Protein AF-A0A9D2Q693-F1 (afdb_monomer_lite)

Sequence (427 aa):
MFCKYCGKEIEGTSTFCKYCGKAQNVTTGEPVQPMQAEQVQTASATPKTLPQTPPIHSQETFKTQETAQQTPPVQQANFKKTAENRWKDDPRMKRLKATLKMLSFTGWGSLILGTLFGIFGVLMLVVLLLTMNSELLIGTAASLLIAVWGYVFGVYQFWNAAGVEQGLTVALPNQLSEEEWMEKIRNEFSFQGAVLLDNQPDNALVYLLNDAKMHLSAQNGVLSITVEHSKRFNSAKSGGHWELQESFSADDLKCALAYFVAGQPLPENFAQEQKMRHKDKVGKVKAGIYVGTAVIVLVVLIISAFPVSPLASLKDTVWNEYGNTGQTLGEAFENNFESPSWSEYEKDGKRYMRFDGIIDFGQLGESVVEVEFSLKKLEDSYYFLIEGARVNGTPLSDSETAILMQYGFTGDAEELIGSLFLSALFG

Radius of gyration: 40.06 Å; chains: 1; bounding box: 94×64×122 Å

Secondary structure (DSSP, 8-state):
-B-TTT--B--TT-SB-TTT--B-------------------------------------------------S-SSHHHHHHHHHHTTT-HHHHHHHHHHHH--HHHHHHHHHHHHHHHHHHHHHHHHHHH--THHHHHHHHHHHHHHHHHIIIIIHHHHHHHHHTT-EEEPPTTS-HHHHHHHHHHH---TTEEE-S---TT-EEEEETTEEEEEEEETTEEEEEEE-S--S--TT--THHHHHHHHHHHHHHHHHHHHHTTPPPPTTHHHHHHHHHHHHHHHHHHHHHHHHHHHHHHHHHHHHSPPPHHHHHHT---GGG-SS---HHHHHHHHSEEEEEEEEEETTEEEEEEEEEEE-GGG-EEEEEEEEEEEEETTEEEEEEEEEEETTEEPPHHHHHHHHHHHHH--HHHHHHHHHHHHHH-

pLDDT: mean 81.06, std 18.02, range [32.03, 98.25]

Structure (mmCIF, N/CA/C/O backbone):
data_AF-A0A9D2Q693-F1
#
_entry.id   AF-A0A9D2Q693-F1
#
loop_
_atom_site.group_PDB
_atom_site.id
_atom_site.type_symbol
_atom_site.label_atom_id
_atom_site.label_alt_id
_atom_site.label_comp_id
_atom_site.label_asym_id
_atom_site.label_entity_id
_atom_site.label_seq_id
_atom_site.pdbx_PDB_ins_code
_atom_site.Cartn_x
_atom_site.Cartn_y
_atom_site.Cartn_z
_atom_site.occupancy
_atom_site.B_iso_or_equiv
_atom_site.auth_seq_id
_atom_site.auth_comp_id
_atom_site.auth_asym_id
_atom_site.auth_atom_id
_atom_site.pdbx_PDB_model_num
ATOM 1 N N . MET A 1 1 ? 2.138 -22.356 43.619 1.00 91.81 1 MET A N 1
ATOM 2 C CA . MET A 1 1 ? 0.926 -23.213 43.725 1.00 91.81 1 MET A CA 1
ATOM 3 C C . MET A 1 1 ? 0.330 -23.406 42.335 1.00 91.81 1 MET A C 1
ATOM 5 O O . MET A 1 1 ? 0.666 -22.630 41.455 1.00 91.81 1 MET A O 1
ATOM 9 N N . PHE A 1 2 ? -0.516 -24.407 42.085 1.00 95.00 2 PHE A N 1
ATOM 10 C CA . PHE A 1 2 ? -1.137 -24.595 40.762 1.00 95.00 2 PHE A CA 1
ATOM 11 C C . PHE A 1 2 ? -2.579 -24.088 40.756 1.00 95.00 2 PHE A C 1
ATOM 13 O O . PHE A 1 2 ? -3.312 -24.275 41.724 1.00 95.00 2 PHE A O 1
ATOM 20 N N . CYS A 1 3 ? -2.996 -23.441 39.666 1.00 95.25 3 CYS A N 1
ATOM 21 C CA . CYS A 1 3 ? -4.377 -22.999 39.509 1.00 95.25 3 CYS A CA 1
ATOM 22 C C . CYS A 1 3 ? -5.324 -24.202 39.459 1.00 95.25 3 CYS A C 1
ATOM 24 O O . CYS A 1 3 ? -5.226 -25.023 38.543 1.00 95.25 3 CYS A O 1
ATOM 26 N N . LYS A 1 4 ? -6.314 -24.238 40.360 1.00 95.38 4 LYS A N 1
ATOM 27 C CA . LYS A 1 4 ? -7.307 -25.327 40.444 1.00 95.38 4 LYS A CA 1
ATOM 28 C C . LYS A 1 4 ? -8.180 -25.509 39.194 1.00 95.38 4 LYS A C 1
ATOM 30 O O . LYS A 1 4 ? -8.842 -26.527 39.058 1.00 95.38 4 LYS A O 1
ATOM 35 N N . TYR A 1 5 ? -8.190 -24.529 38.289 1.00 93.94 5 TYR A N 1
ATOM 36 C CA . TYR A 1 5 ? -9.013 -24.555 37.077 1.00 93.94 5 TYR A CA 1
ATOM 37 C C . TYR A 1 5 ? -8.241 -24.858 35.792 1.00 93.94 5 TYR A C 1
ATOM 39 O O . TYR A 1 5 ? -8.826 -25.406 34.866 1.00 93.94 5 TYR A O 1
ATOM 47 N N . CYS A 1 6 ? -6.965 -24.470 35.689 1.00 95.19 6 CYS A N 1
ATOM 48 C CA . CYS A 1 6 ? -6.200 -24.619 34.442 1.00 95.19 6 CYS A CA 1
ATOM 49 C C . CYS A 1 6 ? -4.856 -25.340 34.600 1.00 95.19 6 CYS A C 1
ATOM 51 O O . CYS A 1 6 ? -4.145 -25.495 33.612 1.00 95.19 6 CYS A O 1
ATOM 53 N N . GLY A 1 7 ? -4.479 -25.741 35.820 1.00 94.62 7 GLY A N 1
ATOM 54 C CA . GLY A 1 7 ? -3.275 -26.532 36.088 1.00 94.62 7 GLY A CA 1
ATOM 55 C C . GLY A 1 7 ? -1.944 -25.799 35.901 1.00 94.62 7 GLY A C 1
ATOM 56 O O . GLY A 1 7 ? -0.896 -26.406 36.077 1.00 94.62 7 GLY A O 1
ATOM 57 N N . LYS A 1 8 ? -1.947 -24.505 35.557 1.00 96.06 8 LYS A N 1
ATOM 58 C CA . LYS A 1 8 ? -0.717 -23.710 35.416 1.00 96.06 8 LYS A CA 1
ATOM 59 C C . LYS A 1 8 ? -0.208 -23.209 36.765 1.00 96.06 8 LYS A C 1
ATOM 61 O O . LYS A 1 8 ? -1.002 -22.877 37.647 1.00 96.06 8 LYS A O 1
ATOM 66 N N . GLU A 1 9 ? 1.112 -23.123 36.895 1.00 96.38 9 GLU A N 1
ATOM 67 C CA . GLU A 1 9 ? 1.782 -22.617 38.091 1.00 96.38 9 GLU A CA 1
ATOM 68 C C . GLU A 1 9 ? 1.538 -21.113 38.276 1.00 96.38 9 GLU A C 1
ATOM 70 O O . GLU A 1 9 ? 1.656 -20.318 37.342 1.00 96.38 9 GLU A O 1
ATOM 75 N N . ILE A 1 10 ? 1.162 -20.727 39.490 1.00 96.31 10 ILE A N 1
ATOM 76 C CA . ILE A 1 10 ? 0.888 -19.357 39.923 1.00 96.31 10 ILE A CA 1
ATOM 77 C C . ILE A 1 10 ? 1.622 -19.070 41.241 1.00 96.31 10 ILE A C 1
ATOM 79 O O . ILE A 1 10 ? 1.924 -19.983 42.020 1.00 96.31 10 ILE A O 1
ATOM 83 N N . GLU A 1 11 ? 1.902 -17.791 41.491 1.00 94.00 11 GLU A N 1
ATOM 84 C CA . GLU A 1 11 ? 2.544 -17.322 42.724 1.00 94.00 11 GLU A CA 1
ATOM 85 C C . GLU A 1 11 ? 1.706 -17.697 43.955 1.00 94.00 11 GLU A C 1
ATOM 87 O O . GLU A 1 11 ? 0.476 -17.643 43.924 1.00 94.00 11 GLU A O 1
ATOM 92 N N . GLY A 1 12 ? 2.374 -18.124 45.032 1.00 89.81 12 GLY A N 1
ATOM 93 C CA . GLY A 1 12 ? 1.740 -18.757 46.198 1.00 89.81 12 GLY A CA 1
ATOM 94 C C . GLY A 1 12 ? 0.765 -17.878 46.990 1.00 89.81 12 GLY A C 1
ATOM 95 O O . GLY A 1 12 ? -0.032 -18.413 47.748 1.00 89.81 12 GLY A O 1
ATOM 96 N N . THR A 1 13 ? 0.795 -16.560 46.801 1.00 89.75 13 THR A N 1
ATOM 97 C CA . THR A 1 13 ? -0.093 -15.585 47.460 1.00 89.75 13 THR A CA 1
ATOM 98 C C . THR A 1 13 ? -1.154 -15.008 46.519 1.00 89.75 13 THR A C 1
ATOM 100 O O . THR A 1 13 ? -1.903 -14.111 46.901 1.00 89.75 13 THR A O 1
ATOM 103 N N . SER A 1 14 ? -1.234 -15.489 45.274 1.00 88.25 14 SER A N 1
ATOM 104 C CA . SER A 1 14 ? -2.111 -14.897 44.266 1.00 88.25 14 SER A CA 1
ATOM 105 C C . SER A 1 14 ? -3.565 -15.345 44.439 1.00 88.25 14 SER A C 1
ATOM 107 O O . SER A 1 14 ? -3.897 -16.523 44.283 1.00 88.25 14 SER A O 1
ATOM 109 N N . THR A 1 15 ? -4.456 -14.387 44.706 1.00 94.56 15 THR A N 1
ATOM 110 C CA . THR A 1 15 ? -5.909 -14.602 44.824 1.00 94.56 15 THR A CA 1
ATOM 111 C C . THR A 1 15 ? -6.585 -14.896 43.482 1.00 94.56 15 THR A C 1
ATOM 113 O O . THR A 1 15 ? -7.706 -15.403 43.465 1.00 94.56 15 THR A O 1
ATOM 116 N N . PHE A 1 16 ? -5.911 -14.665 42.347 1.00 94.94 16 PHE A N 1
ATOM 117 C CA . PHE A 1 16 ? -6.445 -14.886 40.998 1.00 94.94 16 PHE A CA 1
ATOM 118 C C . PHE A 1 16 ? -5.413 -15.535 40.072 1.00 94.94 16 PHE A C 1
ATOM 120 O O . PHE A 1 16 ? -4.231 -15.209 40.086 1.00 94.94 16 PHE A O 1
ATOM 127 N N . CYS A 1 17 ? -5.846 -16.443 39.196 1.00 94.94 17 CYS A N 1
ATOM 128 C CA . CYS A 1 17 ? -4.933 -17.027 38.215 1.00 94.94 17 CYS A CA 1
ATOM 129 C C . CYS A 1 17 ? -4.687 -16.072 37.037 1.00 94.94 17 CYS A C 1
ATOM 131 O O . CYS A 1 17 ? -5.582 -15.882 36.215 1.00 94.94 17 CYS A O 1
ATOM 133 N N . LYS A 1 18 ? -3.449 -15.589 36.855 1.00 95.44 18 LYS A N 1
ATOM 134 C CA . LYS A 1 18 ? -3.067 -14.722 35.716 1.00 95.44 18 LYS A CA 1
ATOM 135 C C . LYS A 1 18 ? -3.330 -15.310 34.322 1.00 95.44 18 LYS A C 1
ATOM 137 O O . LYS A 1 18 ? -3.407 -14.572 33.349 1.00 95.44 18 LYS A O 1
ATOM 142 N N . TYR A 1 19 ? -3.464 -16.634 34.208 1.00 93.44 19 TYR A N 1
ATOM 143 C CA . TYR A 1 19 ? -3.690 -17.301 32.922 1.00 93.44 19 TYR A CA 1
ATOM 144 C C . TYR A 1 19 ? -5.166 -17.502 32.570 1.00 93.44 19 TYR A C 1
ATOM 146 O O . TYR A 1 19 ? -5.497 -17.524 31.390 1.00 93.44 19 TYR A O 1
ATOM 154 N N . CYS A 1 20 ? -6.045 -17.705 33.556 1.00 94.19 20 CYS A N 1
ATOM 155 C CA . CYS A 1 20 ? -7.463 -18.006 33.301 1.00 94.19 20 CYS A CA 1
ATOM 156 C C . CYS A 1 20 ? -8.450 -17.069 34.011 1.00 94.19 20 CYS A C 1
ATOM 158 O O . CYS A 1 20 ? -9.653 -17.221 33.830 1.00 94.19 20 CYS A O 1
ATOM 160 N N . GLY A 1 21 ? -7.968 -16.131 34.829 1.00 90.88 21 GLY A N 1
ATOM 161 C CA . GLY A 1 21 ? -8.769 -15.112 35.513 1.00 90.88 21 GLY A CA 1
ATOM 162 C C . GLY A 1 21 ? -9.583 -15.601 36.715 1.00 90.88 21 GLY A C 1
ATOM 163 O O . GLY A 1 21 ? -10.156 -14.782 37.423 1.00 90.88 21 GLY A O 1
ATOM 164 N N . LYS A 1 22 ? -9.643 -16.911 36.989 1.00 95.19 22 LYS A N 1
ATOM 165 C CA . LYS A 1 22 ? -10.489 -17.452 38.064 1.00 95.19 22 LYS A CA 1
ATOM 166 C C . LYS A 1 22 ? -9.870 -17.281 39.458 1.00 95.19 22 LYS A C 1
ATOM 168 O O . LYS A 1 22 ? -8.684 -17.576 39.659 1.00 95.19 22 LYS A O 1
ATOM 173 N N . ALA A 1 23 ? -10.705 -16.864 40.412 1.00 93.62 23 ALA A N 1
ATOM 174 C CA . ALA A 1 23 ? -10.346 -16.663 41.813 1.00 93.62 23 ALA A CA 1
ATOM 175 C C . ALA A 1 23 ? -9.944 -17.977 42.503 1.00 93.62 23 ALA A C 1
ATOM 177 O O . ALA A 1 23 ? -10.607 -19.012 42.384 1.00 93.62 23 ALA A O 1
ATOM 178 N N . GLN A 1 24 ? -8.851 -17.936 43.253 1.00 90.50 24 GLN A N 1
ATOM 179 C CA . GLN A 1 24 ? -8.356 -19.036 44.066 1.00 90.50 24 GLN A CA 1
ATOM 180 C C . GLN A 1 24 ? -8.868 -18.836 45.501 1.00 90.50 24 GLN A C 1
ATOM 182 O O . GLN A 1 24 ? -8.113 -18.434 46.373 1.00 90.50 24 GLN A O 1
ATOM 187 N N . ASN A 1 25 ? -10.167 -19.059 45.751 1.00 76.31 25 ASN A N 1
ATOM 188 C CA . ASN A 1 25 ? -10.704 -19.037 47.123 1.00 76.31 25 ASN A CA 1
ATOM 189 C C . ASN A 1 25 ? -9.989 -20.103 47.964 1.00 76.31 25 ASN A C 1
ATOM 191 O O . ASN A 1 25 ? -10.262 -21.295 47.795 1.00 76.31 25 ASN A O 1
ATOM 195 N N . VAL A 1 26 ? -9.065 -19.662 48.817 1.00 61.09 26 VAL A N 1
ATOM 196 C CA . VAL A 1 26 ? -8.446 -20.457 49.877 1.00 61.09 26 VAL A CA 1
ATOM 197 C C . VAL A 1 26 ? -9.210 -20.130 51.152 1.00 61.09 26 VAL A C 1
ATOM 199 O O . VAL A 1 26 ? -8.922 -19.156 51.839 1.00 61.09 26 VAL A O 1
ATOM 202 N N . THR A 1 27 ? -10.249 -20.910 51.427 1.00 55.62 27 THR A N 1
ATOM 203 C CA . THR A 1 27 ? -10.907 -20.910 52.732 1.00 55.62 27 THR A CA 1
ATOM 204 C C . THR A 1 27 ? -10.093 -21.824 53.639 1.00 55.62 27 THR A C 1
ATOM 206 O O . THR A 1 27 ? -10.222 -23.043 53.557 1.00 55.62 27 THR A O 1
ATOM 209 N N . THR A 1 28 ? -9.246 -21.240 54.484 1.00 48.19 28 THR A N 1
ATOM 210 C CA . THR A 1 28 ? -8.594 -21.948 55.593 1.00 48.19 28 THR A CA 1
ATOM 211 C C . THR A 1 28 ? -8.942 -21.196 56.876 1.00 48.19 28 THR A C 1
ATOM 213 O O . THR A 1 28 ? -8.772 -19.982 56.934 1.00 48.19 28 THR A O 1
ATOM 216 N N . GLY A 1 29 ? -9.535 -21.909 57.837 1.00 40.09 29 GLY A N 1
ATOM 217 C CA . GLY A 1 29 ? -10.251 -21.362 58.992 1.00 40.09 29 GLY A CA 1
ATOM 218 C C . GLY A 1 29 ? -9.420 -20.652 60.071 1.00 40.09 29 GLY A C 1
ATOM 219 O O . GLY A 1 29 ? -8.211 -20.828 60.189 1.00 40.09 29 GLY A O 1
ATOM 220 N N . GLU A 1 30 ? -10.154 -19.857 60.853 1.00 40.78 30 GLU A N 1
ATOM 221 C CA . GLU A 1 30 ? -9.841 -19.195 62.137 1.00 40.78 30 GLU A CA 1
ATOM 222 C C . GLU A 1 30 ? -9.735 -20.197 63.321 1.00 40.78 30 GLU A C 1
ATOM 224 O O . GLU A 1 30 ? -10.097 -21.361 63.118 1.00 40.78 30 GLU A O 1
ATOM 229 N N . PRO A 1 31 ? -9.407 -19.798 64.585 1.00 60.91 31 PRO A N 1
ATOM 230 C CA . PRO A 1 31 ? -8.938 -18.488 65.098 1.00 60.91 31 PRO A CA 1
ATOM 231 C C . PRO A 1 31 ? -7.803 -18.553 66.160 1.00 60.91 31 PRO A C 1
ATOM 233 O O . PRO A 1 31 ? -7.724 -19.521 66.904 1.00 60.91 31 PRO A O 1
ATOM 236 N N . VAL A 1 32 ? -7.031 -17.465 66.351 1.00 34.69 32 VAL A N 1
ATOM 237 C CA . VAL A 1 32 ? -6.562 -16.999 67.686 1.00 34.69 32 VAL A CA 1
ATOM 238 C C . VAL A 1 32 ? -6.328 -15.473 67.664 1.00 34.69 32 VAL A C 1
ATOM 240 O O . VAL A 1 32 ? -5.571 -14.959 66.845 1.00 34.69 32 VAL A O 1
ATOM 243 N N . GLN A 1 33 ? -6.949 -14.771 68.612 1.00 45.16 33 GLN A N 1
ATOM 244 C CA . GLN A 1 33 ? -6.701 -13.387 69.072 1.00 45.16 33 GLN A CA 1
ATOM 245 C C . GLN A 1 33 ? -6.462 -13.449 70.609 1.00 45.16 33 GLN A C 1
ATOM 247 O O . GLN A 1 33 ? -6.766 -14.508 71.169 1.00 45.16 33 GLN A O 1
ATOM 252 N N . PRO A 1 34 ? -6.075 -12.379 71.359 1.00 61.47 34 PRO A N 1
ATOM 253 C CA . PRO A 1 34 ? -5.618 -11.018 70.990 1.00 61.47 34 PRO A CA 1
ATOM 254 C C . PRO A 1 34 ? -4.460 -10.436 71.874 1.00 61.47 34 PRO A C 1
ATOM 256 O O . PRO A 1 34 ? -4.104 -11.002 72.900 1.00 61.47 34 PRO A O 1
ATOM 259 N N . MET A 1 35 ? -3.939 -9.241 71.537 1.00 32.78 35 MET A N 1
ATOM 260 C CA . MET A 1 35 ? -3.409 -8.200 72.469 1.00 32.78 35 MET A CA 1
ATOM 261 C C . MET A 1 35 ? -3.263 -6.871 71.682 1.00 32.78 35 MET A C 1
ATOM 263 O O . MET A 1 35 ? -2.668 -6.889 70.610 1.00 32.78 35 MET A O 1
ATOM 267 N N . GLN A 1 36 ? -4.048 -5.810 71.964 1.00 37.69 36 GLN A N 1
ATOM 268 C CA . GLN A 1 36 ? -3.764 -4.620 72.821 1.00 37.69 36 GLN A CA 1
ATOM 269 C C . GLN A 1 36 ? -2.433 -3.900 72.505 1.00 37.69 36 GLN A C 1
ATOM 271 O O . GLN A 1 36 ? -1.425 -4.574 72.369 1.00 37.69 36 GLN A O 1
ATOM 276 N N . ALA A 1 37 ? -2.278 -2.570 72.474 1.00 36.91 37 ALA A N 1
ATOM 277 C CA . ALA A 1 37 ? -3.113 -1.359 72.539 1.00 36.91 37 ALA A CA 1
ATOM 278 C C . ALA A 1 37 ? -2.162 -0.164 72.237 1.00 36.91 37 ALA A C 1
ATOM 280 O O . ALA A 1 37 ? -0.991 -0.297 72.555 1.00 36.91 37 ALA A O 1
ATOM 281 N N . GLU A 1 38 ? -2.619 0.980 71.700 1.00 38.12 38 GLU A N 1
ATOM 282 C CA . GLU A 1 38 ? -2.123 2.320 72.105 1.00 38.12 38 GLU A CA 1
ATOM 283 C C . GLU A 1 38 ? -3.026 3.440 71.539 1.00 38.12 38 GLU A C 1
ATOM 285 O O . GLU A 1 38 ? -3.482 3.390 70.398 1.00 38.12 38 GLU A O 1
ATOM 290 N N . GLN A 1 39 ? -3.309 4.430 72.385 1.00 37.84 39 GLN A N 1
ATOM 291 C CA . GLN A 1 39 ? -4.197 5.580 72.199 1.00 37.84 39 GLN A CA 1
ATOM 292 C C . GLN A 1 39 ? -3.452 6.793 71.624 1.00 37.84 39 GLN A C 1
ATOM 294 O O . GLN A 1 39 ? -2.321 7.023 72.029 1.00 37.84 39 GLN A O 1
ATOM 299 N N . VAL A 1 40 ? -4.142 7.680 70.888 1.00 36.97 40 VAL A N 1
ATOM 300 C CA . VAL A 1 40 ? -3.963 9.144 71.029 1.00 36.97 40 VAL A CA 1
ATOM 301 C C . VAL A 1 40 ? -5.308 9.859 70.835 1.00 36.97 40 VAL A C 1
ATOM 303 O O . VAL A 1 40 ? -6.032 9.623 69.871 1.00 36.97 40 VAL A O 1
ATOM 306 N N . GLN A 1 41 ? -5.625 10.732 71.792 1.00 40.09 41 GLN A N 1
ATOM 307 C CA . GLN A 1 41 ? -6.762 11.653 71.842 1.00 40.09 41 GLN A CA 1
ATOM 308 C C . GLN A 1 41 ? -6.431 12.981 71.143 1.00 40.09 41 GLN A C 1
ATOM 310 O O . GLN A 1 41 ? -5.314 13.474 71.273 1.00 40.09 41 GLN A O 1
ATOM 315 N N . THR A 1 42 ? -7.428 13.656 70.565 1.00 33.59 42 THR A N 1
ATOM 316 C CA . THR A 1 42 ? -7.700 15.077 70.877 1.00 33.59 42 THR A CA 1
ATOM 317 C C . THR A 1 42 ? -9.098 15.489 70.409 1.00 33.59 42 THR A C 1
ATOM 319 O O . THR A 1 42 ? -9.567 15.089 69.348 1.00 33.59 42 THR A O 1
ATOM 322 N N . ALA A 1 43 ? -9.772 16.266 71.254 1.00 37.28 43 ALA A N 1
ATOM 323 C CA . ALA A 1 43 ? -11.138 16.757 71.109 1.00 37.28 43 ALA A CA 1
ATOM 324 C C . ALA A 1 43 ? -11.159 18.252 70.737 1.00 37.28 43 ALA A C 1
ATOM 326 O O . ALA A 1 43 ? -10.231 18.968 71.112 1.00 37.28 43 ALA A O 1
ATOM 327 N N . SER A 1 44 ? -12.247 18.734 70.112 1.00 36.97 44 SER A N 1
ATOM 328 C CA . SER A 1 44 ? -13.089 19.858 70.604 1.00 36.97 44 SER A CA 1
ATOM 329 C C . SER A 1 44 ? -14.116 20.349 69.559 1.00 36.97 44 SER A C 1
ATOM 331 O O . SER A 1 44 ? -13.745 20.849 68.506 1.00 36.97 44 SER A O 1
ATOM 333 N N . ALA A 1 45 ? -15.407 20.149 69.872 1.00 37.59 45 ALA A N 1
ATOM 334 C CA . ALA A 1 45 ? -16.477 21.152 70.088 1.00 37.59 45 ALA A CA 1
ATOM 335 C C . ALA A 1 45 ? -16.401 22.550 69.406 1.00 37.59 45 ALA A C 1
ATOM 337 O O . ALA A 1 45 ? -15.336 23.149 69.415 1.00 37.59 45 ALA A O 1
ATOM 338 N N . THR A 1 46 ? -17.448 23.275 68.957 1.00 36.47 46 THR A N 1
ATOM 339 C CA . THR A 1 46 ? -18.906 23.132 68.667 1.00 36.47 46 THR A CA 1
ATOM 340 C C . THR A 1 46 ? -19.336 24.455 67.910 1.00 36.47 46 THR A C 1
ATOM 342 O O . THR A 1 46 ? -18.450 25.094 67.352 1.00 36.47 46 THR A O 1
ATOM 345 N N . PRO A 1 47 ? -20.610 24.934 67.815 1.00 53.16 47 PRO A N 1
ATOM 346 C CA . PRO A 1 47 ? -21.322 25.247 66.556 1.00 53.16 47 PRO A CA 1
ATOM 347 C C . PRO A 1 47 ? -21.696 26.745 66.365 1.00 53.16 47 PRO A C 1
ATOM 349 O O . PRO A 1 47 ? -21.389 27.547 67.246 1.00 53.16 47 PRO A O 1
ATOM 352 N N . LYS A 1 48 ? -22.444 27.078 65.279 1.00 35.47 48 LYS A N 1
ATOM 353 C CA . LYS A 1 48 ? -23.396 28.224 65.039 1.00 35.47 48 LYS A CA 1
ATOM 354 C C . LYS A 1 48 ? -23.341 28.650 63.549 1.00 35.47 48 LYS A C 1
ATOM 356 O O . LYS A 1 48 ? -22.263 28.585 62.987 1.00 35.47 48 LYS A O 1
ATOM 361 N N . THR A 1 49 ? -24.355 29.088 62.788 1.00 32.03 49 THR A N 1
ATOM 362 C CA . THR A 1 49 ? -25.726 29.604 62.985 1.00 32.03 49 THR A CA 1
ATOM 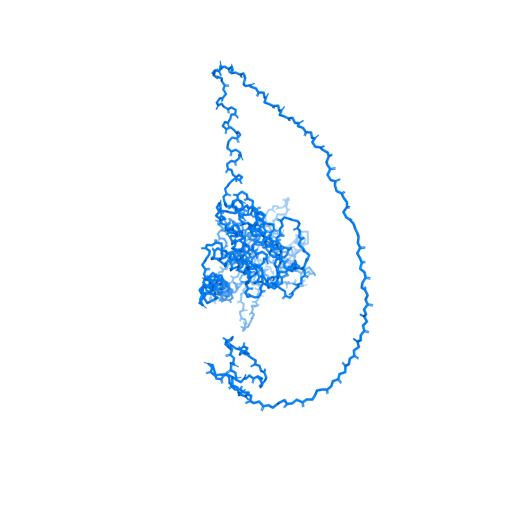363 C C . THR A 1 49 ? -26.399 29.708 61.590 1.00 32.03 49 THR A C 1
ATOM 365 O O . THR A 1 49 ? -25.724 30.021 60.616 1.00 32.03 49 THR A O 1
ATOM 368 N N . LEU A 1 50 ? -27.718 29.487 61.504 1.00 40.75 50 LEU A N 1
ATOM 369 C CA . LEU A 1 50 ? -28.636 29.879 60.404 1.00 40.75 50 LEU A CA 1
ATOM 370 C C . LEU A 1 50 ? -29.082 31.346 60.596 1.00 40.75 50 LEU A C 1
ATOM 372 O O . LEU A 1 50 ? -29.241 31.733 61.755 1.00 40.75 50 LEU A O 1
ATOM 376 N N . PRO A 1 51 ? -29.378 32.151 59.548 1.00 49.78 51 PRO A N 1
ATOM 377 C CA . PRO A 1 51 ? -30.804 32.352 59.206 1.00 49.78 51 PRO A CA 1
ATOM 378 C C . PRO A 1 51 ? -31.163 32.747 57.740 1.00 49.78 51 PRO A C 1
ATOM 380 O O . PRO A 1 51 ? -30.449 33.489 57.080 1.00 49.78 51 PRO A O 1
ATOM 383 N N . GLN A 1 52 ? -32.353 32.280 57.321 1.00 35.03 52 GLN A N 1
ATOM 384 C CA . GLN A 1 52 ? -33.490 32.959 56.637 1.00 35.03 52 GLN A CA 1
ATOM 385 C C . GLN A 1 52 ? -33.351 33.735 55.289 1.00 35.03 52 GLN A C 1
ATOM 387 O O . GLN A 1 52 ? -32.848 34.849 55.260 1.00 35.03 52 GLN A O 1
ATOM 392 N N . THR A 1 53 ? -33.910 33.130 54.216 1.00 35.03 53 THR A N 1
ATOM 393 C CA . THR A 1 53 ? -35.064 33.490 53.312 1.00 35.03 53 THR A CA 1
ATOM 394 C C . THR A 1 53 ? -35.355 34.951 52.804 1.00 35.03 53 THR A C 1
ATOM 396 O O . THR A 1 53 ? -34.845 35.906 53.370 1.00 35.03 53 THR A O 1
ATOM 399 N N . PRO A 1 54 ? -36.261 35.166 51.798 1.00 59.94 54 PRO A N 1
ATOM 400 C CA . PRO A 1 54 ? -36.051 35.475 50.356 1.00 59.94 54 PRO A CA 1
ATOM 401 C C . PRO A 1 54 ? -36.567 36.912 49.965 1.00 59.94 54 PRO A C 1
ATOM 403 O O . PRO A 1 54 ? -36.771 37.683 50.904 1.00 59.94 54 PRO A O 1
ATOM 406 N N . PRO A 1 55 ? -36.804 37.348 48.681 1.00 51.16 55 PRO A N 1
ATOM 407 C CA . PRO A 1 55 ? -37.939 36.898 47.822 1.00 51.16 55 PRO A CA 1
ATOM 408 C C . PRO A 1 55 ? -37.805 37.016 46.261 1.00 51.16 55 PRO A C 1
ATOM 410 O O . PRO A 1 55 ? -37.086 37.843 45.719 1.00 51.16 55 PRO A O 1
ATOM 413 N N . ILE A 1 56 ? -38.584 36.179 45.556 1.00 35.28 56 ILE A N 1
ATOM 414 C CA . ILE A 1 56 ? -39.523 36.454 44.431 1.00 35.28 56 ILE A CA 1
ATOM 415 C C . ILE A 1 56 ? -39.179 37.550 43.387 1.00 35.28 56 ILE A C 1
ATOM 417 O O . ILE A 1 56 ? -39.255 38.735 43.698 1.00 35.28 56 ILE A O 1
ATOM 421 N N . HIS A 1 57 ? -39.102 37.173 42.095 1.00 37.25 57 HIS A N 1
ATOM 422 C CA . HIS A 1 57 ? -39.782 37.934 41.028 1.00 37.25 57 HIS A CA 1
ATOM 423 C C . HIS A 1 57 ? -40.182 37.087 39.805 1.00 37.25 57 HIS A C 1
ATOM 425 O O . HIS A 1 57 ? -39.414 36.273 39.299 1.00 37.25 57 HIS A O 1
ATOM 431 N N . SER A 1 58 ? -41.423 37.308 39.377 1.00 37.12 58 SER A N 1
ATOM 432 C CA . SER A 1 58 ? -42.148 36.721 38.248 1.00 37.12 58 SER A CA 1
ATOM 433 C C . SER A 1 58 ? -41.816 37.430 36.926 1.00 37.12 58 SER A C 1
ATOM 435 O O . SER A 1 58 ? -41.475 38.606 36.963 1.00 37.12 58 SER A O 1
ATOM 437 N N . GLN A 1 59 ? -42.044 36.785 35.773 1.00 38.03 59 GLN A N 1
ATOM 438 C CA . GLN A 1 59 ? -43.034 37.236 34.769 1.00 38.03 59 GLN A CA 1
ATOM 439 C C . GLN A 1 59 ? -43.014 36.390 33.486 1.00 38.03 59 GLN A C 1
ATOM 441 O O . GLN A 1 59 ? -41.984 36.168 32.856 1.00 38.03 59 GLN A O 1
ATOM 446 N N . GLU A 1 60 ? -44.217 35.963 33.108 1.00 37.62 60 GLU A N 1
ATOM 447 C CA . GLU A 1 60 ? -44.603 35.431 31.807 1.00 37.62 60 GLU A CA 1
ATOM 448 C C . GLU A 1 60 ? -44.543 36.521 30.726 1.00 37.62 60 GLU A C 1
ATOM 450 O O . GLU A 1 60 ? -44.830 37.693 30.982 1.00 37.62 60 GLU A O 1
ATOM 455 N N . THR A 1 61 ? -44.308 36.136 29.471 1.00 34.09 61 THR A N 1
ATOM 456 C CA . THR A 1 61 ? -44.938 36.845 28.347 1.00 34.09 61 THR A CA 1
ATOM 457 C C . THR A 1 61 ? -45.218 35.884 27.197 1.00 34.09 61 THR A C 1
ATOM 459 O O . THR A 1 61 ? -44.350 35.543 26.398 1.00 34.09 61 THR A O 1
ATOM 462 N N . PHE A 1 62 ? -46.477 35.459 27.123 1.00 34.59 62 PHE A N 1
ATOM 463 C CA . PHE A 1 62 ? -47.120 34.944 25.920 1.00 34.59 62 PHE A CA 1
ATOM 464 C C . PHE A 1 62 ? -47.248 36.078 24.889 1.00 34.59 62 PHE A C 1
ATOM 466 O O . PHE A 1 62 ? -47.720 37.167 25.224 1.00 34.59 62 PHE A O 1
ATOM 473 N N . LYS A 1 63 ? -46.914 35.816 23.619 1.00 39.75 63 LYS A N 1
ATOM 474 C CA . LYS A 1 63 ? -47.482 36.560 22.487 1.00 39.75 63 LYS A CA 1
ATOM 475 C C . LYS A 1 63 ? -48.001 35.613 21.412 1.00 39.75 63 LYS A C 1
ATOM 477 O O . LYS A 1 63 ? -47.314 34.707 20.951 1.00 39.75 63 LYS A O 1
ATOM 482 N N . THR A 1 64 ? -49.253 35.888 21.085 1.00 33.72 64 THR A N 1
ATOM 483 C CA . THR A 1 64 ? -50.171 35.236 20.161 1.00 33.72 64 THR A CA 1
ATOM 484 C C . THR A 1 64 ? -49.792 35.446 18.694 1.00 33.72 64 THR A C 1
ATOM 486 O O . THR A 1 64 ? -49.206 36.460 18.323 1.00 33.72 64 THR A O 1
ATOM 489 N N . GLN A 1 65 ? -50.185 34.448 17.899 1.00 39.72 65 GLN A N 1
ATOM 490 C CA . GLN A 1 65 ? -50.242 34.355 16.439 1.00 39.72 65 GLN A CA 1
ATOM 491 C C . GLN A 1 65 ? -50.720 35.615 15.710 1.00 39.72 65 GLN A C 1
ATOM 493 O O . GLN A 1 65 ? -51.672 36.263 16.138 1.00 39.72 65 GLN A O 1
ATOM 498 N N . GLU A 1 66 ? -50.208 35.795 14.491 1.00 40.12 66 GLU A N 1
ATOM 499 C CA . GLU A 1 66 ? -51.015 36.333 13.399 1.00 40.12 66 GLU A CA 1
ATOM 500 C C . GLU A 1 66 ? -50.795 35.509 12.124 1.00 40.12 66 GLU A C 1
ATOM 502 O O . GLU A 1 66 ? -49.672 35.253 11.683 1.00 40.12 66 GLU A O 1
ATOM 507 N N . THR A 1 67 ? -51.915 35.027 11.595 1.00 38.75 67 THR A N 1
ATOM 508 C CA . THR A 1 67 ? -52.057 34.156 10.432 1.00 38.75 67 THR A CA 1
ATOM 509 C C . THR A 1 67 ? -52.221 35.033 9.195 1.00 38.75 67 THR A C 1
ATOM 511 O O . THR A 1 67 ? -53.189 35.781 9.111 1.00 38.75 67 THR A O 1
ATOM 514 N N . ALA A 1 68 ? -51.338 34.906 8.203 1.00 39.62 68 ALA A N 1
ATOM 515 C CA . ALA A 1 68 ? -51.582 35.440 6.865 1.00 39.62 68 ALA A CA 1
ATOM 516 C C . ALA A 1 68 ? -51.262 34.377 5.811 1.00 39.62 68 ALA A C 1
ATOM 518 O O . ALA A 1 68 ? -50.156 33.851 5.702 1.00 39.62 68 ALA A O 1
ATOM 519 N N . GLN A 1 69 ? -52.308 34.044 5.072 1.00 43.94 69 GLN A N 1
ATOM 520 C CA . GLN A 1 69 ? -52.437 32.958 4.122 1.00 43.94 69 GLN A CA 1
ATOM 521 C C . GLN A 1 69 ? -52.144 33.505 2.719 1.00 43.94 69 GLN A C 1
ATOM 523 O O . GLN A 1 69 ? -52.944 34.269 2.187 1.00 43.94 69 GLN A O 1
ATOM 528 N N . GLN A 1 70 ? -51.013 33.125 2.114 1.00 38.78 70 GLN A N 1
ATOM 529 C CA . GLN A 1 70 ? -50.740 33.328 0.683 1.00 38.78 70 GLN A CA 1
ATOM 530 C C . GLN A 1 70 ? -50.014 32.108 0.089 1.00 38.78 70 GLN A C 1
ATOM 532 O O . GLN A 1 70 ? -49.005 31.636 0.608 1.00 38.78 70 GLN A O 1
ATOM 537 N N . THR A 1 71 ? -50.580 31.577 -0.994 1.00 39.53 71 THR A N 1
ATOM 538 C CA . THR A 1 71 ? -50.088 30.469 -1.842 1.00 39.53 71 THR A CA 1
ATOM 539 C C . THR A 1 71 ? -49.262 31.040 -3.030 1.00 39.53 71 THR A C 1
ATOM 541 O O . THR A 1 71 ? -49.242 32.256 -3.203 1.00 39.53 71 THR A O 1
ATOM 544 N N . PRO A 1 72 ? -48.500 30.252 -3.823 1.00 49.56 72 PRO A N 1
ATOM 545 C CA . PRO A 1 72 ? -47.046 30.425 -3.916 1.00 49.56 72 PRO A CA 1
ATOM 546 C C . PRO A 1 72 ? -46.508 30.726 -5.334 1.00 49.56 72 PRO A C 1
ATOM 548 O O . PRO A 1 72 ? -47.121 30.366 -6.337 1.00 49.56 72 PRO A O 1
ATOM 551 N N . PRO A 1 73 ? -45.259 31.220 -5.420 1.00 48.56 73 PRO A N 1
ATOM 552 C CA . PRO A 1 73 ? -44.319 30.677 -6.398 1.00 48.56 73 PRO A CA 1
ATOM 553 C C . PRO A 1 73 ? -42.959 30.409 -5.728 1.00 48.56 73 PRO A C 1
ATOM 555 O O . PRO A 1 73 ? -41.981 31.114 -5.947 1.00 48.56 73 PRO A O 1
ATOM 558 N N . VAL A 1 74 ? -42.881 29.392 -4.860 1.00 55.31 74 VAL A N 1
ATOM 559 C CA . VAL A 1 74 ? -41.635 29.014 -4.156 1.00 55.31 74 VAL A CA 1
ATOM 560 C C . VAL A 1 74 ? -41.448 27.496 -4.186 1.00 55.31 74 VAL A C 1
ATOM 562 O O . VAL A 1 74 ? -41.361 26.836 -3.156 1.00 55.31 74 VAL A O 1
ATOM 565 N N . GLN A 1 75 ? -41.413 26.903 -5.380 1.00 52.31 75 GLN A N 1
ATOM 566 C CA . GLN A 1 75 ? -41.078 25.478 -5.530 1.00 52.31 75 GLN A CA 1
ATOM 567 C C . GLN A 1 75 ? -39.774 25.209 -6.285 1.00 52.31 75 GLN A C 1
ATOM 569 O O . GLN A 1 75 ? -39.316 24.079 -6.264 1.00 52.31 75 GLN A O 1
ATOM 574 N N . GLN A 1 76 ? -39.088 26.207 -6.852 1.00 52.22 76 GLN A N 1
ATOM 575 C CA . GLN A 1 76 ? -37.786 25.971 -7.508 1.00 52.22 76 GLN A CA 1
ATOM 576 C C . GLN A 1 76 ? -36.570 26.384 -6.661 1.00 52.22 76 GLN A C 1
ATOM 578 O O . GLN A 1 76 ? -35.532 25.728 -6.728 1.00 52.22 76 GLN A O 1
ATOM 583 N N . ALA A 1 77 ? -36.694 27.379 -5.775 1.00 53.78 77 ALA A N 1
ATOM 584 C CA . ALA A 1 77 ? -35.593 27.778 -4.885 1.00 53.78 77 ALA A CA 1
ATOM 585 C C . ALA A 1 77 ? -35.349 26.786 -3.727 1.00 53.78 77 ALA A C 1
ATOM 587 O O . ALA A 1 77 ? -34.223 26.664 -3.243 1.00 53.78 77 ALA A O 1
ATOM 588 N N . ASN A 1 78 ? -36.376 26.034 -3.310 1.00 52.72 78 ASN A N 1
ATOM 589 C CA . ASN A 1 78 ? -36.243 25.051 -2.232 1.00 52.72 78 ASN A CA 1
ATOM 590 C C . ASN A 1 78 ? -35.625 23.720 -2.691 1.00 52.72 78 ASN A C 1
ATOM 592 O O . ASN A 1 78 ? -34.882 23.123 -1.922 1.00 52.72 78 ASN A O 1
ATOM 596 N N . PHE A 1 79 ? -35.793 23.294 -3.950 1.00 53.78 79 PHE A N 1
ATOM 597 C CA . PHE A 1 79 ? -35.173 22.046 -4.427 1.00 53.78 79 PHE A CA 1
ATOM 598 C C . PHE A 1 79 ? -33.638 22.102 -4.454 1.00 53.78 79 PHE A C 1
ATOM 600 O O . PHE A 1 79 ? -32.982 21.099 -4.170 1.00 53.78 79 PHE A O 1
ATOM 607 N N . LYS A 1 80 ? -33.048 23.277 -4.721 1.00 53.22 80 LYS A N 1
ATOM 608 C CA . LYS A 1 80 ? -31.584 23.431 -4.756 1.00 53.22 80 LYS A CA 1
ATOM 609 C C . LYS A 1 80 ? -30.959 23.368 -3.353 1.00 53.22 80 LYS A C 1
ATOM 611 O O . LYS A 1 80 ? -29.935 22.714 -3.182 1.00 53.22 80 LYS A O 1
ATOM 616 N N . LYS A 1 81 ? -31.616 23.938 -2.331 1.00 55.50 81 LYS A N 1
ATOM 617 C CA . LYS A 1 81 ? -31.176 23.837 -0.923 1.00 55.50 81 LYS A CA 1
ATOM 618 C C . LYS A 1 81 ? -31.390 22.444 -0.321 1.00 55.50 81 LYS A C 1
ATOM 620 O O . LYS A 1 81 ? -30.598 22.015 0.515 1.00 55.50 81 LYS A O 1
ATOM 625 N N . THR A 1 82 ? -32.419 21.709 -0.746 1.00 56.31 82 THR A N 1
ATOM 626 C CA . THR A 1 82 ? -32.663 20.347 -0.242 1.00 56.31 82 THR A CA 1
ATOM 627 C C . THR A 1 82 ? -31.675 19.323 -0.815 1.00 56.31 82 THR A C 1
ATOM 629 O O . THR A 1 82 ? -31.288 18.395 -0.107 1.00 56.31 82 THR A O 1
ATOM 632 N N . ALA A 1 83 ? -31.201 19.497 -2.055 1.00 59.75 83 ALA A N 1
ATOM 633 C CA . ALA A 1 83 ? -30.202 18.604 -2.652 1.00 59.75 83 ALA A CA 1
ATOM 634 C C . ALA A 1 83 ? -28.813 18.728 -1.991 1.00 59.75 83 ALA A C 1
ATOM 636 O O . ALA A 1 83 ? -28.156 17.715 -1.752 1.00 59.75 83 ALA A O 1
ATOM 637 N N . GLU A 1 84 ? -28.395 19.945 -1.630 1.00 61.59 84 GLU A N 1
ATOM 638 C CA . GLU A 1 84 ? -27.073 20.218 -1.043 1.00 61.59 84 GLU A CA 1
ATOM 639 C C . GLU A 1 84 ? -26.943 19.726 0.413 1.00 61.59 84 GLU A C 1
ATOM 641 O O . GLU A 1 84 ? -25.864 19.333 0.859 1.00 61.59 84 GLU A O 1
ATOM 646 N N . ASN A 1 85 ? -28.053 19.658 1.154 1.00 67.88 85 ASN A N 1
ATOM 647 C CA . ASN A 1 85 ? -28.049 19.132 2.523 1.00 67.88 85 ASN A CA 1
ATOM 648 C C . ASN A 1 85 ? -28.162 17.602 2.592 1.00 67.88 85 ASN A C 1
ATOM 650 O O . ASN A 1 85 ? -27.747 17.010 3.585 1.00 67.88 85 ASN A O 1
ATOM 654 N N . ARG A 1 86 ? -28.635 16.936 1.529 1.00 69.31 86 ARG A N 1
ATOM 655 C CA . ARG A 1 86 ? -28.869 15.480 1.535 1.00 69.31 86 ARG A CA 1
ATOM 656 C C . ARG A 1 86 ? -27.594 14.656 1.745 1.00 69.31 86 ARG A C 1
ATOM 658 O O . ARG A 1 86 ? -27.650 13.578 2.322 1.00 69.31 86 ARG A O 1
ATOM 665 N N . TRP A 1 87 ? -26.447 15.174 1.308 1.00 74.44 87 TRP A N 1
ATOM 666 C CA . TRP A 1 87 ? -25.156 14.483 1.401 1.00 74.44 87 TRP A CA 1
ATOM 667 C C . TRP A 1 87 ? -24.515 14.642 2.788 1.00 74.44 87 TRP A C 1
ATOM 669 O O . TRP A 1 87 ? -23.713 13.804 3.196 1.00 74.44 87 TRP A O 1
ATOM 679 N N . LYS A 1 88 ? -24.884 15.691 3.541 1.00 76.62 88 LYS A N 1
ATOM 680 C CA . LYS A 1 88 ? -24.366 15.939 4.898 1.00 76.62 88 LYS A CA 1
ATOM 681 C C . LYS A 1 88 ? -24.916 14.945 5.921 1.00 76.62 88 LYS A C 1
ATOM 683 O O . LYS A 1 88 ? -24.244 14.669 6.916 1.00 76.62 88 LYS A O 1
ATOM 688 N N . ASP A 1 89 ? -26.094 14.384 5.657 1.00 82.06 89 ASP A N 1
ATOM 689 C CA . ASP A 1 89 ? -26.746 13.423 6.544 1.00 82.06 89 ASP A CA 1
ATOM 690 C C . ASP A 1 89 ? -26.518 11.953 6.192 1.00 82.06 89 ASP A C 1
ATOM 692 O O . ASP A 1 89 ? -26.924 11.091 6.971 1.00 82.06 89 ASP A O 1
ATOM 696 N N . ASP A 1 90 ? -25.809 11.652 5.098 1.00 84.81 90 ASP A N 1
ATOM 697 C CA . ASP A 1 90 ? -25.474 10.272 4.743 1.00 84.81 90 ASP A CA 1
ATOM 698 C C . ASP A 1 90 ? -24.596 9.635 5.848 1.00 84.81 90 ASP A C 1
ATOM 700 O O . ASP A 1 90 ? -23.506 10.149 6.152 1.00 84.81 90 ASP A O 1
ATOM 704 N N . PRO A 1 91 ? -25.020 8.504 6.450 1.00 81.81 91 PRO A N 1
ATOM 705 C CA . PRO A 1 91 ? -24.230 7.768 7.435 1.00 81.81 91 PRO A CA 1
ATOM 706 C C . PRO A 1 91 ? -22.811 7.450 6.950 1.00 81.81 91 PRO A C 1
ATOM 708 O O . PRO A 1 91 ? -21.869 7.453 7.740 1.00 81.81 91 PRO A O 1
ATOM 711 N N . ARG A 1 92 ? -22.624 7.220 5.645 1.00 82.56 92 ARG A N 1
ATOM 712 C CA . ARG A 1 92 ? -21.311 6.956 5.043 1.00 82.56 92 ARG A CA 1
ATOM 713 C C . ARG A 1 92 ? -20.409 8.180 5.087 1.00 82.56 92 ARG A C 1
ATOM 715 O O . ARG A 1 92 ? -19.235 8.043 5.415 1.00 82.56 92 ARG A O 1
ATOM 722 N N . MET A 1 93 ? -20.944 9.370 4.825 1.00 81.88 93 MET A N 1
ATOM 723 C CA . MET A 1 93 ? -20.176 10.616 4.903 1.00 81.88 93 MET A CA 1
ATOM 724 C C . MET A 1 93 ? -19.838 10.977 6.346 1.00 81.88 93 MET A C 1
ATOM 726 O O . MET A 1 93 ? -18.722 11.420 6.624 1.00 81.88 93 MET A O 1
ATOM 730 N N . LYS A 1 94 ? -20.754 10.714 7.288 1.00 83.94 94 LYS A N 1
ATOM 731 C CA . LYS A 1 94 ? -20.465 10.827 8.724 1.00 83.94 94 LYS A CA 1
ATOM 732 C C . LYS A 1 94 ? -19.328 9.875 9.118 1.00 83.94 94 LYS A C 1
ATOM 734 O O . LYS A 1 94 ? -18.398 10.307 9.798 1.00 83.94 94 LYS A O 1
ATOM 739 N N . ARG A 1 95 ? -19.347 8.614 8.651 1.00 80.88 95 ARG A N 1
ATOM 740 C CA . ARG A 1 95 ? -18.257 7.625 8.857 1.00 80.88 95 ARG A CA 1
ATOM 741 C C . ARG A 1 95 ? -16.943 8.067 8.255 1.00 80.88 95 ARG A C 1
ATOM 743 O O . ARG A 1 95 ? -15.936 8.037 8.953 1.00 80.88 95 ARG A O 1
ATOM 750 N N . LEU A 1 96 ? -16.953 8.541 7.016 1.00 81.12 96 LEU A N 1
ATOM 751 C CA . LEU A 1 96 ? -15.758 9.052 6.359 1.00 81.12 96 LEU A CA 1
ATOM 752 C C . LEU A 1 96 ? -15.168 10.228 7.138 1.00 81.12 96 LEU A C 1
ATOM 754 O O . LEU A 1 96 ? -13.984 10.218 7.450 1.00 81.12 96 LEU A O 1
ATOM 758 N N . LYS A 1 97 ? -15.992 11.201 7.536 1.00 84.62 97 LYS A N 1
ATOM 759 C CA . LYS A 1 97 ? -15.537 12.358 8.316 1.00 84.62 97 LYS A CA 1
ATOM 760 C C . LYS A 1 97 ? -14.982 11.958 9.686 1.00 84.62 97 LYS A C 1
ATOM 762 O O . LYS A 1 97 ? -13.997 12.544 10.121 1.00 84.62 97 LYS A O 1
ATOM 767 N N . ALA A 1 98 ? -15.594 10.983 10.358 1.00 80.06 98 ALA A N 1
ATOM 768 C CA . ALA A 1 98 ? -15.079 10.440 11.615 1.00 80.06 98 ALA A CA 1
ATOM 769 C C . ALA A 1 98 ? -13.742 9.711 11.404 1.00 80.06 98 ALA A C 1
ATOM 771 O O . ALA A 1 98 ? -12.782 9.990 12.112 1.00 80.06 98 ALA A O 1
ATOM 772 N N . THR A 1 99 ? -13.646 8.884 10.361 1.00 79.12 99 THR A N 1
ATOM 773 C CA . THR A 1 99 ? -12.413 8.175 9.980 1.00 79.12 99 THR A CA 1
ATOM 774 C C . THR A 1 99 ? -11.279 9.163 9.698 1.00 79.12 99 THR A C 1
ATOM 776 O O . THR A 1 99 ? -10.198 9.029 10.253 1.00 79.12 99 THR A O 1
ATOM 779 N N . LEU A 1 100 ? -11.537 10.213 8.907 1.00 81.12 100 LEU A N 1
ATOM 780 C CA . LEU A 1 100 ? -10.566 11.273 8.592 1.00 81.12 100 LEU A CA 1
ATOM 781 C C . LEU A 1 100 ? -10.112 12.060 9.828 1.00 81.12 100 LEU A C 1
ATOM 783 O O . LEU A 1 100 ? -8.983 12.539 9.861 1.00 81.12 100 LEU A O 1
ATOM 787 N N . LYS A 1 101 ? -10.971 12.191 10.846 1.00 80.19 101 LYS A N 1
ATOM 788 C CA . LYS A 1 101 ? -10.606 12.815 12.126 1.00 80.19 101 LYS A CA 1
ATOM 789 C C . LYS A 1 101 ? -9.768 11.900 13.022 1.00 80.19 101 LYS A C 1
ATOM 791 O O . LYS A 1 101 ? -8.967 12.419 13.791 1.00 80.19 101 LYS A O 1
ATOM 796 N N . MET A 1 102 ? -9.975 10.586 12.943 1.00 71.31 102 MET A N 1
ATOM 797 C CA . MET A 1 102 ? -9.211 9.592 13.707 1.00 71.31 102 MET A CA 1
ATOM 798 C C . MET A 1 102 ? -7.876 9.240 13.058 1.00 71.31 102 MET A C 1
ATOM 800 O O . MET A 1 102 ? -6.962 8.801 13.746 1.00 71.31 102 MET A O 1
ATOM 804 N N . LEU A 1 103 ? -7.753 9.436 11.743 1.00 75.12 103 LEU A N 1
ATOM 805 C CA . LEU A 1 103 ? -6.529 9.165 11.001 1.00 75.12 103 LEU A CA 1
ATOM 806 C C . LEU A 1 103 ? -5.349 9.922 11.623 1.00 75.12 103 LEU A C 1
ATOM 808 O O . LEU A 1 103 ? -5.300 11.153 11.663 1.00 75.12 103 LEU A O 1
ATOM 812 N N . SER A 1 104 ? -4.380 9.152 12.103 1.00 73.88 104 SER A N 1
ATOM 813 C CA . SER A 1 104 ? -3.115 9.662 12.612 1.00 73.88 104 SER A CA 1
ATOM 814 C C . SER A 1 104 ? -2.233 10.218 11.499 1.00 73.88 104 SER A C 1
ATOM 816 O O . SER A 1 104 ? -2.501 9.999 10.323 1.00 73.88 104 SER A O 1
ATOM 818 N N . PHE A 1 105 ? -1.134 10.899 11.840 1.00 75.25 105 PHE A N 1
ATOM 819 C CA . PHE A 1 105 ? -0.187 11.382 10.826 1.00 75.25 105 PHE A CA 1
ATOM 820 C C . PHE A 1 105 ? 0.367 10.238 9.956 1.00 75.25 105 PHE A C 1
ATOM 822 O O . PHE A 1 105 ? 0.471 10.375 8.740 1.00 75.25 105 PHE A O 1
ATOM 829 N N . THR A 1 106 ? 0.651 9.077 10.555 1.00 68.12 106 THR A N 1
ATOM 830 C CA . THR A 1 106 ? 1.062 7.867 9.825 1.00 68.12 106 THR A CA 1
ATOM 831 C C . THR A 1 106 ? -0.079 7.267 9.008 1.00 68.12 106 THR A C 1
ATOM 833 O O . THR A 1 106 ? 0.154 6.820 7.888 1.00 68.12 106 THR A O 1
ATOM 836 N N . GLY A 1 107 ? -1.312 7.297 9.520 1.00 75.00 107 GLY A N 1
ATOM 837 C CA . GLY A 1 107 ? -2.503 6.892 8.777 1.00 75.00 107 GLY A CA 1
ATOM 838 C C . GLY A 1 107 ? -2.756 7.780 7.553 1.00 75.00 107 GLY A C 1
ATOM 839 O O . GLY A 1 107 ? -2.964 7.268 6.457 1.00 75.00 107 GLY A O 1
ATOM 840 N N . TRP A 1 108 ? -2.643 9.103 7.703 1.00 80.75 108 TRP A N 1
ATOM 841 C CA . TRP A 1 108 ? -2.679 10.063 6.597 1.00 80.75 108 TRP A CA 1
ATOM 842 C C . TRP A 1 108 ? -1.548 9.818 5.605 1.00 80.75 108 TRP A C 1
ATOM 844 O O . TRP A 1 108 ? -1.802 9.784 4.405 1.00 80.75 108 TRP A O 1
ATOM 854 N N . GLY A 1 109 ? -0.327 9.575 6.087 1.00 80.81 109 GLY A N 1
ATOM 855 C CA . GLY A 1 109 ? 0.802 9.191 5.242 1.00 80.81 109 GLY A CA 1
ATOM 856 C C . GLY A 1 109 ? 0.509 7.930 4.428 1.00 80.81 109 GLY A C 1
ATOM 857 O O . GLY A 1 109 ? 0.716 7.923 3.220 1.00 80.81 109 GLY A O 1
ATOM 858 N N . SER A 1 110 ? -0.049 6.890 5.053 1.00 79.50 110 SER A N 1
ATOM 859 C CA . SER A 1 110 ? -0.425 5.642 4.380 1.00 79.50 110 SER A CA 1
ATOM 860 C C . SER A 1 110 ? -1.575 5.827 3.386 1.00 79.50 110 SER A C 1
ATOM 862 O O . SER A 1 110 ? -1.518 5.260 2.297 1.00 79.50 110 SER A O 1
ATOM 864 N N . LEU A 1 111 ? -2.582 6.642 3.714 1.00 83.06 111 LEU A N 1
ATOM 865 C CA . LEU A 1 111 ? -3.697 6.965 2.821 1.00 83.06 111 LEU A CA 1
ATOM 866 C C . LEU A 1 111 ? -3.223 7.774 1.609 1.00 83.06 111 LEU A C 1
ATOM 868 O O . LEU A 1 111 ? -3.590 7.441 0.484 1.00 83.06 111 LEU A O 1
ATOM 872 N N . ILE A 1 112 ? -2.384 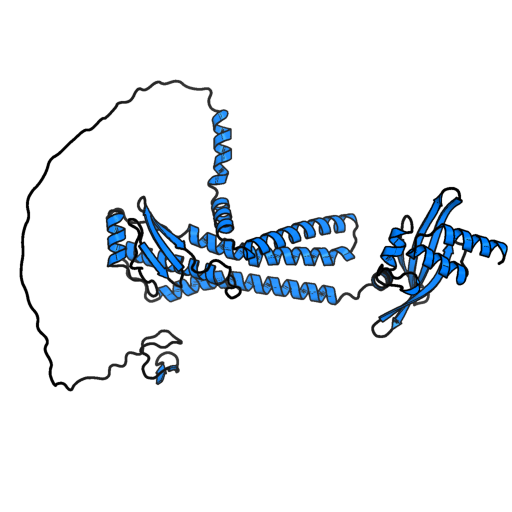8.794 1.813 1.00 86.00 112 ILE A N 1
ATOM 873 C CA . ILE A 1 112 ? -1.802 9.593 0.727 1.00 86.00 112 ILE A CA 1
ATOM 874 C C . ILE A 1 112 ? -0.933 8.699 -0.155 1.00 86.00 112 ILE A C 1
ATOM 876 O O . ILE A 1 112 ? -1.147 8.654 -1.363 1.00 86.00 112 ILE A O 1
ATOM 880 N N . LEU A 1 113 ? -0.014 7.937 0.441 1.00 85.00 113 LEU A N 1
ATOM 881 C CA . LEU A 1 113 ? 0.880 7.042 -0.288 1.00 85.00 113 LEU A CA 1
ATOM 882 C C . LEU A 1 113 ? 0.092 5.993 -1.080 1.00 85.00 113 LEU A C 1
ATOM 884 O O . LEU A 1 113 ? 0.305 5.843 -2.278 1.00 85.00 113 LEU A O 1
ATOM 888 N N . GLY A 1 114 ? -0.874 5.323 -0.446 1.00 85.56 114 GLY A N 1
ATOM 889 C CA . GLY A 1 114 ? -1.736 4.342 -1.105 1.00 85.56 114 GLY A CA 1
ATOM 890 C C . GLY A 1 114 ? -2.560 4.948 -2.243 1.00 85.56 114 GLY A C 1
ATOM 891 O O . GLY A 1 114 ? -2.690 4.334 -3.297 1.00 85.56 114 GLY A O 1
ATOM 892 N N . THR A 1 115 ? -3.060 6.176 -2.075 1.00 83.62 115 THR A N 1
ATOM 893 C CA . THR A 1 115 ? -3.797 6.890 -3.131 1.00 83.62 115 THR A CA 1
ATOM 894 C C . THR A 1 115 ? -2.883 7.254 -4.300 1.00 83.62 115 THR A C 1
ATOM 896 O O . THR A 1 115 ? -3.264 7.040 -5.448 1.00 83.62 115 THR A O 1
ATOM 899 N N . LEU A 1 116 ? -1.669 7.746 -4.031 1.00 87.31 116 LEU A N 1
ATOM 900 C CA . LEU A 1 116 ? -0.679 8.064 -5.064 1.00 87.31 116 LEU A CA 1
ATOM 901 C C . LEU A 1 116 ? -0.277 6.816 -5.858 1.00 87.31 116 LEU A C 1
ATOM 903 O O . LEU A 1 116 ? -0.311 6.853 -7.085 1.00 87.31 116 LEU A O 1
ATOM 907 N N . PHE A 1 117 ? 0.007 5.697 -5.184 1.00 85.69 117 PHE A N 1
ATOM 908 C CA . PHE A 1 117 ? 0.276 4.417 -5.852 1.00 85.69 117 PHE A CA 1
ATOM 909 C C . PHE A 1 117 ? -0.934 3.895 -6.632 1.00 85.69 117 PHE A C 1
ATOM 911 O O . PHE A 1 117 ? -0.763 3.307 -7.696 1.00 85.69 117 PHE A O 1
ATOM 918 N N . GLY A 1 118 ? -2.155 4.134 -6.146 1.00 83.94 118 GLY A N 1
ATOM 919 C CA . GLY A 1 118 ? -3.380 3.781 -6.860 1.00 83.94 118 GLY A CA 1
ATOM 920 C C . GLY A 1 118 ? -3.536 4.572 -8.158 1.00 83.94 118 GLY A C 1
ATOM 921 O O . GLY A 1 118 ? -3.769 3.982 -9.208 1.00 83.94 118 GLY A O 1
ATOM 922 N N . ILE A 1 119 ? -3.348 5.895 -8.104 1.00 85.12 119 ILE A N 1
ATOM 923 C CA . ILE A 1 119 ? -3.383 6.774 -9.284 1.00 85.12 119 ILE A CA 1
ATOM 924 C C . ILE A 1 119 ? -2.279 6.380 -10.270 1.00 85.12 119 ILE A C 1
ATOM 926 O O . ILE A 1 119 ? -2.554 6.197 -11.453 1.00 85.12 119 ILE A O 1
ATOM 930 N N . PHE A 1 120 ? -1.051 6.200 -9.782 1.00 84.56 120 PHE A N 1
ATOM 931 C CA . PHE A 1 120 ? 0.086 5.784 -10.599 1.00 84.56 120 PHE A CA 1
ATOM 932 C C . PHE A 1 120 ? -0.148 4.418 -11.255 1.00 84.56 120 PHE A C 1
ATOM 934 O O . PHE A 1 120 ? 0.074 4.269 -12.452 1.00 84.56 120 PHE A O 1
ATOM 941 N N . GLY A 1 121 ? -0.679 3.446 -10.509 1.00 83.38 121 GLY A N 1
ATOM 942 C CA . GLY A 1 121 ? -1.045 2.133 -11.037 1.00 83.38 121 GLY A CA 1
ATOM 943 C C . GLY A 1 121 ? -2.116 2.211 -12.127 1.00 83.38 121 GLY A C 1
ATOM 944 O O . GLY A 1 121 ? -1.998 1.537 -13.142 1.00 83.38 121 GLY A O 1
ATOM 945 N N . VAL A 1 122 ? -3.132 3.067 -11.976 1.00 81.62 122 VAL A N 1
ATOM 946 C CA . VAL A 1 122 ? -4.146 3.285 -13.025 1.00 81.62 122 VAL A CA 1
ATOM 947 C C . VAL A 1 122 ? -3.539 3.945 -14.265 1.00 81.62 122 VAL A C 1
ATOM 949 O O . VAL A 1 122 ? -3.848 3.527 -15.377 1.00 81.62 122 VAL A O 1
ATOM 952 N N . LEU A 1 123 ? -2.658 4.937 -14.106 1.00 83.75 123 LEU A N 1
ATOM 953 C CA . LEU A 1 123 ? -1.959 5.561 -15.236 1.00 83.75 123 LEU A CA 1
ATOM 954 C C . LEU A 1 123 ? -1.083 4.548 -15.980 1.00 83.75 123 LEU A C 1
ATOM 956 O O . LEU A 1 123 ? -1.171 4.453 -17.201 1.00 83.75 123 LEU A O 1
ATOM 960 N N . MET A 1 124 ? -0.310 3.741 -15.251 1.00 80.50 124 MET A N 1
ATOM 961 C CA . MET A 1 124 ? 0.503 2.670 -15.830 1.00 80.50 124 MET A CA 1
ATOM 962 C C . MET A 1 124 ? -0.353 1.620 -16.542 1.00 80.50 124 MET A C 1
ATOM 964 O O . MET A 1 124 ? 0.006 1.184 -17.631 1.00 80.50 124 MET A O 1
ATOM 968 N N . LEU A 1 125 ? -1.527 1.283 -15.999 1.00 81.06 125 LEU A N 1
ATOM 969 C CA . LEU A 1 125 ? -2.490 0.404 -16.662 1.00 81.06 125 LEU A CA 1
ATOM 970 C C . LEU A 1 125 ? -2.990 1.001 -17.986 1.00 81.06 125 LEU A C 1
ATOM 972 O O . LEU A 1 125 ? -3.123 0.279 -18.968 1.00 81.06 125 LEU A O 1
ATOM 976 N N . VAL A 1 126 ? -3.254 2.309 -18.037 1.00 83.62 126 VAL A N 1
ATOM 977 C CA . VAL A 1 126 ? -3.651 2.987 -19.282 1.00 83.62 126 VAL A CA 1
ATOM 978 C C . VAL A 1 126 ? -2.515 2.946 -20.306 1.00 83.62 126 VAL A C 1
ATOM 980 O O . VAL A 1 126 ? -2.762 2.588 -21.455 1.00 83.62 126 VAL A O 1
ATOM 983 N N . VAL A 1 127 ? -1.272 3.238 -19.905 1.00 80.00 127 VAL A N 1
ATOM 984 C CA . VAL A 1 127 ? -0.104 3.151 -20.804 1.00 80.00 127 VAL A CA 1
ATOM 985 C C . VAL A 1 127 ? 0.105 1.718 -21.293 1.00 80.00 127 VAL A C 1
ATOM 987 O O . VAL A 1 127 ? 0.323 1.507 -22.483 1.00 80.00 127 VAL A O 1
ATOM 990 N N . LEU A 1 128 ? -0.026 0.728 -20.410 1.00 83.81 128 LEU A N 1
ATOM 991 C CA . LEU A 1 128 ? 0.024 -0.692 -20.751 1.00 83.81 128 LEU A CA 1
ATOM 992 C C . LEU A 1 128 ? -1.037 -1.057 -21.799 1.00 83.81 128 LEU A C 1
ATOM 994 O O . LEU A 1 128 ? -0.723 -1.748 -22.762 1.00 83.81 128 LEU A O 1
ATOM 998 N N . LEU A 1 129 ? -2.280 -0.590 -21.640 1.00 80.69 129 LEU A N 1
ATOM 999 C CA . LEU A 1 129 ? -3.360 -0.868 -22.594 1.00 80.69 129 LEU A CA 1
ATOM 1000 C C . LEU A 1 129 ? -3.135 -0.194 -23.953 1.00 80.69 129 LEU A C 1
ATOM 1002 O O . LEU A 1 129 ? -3.518 -0.763 -24.972 1.00 80.69 129 LEU A O 1
ATOM 1006 N N . LEU A 1 130 ? -2.523 0.993 -23.976 1.00 84.38 130 LEU A N 1
ATOM 1007 C CA . LEU A 1 130 ? -2.246 1.731 -25.212 1.00 84.38 130 LEU A CA 1
ATOM 1008 C C . LEU A 1 130 ? -1.025 1.192 -25.964 1.00 84.38 130 LEU A C 1
ATOM 1010 O O . LEU A 1 130 ? -1.039 1.149 -27.188 1.00 84.38 130 LEU A O 1
ATOM 1014 N N . THR A 1 131 ? 0.021 0.787 -25.244 1.00 81.06 131 THR A N 1
ATOM 1015 C CA . THR A 1 131 ? 1.287 0.325 -25.841 1.00 81.06 131 THR A CA 1
ATOM 1016 C C . THR A 1 131 ? 1.349 -1.190 -26.018 1.00 81.06 131 THR A C 1
ATOM 1018 O O . THR A 1 131 ? 2.218 -1.683 -26.726 1.00 81.06 131 THR A O 1
ATOM 1021 N N . MET A 1 132 ? 0.455 -1.938 -25.358 1.00 85.44 132 MET A N 1
ATOM 1022 C CA . MET A 1 132 ? 0.524 -3.398 -25.213 1.00 85.44 132 MET A CA 1
ATOM 1023 C C . MET A 1 132 ? 1.892 -3.894 -24.706 1.00 85.44 132 MET A C 1
ATOM 1025 O O . MET A 1 132 ? 2.261 -5.045 -24.934 1.00 85.44 132 MET A O 1
ATOM 1029 N N . ASN A 1 133 ? 2.647 -3.044 -24.000 1.00 79.12 133 ASN A N 1
ATOM 1030 C CA . ASN A 1 133 ? 3.979 -3.382 -23.517 1.00 79.12 133 ASN A CA 1
ATOM 1031 C C . ASN A 1 133 ? 3.895 -4.239 -22.245 1.00 79.12 133 ASN A C 1
ATOM 1033 O O . ASN A 1 133 ? 3.678 -3.728 -21.147 1.00 79.12 133 ASN A O 1
ATOM 1037 N N . SER A 1 134 ? 4.128 -5.544 -22.379 1.00 77.00 134 SER A N 1
ATOM 1038 C CA . SER A 1 134 ? 4.100 -6.498 -21.266 1.00 77.00 134 SER A CA 1
ATOM 1039 C C . SER A 1 134 ? 5.077 -6.183 -20.127 1.00 77.00 134 SER A C 1
ATOM 1041 O O . SER A 1 134 ? 4.836 -6.622 -19.004 1.00 77.00 134 SER A O 1
ATOM 1043 N N . GLU A 1 135 ? 6.135 -5.404 -20.361 1.00 76.56 135 GLU A N 1
ATOM 1044 C CA . GLU A 1 135 ? 7.093 -5.009 -19.317 1.00 76.56 135 GLU A CA 1
ATOM 1045 C C . GLU A 1 135 ? 6.441 -4.100 -18.258 1.00 76.56 135 GLU A C 1
ATOM 1047 O O . GLU A 1 135 ? 6.737 -4.200 -17.065 1.00 76.56 135 GLU A O 1
ATOM 1052 N N . LEU A 1 136 ? 5.450 -3.291 -18.654 1.00 79.88 136 LEU A N 1
ATOM 1053 C CA . LEU A 1 136 ? 4.699 -2.418 -17.742 1.00 79.88 136 LEU A CA 1
ATOM 1054 C C . LEU A 1 136 ? 3.708 -3.180 -16.852 1.00 79.88 136 LEU A C 1
ATOM 1056 O O . LEU A 1 136 ? 3.257 -2.645 -15.833 1.00 79.88 136 LEU A O 1
ATOM 1060 N N . LEU A 1 137 ? 3.365 -4.427 -17.194 1.00 79.69 137 LEU A N 1
ATOM 1061 C CA . LEU A 1 137 ? 2.392 -5.233 -16.448 1.00 79.69 137 LEU A CA 1
ATOM 1062 C C . LEU A 1 137 ? 2.841 -5.446 -14.998 1.00 79.69 137 LEU A C 1
ATOM 1064 O O . LEU A 1 137 ? 2.038 -5.340 -14.069 1.00 79.69 137 LEU A O 1
ATOM 1068 N N . ILE A 1 138 ? 4.135 -5.698 -14.808 1.00 77.75 138 ILE A N 1
ATOM 1069 C CA . ILE A 1 138 ? 4.740 -5.988 -13.508 1.00 77.75 138 ILE A CA 1
ATOM 1070 C C . ILE A 1 138 ? 4.693 -4.757 -12.599 1.00 77.75 138 ILE A C 1
ATOM 1072 O O . ILE A 1 138 ? 4.176 -4.828 -11.480 1.00 77.75 138 ILE A O 1
ATOM 1076 N N . GLY A 1 139 ? 5.168 -3.611 -13.098 1.00 80.50 139 GLY A N 1
ATOM 1077 C CA . GLY A 1 139 ? 5.144 -2.347 -12.357 1.00 80.50 139 GLY A CA 1
ATOM 1078 C C . GLY A 1 139 ? 3.720 -1.899 -12.018 1.00 80.50 139 GLY A C 1
ATOM 1079 O O . GLY A 1 139 ? 3.452 -1.447 -10.899 1.00 80.50 139 GLY A O 1
ATOM 1080 N N . THR A 1 140 ? 2.782 -2.106 -12.946 1.00 82.25 140 THR A N 1
ATOM 1081 C CA . THR A 1 140 ? 1.353 -1.832 -12.743 1.00 82.25 140 THR A CA 1
ATOM 1082 C C . THR A 1 140 ? 0.776 -2.696 -11.622 1.00 82.25 140 THR A C 1
ATOM 1084 O O . THR A 1 140 ? 0.164 -2.174 -10.686 1.00 82.25 140 THR A O 1
ATOM 1087 N N . ALA A 1 141 ? 1.001 -4.012 -11.675 1.00 80.56 141 ALA A N 1
ATOM 1088 C CA . ALA A 1 141 ? 0.503 -4.950 -10.673 1.00 80.56 141 ALA A CA 1
ATOM 1089 C C . ALA A 1 141 ? 1.072 -4.650 -9.278 1.00 80.56 141 ALA A C 1
ATOM 1091 O O . ALA A 1 141 ? 0.315 -4.579 -8.308 1.00 80.56 141 ALA A O 1
ATOM 1092 N N . ALA A 1 142 ? 2.382 -4.405 -9.176 1.00 81.50 142 ALA A N 1
ATOM 1093 C CA . ALA A 1 142 ? 3.031 -4.038 -7.920 1.00 81.50 142 ALA A CA 1
ATOM 1094 C C . ALA A 1 142 ? 2.452 -2.739 -7.331 1.00 81.50 142 ALA A C 1
ATOM 1096 O O . ALA A 1 142 ? 2.111 -2.695 -6.147 1.00 81.50 142 ALA A O 1
ATOM 1097 N N . SER A 1 143 ? 2.263 -1.709 -8.160 1.00 82.88 143 SER A N 1
ATOM 1098 C CA . SER A 1 143 ? 1.702 -0.421 -7.728 1.00 82.88 143 SER A CA 1
ATOM 1099 C C . SER A 1 143 ? 0.277 -0.564 -7.190 1.00 82.88 143 SER A C 1
ATOM 1101 O O . SER A 1 143 ? -0.039 -0.050 -6.115 1.00 82.88 143 SER A O 1
ATOM 1103 N N . LEU A 1 144 ? -0.579 -1.320 -7.886 1.00 84.44 144 LEU A N 1
ATOM 1104 C CA . LEU A 1 144 ? -1.950 -1.580 -7.441 1.00 84.44 144 LEU A CA 1
ATOM 1105 C C . LEU A 1 144 ? -1.988 -2.389 -6.140 1.00 84.44 144 LEU A C 1
ATOM 1107 O O . LEU A 1 144 ? -2.801 -2.102 -5.261 1.00 84.44 144 LEU A O 1
ATOM 1111 N N . LEU A 1 145 ? -1.092 -3.362 -5.973 1.00 82.25 145 LEU A N 1
ATOM 1112 C CA . LEU A 1 145 ? -0.992 -4.129 -4.734 1.00 82.25 145 LEU A CA 1
ATOM 1113 C C . LEU A 1 145 ? -0.557 -3.266 -3.548 1.00 82.25 145 LEU A C 1
ATOM 1115 O O . LEU A 1 145 ? -1.153 -3.379 -2.477 1.00 82.25 145 LEU A O 1
ATOM 1119 N N . ILE A 1 146 ? 0.425 -2.379 -3.733 1.00 82.94 146 ILE A N 1
ATOM 1120 C CA . ILE A 1 146 ? 0.841 -1.417 -2.701 1.00 82.94 146 ILE A CA 1
ATOM 1121 C C . ILE A 1 146 ? -0.319 -0.480 -2.350 1.00 82.94 146 ILE A C 1
ATOM 1123 O O . ILE A 1 146 ? -0.552 -0.213 -1.171 1.00 82.94 146 ILE A O 1
ATOM 1127 N N . ALA A 1 147 ? -1.089 -0.025 -3.342 1.00 85.81 147 ALA A N 1
ATOM 1128 C CA . ALA A 1 147 ? -2.267 0.808 -3.119 1.00 85.81 147 ALA A CA 1
ATOM 1129 C C . ALA A 1 147 ? -3.338 0.087 -2.284 1.00 85.81 147 ALA A C 1
ATOM 1131 O O . ALA A 1 147 ? -3.826 0.630 -1.290 1.00 85.81 147 ALA A O 1
ATOM 1132 N N . VAL A 1 148 ? -3.667 -1.161 -2.640 1.00 83.94 148 VAL A N 1
ATOM 1133 C CA . VAL A 1 148 ? -4.612 -2.002 -1.886 1.00 83.94 148 VAL A CA 1
ATOM 1134 C C . VAL A 1 148 ? -4.099 -2.255 -0.470 1.00 83.94 148 VAL A C 1
ATOM 1136 O O . VAL A 1 148 ? -4.856 -2.131 0.492 1.00 83.94 148 VAL A O 1
ATOM 1139 N N . TRP A 1 149 ? -2.813 -2.563 -0.322 1.00 82.06 149 TRP A N 1
ATOM 1140 C CA . TRP A 1 149 ? -2.186 -2.784 0.976 1.00 82.06 149 TRP A CA 1
ATOM 1141 C C . TRP A 1 149 ? -2.248 -1.531 1.852 1.00 82.06 149 TRP A C 1
ATOM 1143 O O . TRP A 1 149 ? -2.713 -1.601 2.990 1.00 82.06 149 TRP A O 1
ATOM 1153 N N . GLY A 1 150 ? -1.880 -0.372 1.301 1.00 82.69 150 GLY A N 1
ATOM 1154 C CA . GLY A 1 150 ? -1.978 0.923 1.969 1.00 82.69 150 GLY A CA 1
ATOM 1155 C C . GLY A 1 150 ? -3.413 1.262 2.374 1.00 82.69 150 GLY A C 1
ATOM 1156 O O . GLY A 1 150 ? -3.641 1.732 3.484 1.00 82.69 150 GLY A O 1
ATOM 1157 N N . TYR A 1 151 ? -4.405 0.943 1.541 1.00 83.69 151 TYR A N 1
ATOM 1158 C CA . TYR A 1 151 ? -5.815 1.111 1.894 1.00 83.69 151 TYR A CA 1
ATOM 1159 C C . TYR A 1 151 ? -6.242 0.199 3.057 1.00 83.69 151 TYR A C 1
ATOM 1161 O O . TYR A 1 151 ? -6.855 0.656 4.026 1.00 83.69 151 TYR A O 1
ATOM 1169 N N . VAL A 1 152 ? -5.907 -1.093 2.995 1.00 79.44 152 VAL A N 1
ATOM 1170 C CA . VAL A 1 152 ? -6.292 -2.071 4.026 1.00 79.44 152 VAL A CA 1
ATOM 1171 C C . VAL A 1 152 ? -5.636 -1.747 5.371 1.00 79.44 152 VAL A C 1
ATOM 1173 O O . VAL A 1 152 ? -6.299 -1.804 6.408 1.00 79.44 152 VAL A O 1
ATOM 1176 N N . PHE A 1 153 ? -4.356 -1.375 5.376 1.00 75.19 153 PHE A N 1
ATOM 1177 C CA . PHE A 1 153 ? -3.634 -1.050 6.606 1.00 75.19 153 PHE A CA 1
ATOM 1178 C C . PHE A 1 153 ? -3.926 0.358 7.120 1.00 75.19 153 PHE A C 1
ATOM 1180 O O . PHE A 1 153 ? -4.145 0.536 8.316 1.00 75.19 153 PHE A O 1
ATOM 1187 N N . GLY A 1 154 ? -3.937 1.347 6.230 1.00 74.00 154 GLY A N 1
ATOM 1188 C CA . GLY A 1 154 ? -4.028 2.755 6.593 1.00 74.00 154 GLY A CA 1
ATOM 1189 C C . GLY A 1 154 ? -5.449 3.275 6.768 1.00 74.00 154 GLY A C 1
ATOM 1190 O O . GLY A 1 154 ? -5.631 4.274 7.450 1.00 74.00 154 GLY A O 1
ATOM 1191 N N . VAL A 1 155 ? -6.461 2.633 6.173 1.00 79.31 155 VAL A N 1
ATOM 1192 C CA . VAL A 1 155 ? -7.818 3.210 6.082 1.00 79.31 155 VAL A CA 1
ATOM 1193 C C . VAL A 1 155 ? -8.878 2.268 6.626 1.00 79.31 155 VAL A C 1
ATOM 1195 O O . VAL A 1 155 ? -9.723 2.677 7.420 1.00 79.31 155 VAL A O 1
ATOM 1198 N N . TYR A 1 156 ? -8.841 0.993 6.236 1.00 81.31 156 TYR A N 1
ATOM 1199 C CA . TYR A 1 156 ? -9.903 0.044 6.578 1.00 81.31 156 TYR A CA 1
ATOM 1200 C C . TYR A 1 156 ? -10.022 -0.213 8.090 1.00 81.31 156 TYR A C 1
ATOM 1202 O O . TYR A 1 156 ? -11.129 -0.368 8.610 1.00 81.31 156 TYR A O 1
ATOM 1210 N N . GLN A 1 157 ? -8.903 -0.220 8.819 1.00 73.69 157 GLN A N 1
ATOM 1211 C CA . GLN A 1 157 ? -8.917 -0.397 10.276 1.00 73.69 157 GLN A CA 1
ATOM 1212 C C . GLN A 1 157 ? -9.598 0.782 10.983 1.00 73.69 157 GLN A C 1
ATOM 1214 O O . GLN A 1 157 ? -10.515 0.570 11.778 1.00 73.69 157 GLN A O 1
ATOM 1219 N N . PHE A 1 158 ? -9.229 2.012 10.615 1.00 76.38 158 PHE A N 1
ATOM 1220 C CA . PHE A 1 158 ? -9.838 3.235 11.141 1.00 76.38 158 PHE A CA 1
ATOM 1221 C C . PHE A 1 158 ? -11.311 3.349 10.756 1.00 76.38 158 PHE A C 1
ATOM 1223 O O . PHE A 1 158 ? -12.130 3.775 11.563 1.00 76.38 158 PHE A O 1
ATOM 1230 N N . TRP A 1 159 ? -11.674 2.917 9.546 1.00 80.50 159 TRP A N 1
ATOM 1231 C CA . TRP A 1 159 ? -13.067 2.895 9.108 1.00 80.50 159 TRP A CA 1
ATOM 1232 C C . TRP A 1 159 ? -13.933 2.010 10.009 1.00 80.50 159 TRP A C 1
ATOM 1234 O O . TRP A 1 159 ? -15.056 2.374 10.367 1.00 80.50 159 TRP A O 1
ATOM 1244 N N . ASN A 1 160 ? -13.409 0.848 10.407 1.00 78.50 160 ASN A N 1
ATOM 1245 C CA . ASN A 1 160 ? -14.103 -0.045 11.327 1.00 78.50 160 ASN A CA 1
ATOM 1246 C C . ASN A 1 160 ? -14.164 0.523 12.750 1.00 78.50 160 ASN A C 1
ATOM 1248 O O . ASN A 1 160 ? -15.227 0.434 13.362 1.00 78.50 160 ASN A O 1
ATOM 1252 N N . ALA A 1 161 ? -13.086 1.136 13.250 1.00 77.50 161 ALA A N 1
ATOM 1253 C CA . ALA A 1 161 ? -13.077 1.804 14.556 1.00 77.50 161 ALA A CA 1
ATOM 1254 C C . ALA A 1 161 ? -14.101 2.954 14.606 1.00 77.50 161 ALA A C 1
ATOM 1256 O O . ALA A 1 161 ? -15.007 2.951 15.439 1.00 77.50 161 ALA A O 1
ATOM 1257 N N . ALA A 1 162 ? -14.078 3.846 13.611 1.00 80.88 162 ALA A N 1
ATOM 1258 C CA . ALA A 1 162 ? -15.049 4.929 13.470 1.00 80.88 162 ALA A CA 1
ATOM 1259 C C . ALA A 1 162 ? -16.495 4.417 13.350 1.00 80.88 162 ALA A C 1
ATOM 1261 O O . ALA A 1 162 ? -17.434 5.050 13.833 1.00 80.88 162 ALA A O 1
ATOM 1262 N N . GLY A 1 163 ? -16.690 3.260 12.709 1.00 83.31 163 GLY A N 1
ATOM 1263 C CA . GLY A 1 163 ? -17.989 2.600 12.627 1.00 83.31 163 GLY A CA 1
ATOM 1264 C C . GLY A 1 163 ? -18.521 2.120 13.980 1.00 83.31 163 GLY A C 1
ATOM 1265 O O . GLY A 1 163 ? -19.734 2.165 14.185 1.00 83.31 163 GLY A O 1
ATOM 1266 N N . VAL A 1 164 ? -17.643 1.680 14.888 1.00 84.50 164 VAL A N 1
ATOM 1267 C CA . VAL A 1 164 ? -18.010 1.305 16.263 1.00 84.50 164 VAL A CA 1
ATOM 1268 C C . VAL A 1 164 ? -18.401 2.550 17.056 1.00 84.50 164 VAL A C 1
ATOM 1270 O O . VAL A 1 164 ? -19.469 2.564 17.665 1.00 84.50 164 VAL A O 1
ATOM 1273 N N . GLU A 1 165 ? -17.608 3.618 16.972 1.00 85.69 165 GLU A N 1
ATOM 1274 C CA . GLU A 1 165 ? -17.802 4.816 17.799 1.00 85.69 165 GLU A CA 1
ATOM 1275 C C . GLU A 1 165 ? -19.086 5.587 17.506 1.00 85.69 165 GLU A C 1
ATOM 1277 O O . GLU A 1 165 ? -19.726 6.117 18.409 1.00 85.69 165 GLU A O 1
ATOM 1282 N N . GLN A 1 166 ? -19.545 5.582 16.256 1.00 82.75 166 GLN A N 1
ATOM 1283 C CA . GLN A 1 166 ? -20.829 6.196 15.908 1.00 82.75 166 GLN A CA 1
ATOM 1284 C C . GLN A 1 166 ? -22.046 5.497 16.518 1.00 82.75 166 GLN A C 1
ATOM 1286 O O . GLN A 1 166 ? -23.130 6.075 16.541 1.00 82.75 166 GLN A O 1
ATOM 1291 N N . GLY A 1 167 ? -21.889 4.248 16.956 1.00 85.31 167 GLY A N 1
ATOM 1292 C CA . GLY A 1 167 ? -22.943 3.455 17.577 1.00 85.31 167 GLY A CA 1
ATOM 1293 C C . GLY A 1 167 ? -22.876 3.438 19.101 1.00 85.31 167 GLY A C 1
ATOM 1294 O O . GLY A 1 167 ? -23.503 2.563 19.704 1.00 85.31 167 GLY A O 1
ATOM 1295 N N . LEU A 1 168 ? -22.094 4.329 19.719 1.00 92.50 168 LEU A N 1
ATOM 1296 C CA . LEU A 1 168 ? -21.893 4.385 21.164 1.00 92.50 168 LEU A CA 1
ATOM 1297 C C . LEU A 1 168 ? -22.952 5.234 21.875 1.00 92.50 168 LEU A C 1
ATOM 1299 O O . LEU A 1 168 ? -22.651 6.220 22.546 1.00 92.50 168 LEU A O 1
ATOM 1303 N N . THR A 1 169 ? -24.212 4.841 21.717 1.00 95.75 169 THR A N 1
ATOM 1304 C CA . THR A 1 169 ? -25.343 5.455 22.412 1.00 95.75 169 THR A CA 1
ATOM 1305 C C . THR A 1 169 ? -26.206 4.409 23.114 1.00 95.75 169 THR A C 1
ATOM 1307 O O . THR A 1 169 ? -26.337 3.273 22.651 1.00 95.75 169 THR A O 1
ATOM 1310 N N . VAL A 1 170 ? -26.794 4.794 24.244 1.00 96.81 170 VAL A N 1
ATOM 1311 C CA . VAL A 1 170 ? -27.749 4.000 25.026 1.00 96.81 170 VAL A CA 1
ATOM 1312 C C . VAL A 1 170 ? -28.995 4.854 25.247 1.00 96.81 170 VAL A C 1
ATOM 1314 O O . VAL A 1 170 ? -28.892 6.006 25.658 1.00 96.81 170 VAL A O 1
ATOM 1317 N N . ALA A 1 171 ? -30.176 4.316 24.951 1.00 97.06 171 ALA A N 1
ATOM 1318 C CA . ALA A 1 171 ? -31.430 5.012 25.228 1.00 97.06 171 ALA A CA 1
ATOM 1319 C C . ALA A 1 171 ? -31.722 4.981 26.736 1.00 97.06 171 ALA A C 1
ATOM 1321 O O . ALA A 1 171 ? -31.667 3.914 27.348 1.00 97.06 171 ALA A O 1
ATOM 1322 N N . LEU A 1 172 ? -32.037 6.136 27.318 1.00 97.25 172 LEU A N 1
ATOM 1323 C CA . LEU A 1 172 ? -32.406 6.268 28.723 1.00 97.25 172 LEU A CA 1
ATOM 1324 C C . LEU A 1 172 ? -33.938 6.180 28.871 1.00 97.25 172 LEU A C 1
ATOM 1326 O O . LEU A 1 172 ? -34.666 6.836 28.126 1.00 97.25 172 LEU A O 1
ATOM 1330 N N . PRO A 1 173 ? -34.463 5.382 29.816 1.00 96.50 173 PRO A N 1
ATOM 1331 C CA . PRO A 1 173 ? -35.875 5.376 30.167 1.00 96.50 173 PRO A CA 1
ATOM 1332 C C . PRO A 1 173 ? -36.324 6.733 30.716 1.00 96.50 173 PRO A C 1
ATOM 1334 O O . PRO A 1 173 ? -35.628 7.339 31.530 1.00 96.50 173 PRO A O 1
ATOM 1337 N N . ASN A 1 174 ? -37.551 7.138 30.379 1.00 95.38 174 ASN A N 1
ATOM 1338 C CA . ASN A 1 174 ? -38.166 8.414 30.786 1.00 95.38 174 ASN A CA 1
ATOM 1339 C C . ASN A 1 174 ? -38.552 8.494 32.283 1.00 95.38 174 ASN A C 1
ATOM 1341 O O . ASN A 1 174 ? -39.424 9.275 32.650 1.00 95.38 174 ASN A O 1
ATOM 1345 N N . GLN A 1 175 ? -37.996 7.629 33.132 1.00 94.25 175 GLN A N 1
ATOM 1346 C CA . GLN A 1 175 ? -38.365 7.533 34.549 1.00 94.25 175 GLN A CA 1
ATOM 1347 C C . GLN A 1 175 ? -37.579 8.499 35.438 1.00 94.25 175 GLN A C 1
ATOM 1349 O O . GLN A 1 175 ? -38.069 8.851 36.504 1.00 94.25 175 GLN A O 1
ATOM 1354 N N . LEU A 1 176 ? -36.378 8.888 35.006 1.00 96.25 176 LEU A N 1
ATOM 1355 C CA . LEU A 1 176 ? -35.472 9.783 35.720 1.00 96.25 176 LEU A CA 1
ATOM 1356 C C . LEU A 1 176 ? -35.057 10.922 34.788 1.00 96.25 176 LEU A C 1
ATOM 1358 O O . LEU A 1 176 ? -35.024 10.738 33.564 1.00 96.25 176 LEU A O 1
ATOM 1362 N N . SER A 1 177 ? -34.733 12.080 35.362 1.00 96.88 177 SER A N 1
ATOM 1363 C CA . SER A 1 177 ? -34.090 13.168 34.623 1.00 96.88 177 SER A CA 1
ATOM 1364 C C . SER A 1 177 ? -32.694 12.752 34.140 1.00 96.88 177 SER A C 1
ATOM 1366 O O . SER A 1 177 ? -32.138 11.729 34.548 1.00 96.88 177 SER A O 1
ATOM 1368 N N . GLU A 1 178 ? -32.113 13.535 33.235 1.00 96.06 178 GLU A N 1
ATOM 1369 C CA . GLU A 1 178 ? -30.765 13.271 32.724 1.00 96.06 178 GLU A CA 1
ATOM 1370 C C . GLU A 1 178 ? -29.720 13.391 33.839 1.00 96.06 178 GLU A C 1
ATOM 1372 O O . GLU A 1 178 ? -28.829 12.550 33.940 1.00 96.06 178 GLU A O 1
ATOM 1377 N N . GLU A 1 179 ? -29.877 14.370 34.729 1.00 96.44 179 GLU A N 1
ATOM 1378 C CA . GLU A 1 179 ? -29.029 14.570 35.905 1.00 96.44 179 GLU A CA 1
ATOM 1379 C C . GLU A 1 179 ? -29.165 13.412 36.898 1.00 96.44 179 GLU A C 1
ATOM 1381 O O . GLU A 1 179 ? -28.157 12.877 37.358 1.00 96.44 179 GLU A O 1
ATOM 1386 N N . GLU A 1 180 ? -30.397 12.968 37.165 1.00 96.94 180 GLU A N 1
ATOM 1387 C CA . GLU A 1 180 ? -30.673 11.822 38.037 1.00 96.94 180 GLU A CA 1
ATOM 1388 C C . GLU A 1 180 ? -30.069 10.528 37.474 1.00 96.94 180 GLU A C 1
ATOM 1390 O O . GLU A 1 180 ? -29.490 9.734 38.218 1.00 96.94 180 GLU A O 1
ATOM 1395 N N . TRP A 1 181 ? -30.138 10.312 36.154 1.00 97.06 181 TRP A N 1
ATOM 1396 C CA . TRP A 1 181 ? -29.470 9.180 35.507 1.00 97.06 181 TRP A CA 1
ATOM 1397 C C . TRP A 1 181 ? -27.951 9.250 35.651 1.00 97.06 181 TRP A C 1
ATOM 1399 O O . TRP A 1 181 ? -27.320 8.230 35.933 1.00 97.06 181 TRP A O 1
ATOM 1409 N N . MET A 1 182 ? -27.356 10.428 35.473 1.00 97.12 182 MET A N 1
ATOM 1410 C CA . MET A 1 182 ? -25.911 10.611 35.608 1.00 97.12 182 MET A CA 1
ATOM 1411 C C . MET A 1 182 ? -25.447 10.412 37.055 1.00 97.12 182 MET A C 1
ATOM 1413 O O . MET A 1 182 ? -24.423 9.769 37.283 1.00 97.12 182 MET A O 1
ATOM 1417 N N . GLU A 1 183 ? -26.208 10.884 38.042 1.00 96.44 183 GLU A N 1
ATOM 1418 C CA . GLU A 1 183 ? -25.940 10.624 39.459 1.00 96.44 183 GLU A CA 1
ATOM 1419 C C . GLU A 1 183 ? -26.080 9.133 39.794 1.00 96.44 183 GLU A C 1
ATOM 1421 O O . GLU A 1 183 ? -25.211 8.548 40.446 1.00 96.44 183 GLU A O 1
ATOM 1426 N N . LYS A 1 184 ? -27.119 8.478 39.269 1.00 97.12 184 LYS A N 1
ATOM 1427 C CA . LYS A 1 184 ? -27.327 7.042 39.455 1.00 97.12 184 LYS A CA 1
ATOM 1428 C C . LYS A 1 184 ? -26.199 6.208 38.847 1.00 97.12 184 LYS A C 1
ATOM 1430 O O . LYS A 1 184 ? -25.677 5.316 39.509 1.00 97.12 184 LYS A O 1
ATOM 1435 N N . ILE A 1 185 ? -25.778 6.508 37.614 1.00 97.12 185 ILE A N 1
ATOM 1436 C CA . ILE A 1 185 ? -24.632 5.842 36.974 1.00 97.12 185 ILE A CA 1
ATOM 1437 C C . ILE A 1 185 ? -23.367 6.076 37.809 1.00 97.12 185 ILE A C 1
ATOM 1439 O O . ILE A 1 185 ? -22.649 5.126 38.102 1.00 97.12 185 ILE A O 1
ATOM 1443 N N . ARG A 1 186 ? -23.114 7.308 38.260 1.00 96.88 186 ARG A N 1
ATOM 1444 C CA . ARG A 1 186 ? -21.944 7.634 39.088 1.00 96.88 186 ARG A CA 1
ATOM 1445 C C . ARG A 1 186 ? -21.866 6.784 40.359 1.00 96.88 186 ARG A C 1
ATOM 1447 O O . ARG A 1 186 ? -20.783 6.320 40.705 1.00 96.88 186 ARG A O 1
ATOM 1454 N N . ASN A 1 187 ? -22.991 6.615 41.048 1.00 97.00 187 ASN A N 1
ATOM 1455 C CA . ASN A 1 187 ? -23.021 6.022 42.383 1.00 97.00 187 ASN A CA 1
ATOM 1456 C C . ASN A 1 187 ? -23.188 4.496 42.367 1.00 97.00 187 ASN A C 1
ATOM 1458 O O . ASN A 1 187 ? -22.671 3.817 43.252 1.00 97.00 187 ASN A O 1
ATOM 1462 N N . GLU A 1 188 ? -23.909 3.953 41.384 1.00 97.62 188 GLU A N 1
ATOM 1463 C CA . GLU A 1 188 ? -24.314 2.542 41.380 1.00 97.62 188 GLU A CA 1
ATOM 1464 C C . GLU A 1 188 ? -23.652 1.713 40.270 1.00 97.62 188 GLU A C 1
ATOM 1466 O O . GLU A 1 188 ? -23.531 0.492 40.407 1.00 97.62 188 GLU A O 1
ATOM 1471 N N . PHE A 1 189 ? -23.216 2.327 39.164 1.00 97.06 189 PHE A N 1
ATOM 1472 C CA . PHE A 1 189 ? -22.632 1.576 38.055 1.00 97.06 189 PHE A CA 1
ATOM 1473 C C . PHE A 1 189 ? -21.149 1.283 38.299 1.00 97.06 189 PHE A C 1
ATOM 1475 O O . PHE A 1 189 ? -20.310 2.182 38.367 1.00 97.06 189 PHE A O 1
ATOM 1482 N N . SER A 1 190 ? -20.808 -0.006 38.340 1.00 94.94 190 SER A N 1
ATOM 1483 C CA . SER A 1 190 ? -19.422 -0.473 38.291 1.00 94.94 190 SER A CA 1
ATOM 1484 C C . SER A 1 190 ? -19.230 -1.428 37.119 1.00 94.94 190 SER A C 1
ATOM 1486 O O . SER A 1 190 ? -20.069 -2.291 36.849 1.00 94.94 190 SER A O 1
ATOM 1488 N N . PHE A 1 191 ? -18.109 -1.281 36.419 1.00 94.94 191 PHE A N 1
ATOM 1489 C CA . PHE A 1 191 ? -17.729 -2.156 35.320 1.00 94.94 191 PHE A CA 1
ATOM 1490 C C . PHE A 1 191 ? -16.263 -2.549 35.466 1.00 94.94 191 PHE A C 1
ATOM 1492 O O . PHE A 1 191 ? -15.405 -1.710 35.739 1.00 94.94 191 PHE A O 1
ATOM 1499 N N . GLN A 1 192 ? -15.967 -3.840 35.321 1.00 93.31 192 GLN A N 1
ATOM 1500 C CA . GLN A 1 192 ? -14.631 -4.364 35.585 1.00 93.31 192 GLN A CA 1
ATOM 1501 C C . GLN A 1 192 ? -13.585 -3.696 34.680 1.00 93.31 192 GLN A C 1
ATOM 1503 O O . GLN A 1 192 ? -13.669 -3.768 33.457 1.00 93.31 192 GLN A O 1
ATOM 1508 N N . GLY A 1 193 ? -12.573 -3.084 35.298 1.00 91.31 193 GLY A N 1
ATOM 1509 C CA . GLY A 1 193 ? -11.486 -2.396 34.596 1.00 91.31 193 GLY A CA 1
ATOM 1510 C C . GLY A 1 193 ? -11.791 -0.950 34.197 1.00 91.31 193 GLY A C 1
ATOM 1511 O O . GLY A 1 193 ? -10.868 -0.261 33.773 1.00 91.31 193 GLY A O 1
ATOM 1512 N N . ALA A 1 194 ? -13.031 -0.476 34.360 1.00 95.31 194 ALA A N 1
ATOM 1513 C CA . ALA A 1 194 ? -13.360 0.937 34.225 1.00 95.31 194 ALA A CA 1
ATOM 1514 C C . ALA A 1 194 ? -13.184 1.635 35.578 1.00 95.31 194 ALA A C 1
ATOM 1516 O O . ALA A 1 194 ? -13.768 1.224 36.580 1.00 95.31 194 ALA A O 1
ATOM 1517 N N . VAL A 1 195 ? -12.384 2.697 35.602 1.00 96.75 195 VAL A N 1
ATOM 1518 C CA . VAL A 1 195 ? -12.134 3.508 36.797 1.00 96.75 195 VAL A CA 1
ATOM 1519 C C . VAL A 1 195 ? -12.765 4.874 36.588 1.00 96.75 195 VAL A C 1
ATOM 1521 O O . VAL A 1 195 ? -12.397 5.583 35.656 1.00 96.75 195 VAL A O 1
ATOM 1524 N N . LEU A 1 196 ? -13.720 5.251 37.434 1.00 97.19 196 LEU A N 1
ATOM 1525 C CA . LEU A 1 196 ? -14.268 6.605 37.418 1.00 97.19 196 LEU A CA 1
ATOM 1526 C C . LEU A 1 196 ? -13.182 7.585 37.892 1.00 97.19 196 LEU A C 1
ATOM 1528 O O . LEU A 1 196 ? -12.568 7.359 38.932 1.00 97.19 196 LEU A O 1
ATOM 1532 N N . LEU A 1 197 ? -12.914 8.644 37.126 1.00 96.31 197 LEU A N 1
ATOM 1533 C CA . LEU A 1 197 ? -11.920 9.654 37.508 1.00 96.31 197 LEU A CA 1
ATOM 1534 C C . LEU A 1 197 ? -12.458 10.589 38.606 1.00 96.31 197 LEU A C 1
ATOM 1536 O O . LEU A 1 197 ? -13.654 10.841 38.680 1.00 96.31 197 LEU A O 1
ATOM 1540 N N . ASP A 1 198 ? -11.589 11.159 39.439 1.00 94.62 198 ASP A N 1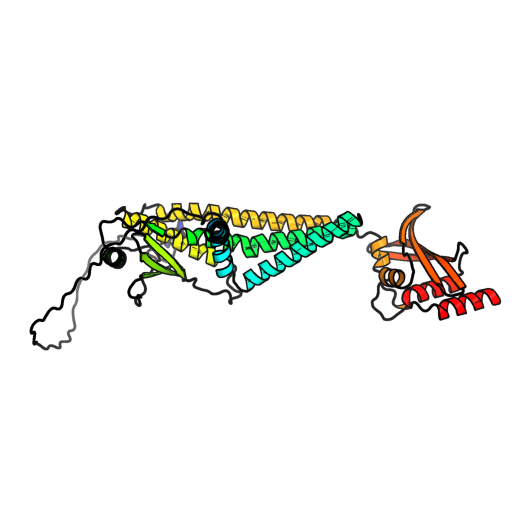
ATOM 1541 C CA . ASP A 1 198 ? -12.046 12.074 40.501 1.00 94.62 198 ASP A CA 1
ATOM 1542 C C . ASP A 1 198 ? -12.513 13.429 39.944 1.00 94.62 198 ASP A C 1
ATOM 1544 O O . ASP A 1 198 ? -13.461 14.037 40.439 1.00 94.62 198 ASP A O 1
ATOM 1548 N N . ASN A 1 199 ? -11.852 13.907 38.885 1.00 93.19 199 ASN A N 1
ATOM 1549 C CA . ASN A 1 199 ? -12.176 15.177 38.246 1.00 93.19 199 ASN A CA 1
ATOM 1550 C C . ASN A 1 199 ? -13.239 14.971 37.160 1.00 93.19 199 ASN A C 1
ATOM 1552 O O . ASN A 1 199 ? -12.922 14.537 36.049 1.00 93.19 199 ASN A O 1
ATOM 1556 N N . GLN A 1 200 ? -14.487 15.277 37.507 1.00 94.62 200 GLN A N 1
ATOM 1557 C CA . GLN A 1 200 ? -15.644 15.130 36.632 1.00 94.62 200 GLN A CA 1
ATOM 1558 C C . GLN A 1 200 ? -16.123 16.503 36.136 1.00 94.62 200 GLN A C 1
ATOM 1560 O O . GLN A 1 200 ? -16.299 17.402 36.956 1.00 94.62 200 GLN A O 1
ATOM 1565 N N . PRO A 1 201 ? -16.347 16.691 34.824 1.00 93.00 201 PRO A N 1
ATOM 1566 C CA . PRO A 1 201 ? -17.013 17.885 34.307 1.00 93.00 201 PRO A CA 1
ATOM 1567 C C . PRO A 1 201 ? -18.485 17.939 34.759 1.00 93.00 201 PRO A C 1
ATOM 1569 O O . PRO A 1 201 ? -19.108 16.901 34.971 1.00 93.00 201 PRO A O 1
ATOM 1572 N N . ASP A 1 202 ? -19.065 19.141 34.840 1.00 87.69 202 ASP A N 1
ATOM 1573 C CA . ASP A 1 202 ? -20.396 19.368 35.439 1.00 87.69 202 ASP A CA 1
ATOM 1574 C C . ASP A 1 202 ? -21.529 18.526 34.818 1.00 87.69 202 ASP A C 1
ATOM 1576 O O . ASP A 1 202 ? -22.454 18.131 35.519 1.00 87.69 202 ASP A O 1
ATOM 1580 N N . ASN A 1 203 ? -21.434 18.192 33.524 1.00 89.94 203 ASN A N 1
ATOM 1581 C CA . ASN A 1 203 ? -22.484 17.489 32.769 1.00 89.94 203 ASN A CA 1
ATOM 1582 C C . ASN A 1 203 ? -22.011 16.176 32.124 1.00 89.94 203 ASN A C 1
ATOM 1584 O O . ASN A 1 203 ? -22.613 15.702 31.157 1.00 89.94 203 ASN A O 1
ATOM 1588 N N . ALA A 1 204 ? -20.901 15.606 32.593 1.00 94.81 204 ALA A N 1
ATOM 1589 C CA . ALA A 1 204 ? -20.399 14.352 32.045 1.00 94.81 204 ALA A CA 1
ATOM 1590 C C . ALA A 1 204 ? -19.702 13.483 33.096 1.00 94.81 204 ALA A C 1
ATOM 1592 O O . ALA A 1 204 ? -19.233 13.962 34.125 1.00 94.81 204 ALA A O 1
ATOM 1593 N N . LEU A 1 205 ? -19.650 12.180 32.816 1.00 95.75 205 LEU A N 1
ATOM 1594 C CA . LEU A 1 205 ? -18.843 11.225 33.569 1.00 95.75 205 LEU A CA 1
ATOM 1595 C C . LEU A 1 205 ? -17.668 10.767 32.718 1.00 95.75 205 LEU A C 1
ATOM 1597 O O . LEU A 1 205 ? -17.833 10.457 31.543 1.00 95.75 205 LEU A O 1
ATOM 1601 N N . VAL A 1 206 ? -16.493 10.675 33.320 1.00 95.88 206 VAL A N 1
ATOM 1602 C CA . VAL A 1 206 ? -15.267 10.239 32.664 1.00 95.88 206 VAL A CA 1
ATOM 1603 C C . VAL A 1 206 ? -14.772 8.972 33.336 1.00 95.88 206 VAL A C 1
ATOM 1605 O O . VAL A 1 206 ? -14.372 8.991 34.505 1.00 95.88 206 VAL A O 1
ATOM 1608 N N . TYR A 1 207 ? -14.782 7.879 32.577 1.00 96.12 207 TYR A N 1
ATOM 1609 C CA . TYR A 1 207 ? -14.191 6.604 32.971 1.00 96.12 207 TYR A CA 1
ATOM 1610 C C . TYR A 1 207 ? -12.858 6.403 32.260 1.00 96.12 207 TYR A C 1
ATOM 1612 O O . TYR A 1 207 ? -12.756 6.611 31.057 1.00 96.12 207 TYR A O 1
ATOM 1620 N N . LEU A 1 208 ? -11.843 5.943 32.979 1.00 95.00 208 LEU A N 1
ATOM 1621 C CA . LEU A 1 208 ? -10.612 5.422 32.405 1.00 95.00 208 LEU A CA 1
ATOM 1622 C C . LEU A 1 208 ? -10.773 3.916 32.177 1.00 95.00 208 LEU A C 1
ATOM 1624 O O . LEU A 1 208 ? -10.986 3.169 33.131 1.00 95.00 208 LEU A O 1
ATOM 1628 N N . LEU A 1 209 ? -10.674 3.469 30.928 1.00 93.88 209 LEU A N 1
ATOM 1629 C CA . LEU A 1 209 ? -10.792 2.063 30.547 1.00 93.88 209 LEU A CA 1
ATOM 1630 C C . LEU A 1 209 ? -9.752 1.734 29.474 1.00 93.88 209 LEU A C 1
ATOM 1632 O O . LEU A 1 209 ? -9.804 2.276 28.373 1.00 93.88 209 LEU A O 1
ATOM 1636 N N . ASN A 1 210 ? -8.824 0.825 29.791 1.00 90.00 210 ASN A N 1
ATOM 1637 C CA . ASN A 1 210 ? -7.687 0.477 28.924 1.00 90.00 210 ASN A CA 1
ATOM 1638 C C . ASN A 1 210 ? -6.911 1.719 28.448 1.00 90.00 210 ASN A C 1
ATOM 1640 O O . ASN A 1 210 ? -6.684 1.894 27.257 1.00 90.00 210 ASN A O 1
ATOM 1644 N N . ASP A 1 211 ? -6.552 2.590 29.393 1.00 90.56 211 ASP A N 1
ATOM 1645 C CA . ASP A 1 211 ? -5.880 3.883 29.192 1.00 90.56 211 ASP A CA 1
ATOM 1646 C C . ASP A 1 211 ? -6.702 4.958 28.447 1.00 90.56 211 ASP A C 1
ATOM 1648 O O . ASP A 1 211 ? -6.361 6.139 28.532 1.00 90.56 211 ASP A O 1
ATOM 1652 N N . ALA A 1 212 ? -7.792 4.603 27.759 1.00 92.06 212 ALA A N 1
ATOM 1653 C CA . ALA A 1 212 ? -8.683 5.556 27.099 1.00 92.06 212 ALA A CA 1
ATOM 1654 C C . ALA A 1 212 ? -9.674 6.187 28.082 1.00 92.06 212 ALA A C 1
ATOM 1656 O O . ALA A 1 212 ? -10.175 5.530 28.998 1.00 92.06 212 ALA A O 1
ATOM 1657 N N . LYS A 1 213 ? -9.992 7.465 27.867 1.00 95.25 213 LYS A N 1
ATOM 1658 C CA . LYS A 1 213 ? -11.023 8.172 28.630 1.00 95.25 213 LYS A CA 1
ATOM 1659 C C . LYS A 1 213 ? -12.355 8.086 27.891 1.00 95.25 213 LYS A C 1
ATOM 1661 O O . LYS A 1 213 ? -12.474 8.532 26.755 1.00 95.25 213 LYS A O 1
ATOM 1666 N N . MET A 1 214 ? -13.362 7.538 28.548 1.00 96.25 214 MET A N 1
ATOM 1667 C CA . MET A 1 214 ? -14.723 7.403 28.047 1.00 96.25 214 MET A CA 1
ATOM 1668 C C . MET A 1 214 ? -15.569 8.509 28.666 1.00 96.25 214 MET A C 1
ATOM 1670 O O . MET A 1 214 ? -15.848 8.471 29.863 1.00 96.25 214 MET A O 1
ATOM 1674 N N . HIS A 1 215 ? -15.951 9.496 27.861 1.00 96.62 215 HIS A N 1
ATOM 1675 C CA . HIS A 1 215 ? -16.809 10.608 28.266 1.00 96.62 215 HIS A CA 1
ATOM 1676 C C . HIS A 1 215 ? -18.265 10.237 28.021 1.00 96.62 215 HIS A C 1
ATOM 1678 O O . HIS A 1 215 ? -18.671 10.034 26.879 1.00 96.62 215 HIS A O 1
ATOM 1684 N N . LEU A 1 216 ? -19.046 10.145 29.085 1.00 97.56 216 LEU A N 1
ATOM 1685 C CA . LEU A 1 216 ? -20.474 9.876 29.050 1.00 97.56 216 LEU A CA 1
ATOM 1686 C C . LEU A 1 216 ? -21.212 11.197 29.230 1.00 97.56 216 LEU A C 1
ATOM 1688 O O . LEU A 1 216 ? -20.979 11.894 30.214 1.00 97.56 216 LEU A O 1
ATOM 1692 N N . SER A 1 217 ? -22.130 11.509 28.325 1.00 96.62 217 SER A N 1
ATOM 1693 C CA . SER A 1 217 ? -23.042 12.646 28.456 1.00 96.62 217 SER A CA 1
ATOM 1694 C C . SER A 1 217 ? -24.456 12.223 28.092 1.00 96.62 217 SER A C 1
ATOM 1696 O O . SER A 1 217 ? -24.656 11.551 27.075 1.00 96.62 217 SER A O 1
ATOM 1698 N N . ALA A 1 218 ? -25.428 12.607 28.915 1.00 96.88 218 ALA A N 1
ATOM 1699 C CA . ALA A 1 218 ? -26.845 12.393 28.657 1.00 96.88 218 ALA A CA 1
ATOM 1700 C C . ALA A 1 218 ? -27.438 13.638 27.986 1.00 96.88 218 ALA A C 1
ATOM 1702 O O . ALA A 1 218 ? -27.170 14.755 28.420 1.00 96.88 218 ALA A O 1
ATOM 1703 N N . GLN A 1 219 ? -28.189 13.445 26.900 1.00 96.06 219 GLN A N 1
ATOM 1704 C CA . GLN A 1 219 ? -28.946 14.514 26.255 1.00 96.06 219 GLN A CA 1
ATOM 1705 C C . GLN A 1 219 ? -30.144 13.960 25.478 1.00 96.06 219 GLN A C 1
ATOM 1707 O O . GLN A 1 219 ? -30.013 13.014 24.700 1.00 96.06 219 GLN A O 1
ATOM 1712 N N . ASN A 1 220 ? -31.301 14.599 25.631 1.00 95.75 220 ASN A N 1
ATOM 1713 C CA . ASN A 1 220 ? -32.577 14.224 25.021 1.00 95.75 220 ASN A CA 1
ATOM 1714 C C . ASN A 1 220 ? -32.940 12.743 25.238 1.00 95.75 220 ASN A C 1
ATOM 1716 O O . ASN A 1 220 ? -33.343 12.053 24.298 1.00 95.75 220 ASN A O 1
ATOM 1720 N N . GLY A 1 221 ? -32.745 12.234 26.457 1.00 95.56 221 GLY A N 1
ATOM 1721 C CA . GLY A 1 221 ? -33.004 10.826 26.787 1.00 95.56 221 GLY A CA 1
ATOM 1722 C C . GLY A 1 221 ? -32.049 9.830 26.113 1.00 95.56 221 GLY A C 1
ATOM 1723 O O . GLY A 1 221 ? -32.351 8.640 26.018 1.00 95.56 221 GLY A O 1
ATOM 1724 N N . VAL A 1 222 ? -30.893 10.286 25.626 1.00 96.94 222 VAL A N 1
ATOM 1725 C CA . VAL A 1 222 ? -29.848 9.432 25.052 1.00 96.94 222 VAL A CA 1
ATOM 1726 C C . VAL A 1 222 ? -28.544 9.651 25.804 1.00 96.94 222 VAL A C 1
ATOM 1728 O O . VAL A 1 222 ? -28.034 10.763 25.882 1.00 96.94 222 VAL A O 1
ATOM 1731 N N . LEU A 1 223 ? -27.970 8.568 26.318 1.00 97.25 223 LEU A N 1
ATOM 1732 C CA . LEU A 1 223 ? -26.619 8.543 26.857 1.00 97.25 223 LEU A CA 1
ATOM 1733 C C . LEU A 1 223 ? -25.637 8.298 25.711 1.00 97.25 223 LEU A C 1
ATOM 1735 O O . LEU A 1 223 ? -25.649 7.237 25.090 1.00 97.25 223 LEU A O 1
ATOM 1739 N N . SER A 1 224 ? -24.794 9.279 25.422 1.00 96.19 224 SER A N 1
ATOM 1740 C CA . SER A 1 224 ? -23.729 9.193 24.420 1.00 96.19 224 SER A CA 1
ATOM 1741 C C . SER A 1 224 ? -22.379 8.941 25.080 1.00 96.19 224 SER A C 1
ATOM 1743 O O . SER A 1 224 ? -22.094 9.514 26.129 1.00 96.19 224 SER A O 1
ATOM 1745 N N . ILE A 1 225 ? -21.554 8.094 24.464 1.00 96.56 225 ILE A N 1
ATOM 1746 C CA . ILE A 1 225 ? -20.199 7.787 24.927 1.00 96.56 225 ILE A CA 1
ATOM 1747 C C . ILE A 1 225 ? -19.218 8.271 23.860 1.00 96.56 225 ILE A C 1
ATOM 1749 O O . ILE A 1 225 ? -19.263 7.827 22.713 1.00 96.56 225 ILE A O 1
ATOM 1753 N N . THR A 1 226 ? -18.325 9.178 24.242 1.00 93.69 226 THR A N 1
ATOM 1754 C CA . THR A 1 226 ? -17.242 9.684 23.394 1.00 93.69 226 THR A CA 1
ATOM 1755 C C . THR A 1 226 ? -15.911 9.139 23.894 1.00 93.69 226 THR A C 1
ATOM 1757 O O . THR A 1 226 ? -15.605 9.240 25.081 1.00 93.69 226 THR A O 1
ATOM 1760 N N . VAL A 1 227 ? -15.111 8.570 22.994 1.00 93.00 227 VAL A N 1
ATOM 1761 C CA . VAL A 1 227 ? -13.806 7.987 23.326 1.00 93.00 227 VAL A CA 1
ATOM 1762 C C . VAL A 1 227 ? -12.712 9.030 23.104 1.00 93.00 227 VAL A C 1
ATOM 1764 O O . VAL A 1 227 ? -12.532 9.546 22.003 1.00 93.00 227 VAL A O 1
ATOM 1767 N N . GLU A 1 228 ? -11.967 9.358 24.154 1.00 91.81 228 GLU A N 1
ATOM 1768 C CA . GLU A 1 228 ? -10.710 10.099 24.073 1.00 91.81 228 GLU A CA 1
ATOM 1769 C C . GLU A 1 228 ? -9.555 9.101 24.225 1.00 91.81 228 GLU A C 1
ATOM 1771 O O . GLU A 1 228 ? -9.215 8.640 25.317 1.00 91.81 228 GLU A O 1
ATOM 1776 N N . HIS A 1 229 ? -8.976 8.759 23.079 1.00 88.19 229 HIS A N 1
ATOM 1777 C CA . HIS A 1 229 ? -7.895 7.794 22.935 1.00 88.19 229 HIS A CA 1
ATOM 1778 C C . HIS A 1 229 ? -6.611 8.198 23.672 1.00 88.19 229 HIS A C 1
ATOM 1780 O O . HIS A 1 229 ? -6.161 9.345 23.591 1.00 88.19 229 HIS A O 1
ATOM 1786 N N . SER A 1 230 ? -5.987 7.229 24.348 1.00 82.06 230 SER A N 1
ATOM 1787 C CA . SER A 1 230 ? -4.892 7.452 25.306 1.00 82.06 230 SER A CA 1
ATOM 1788 C C . SER A 1 230 ? -3.582 7.923 24.672 1.00 82.06 230 SER A C 1
ATOM 1790 O O . SER A 1 230 ? -2.809 8.678 25.268 1.00 82.06 230 SER A O 1
ATOM 1792 N N . LYS A 1 231 ? -3.310 7.481 23.442 1.00 71.38 231 LYS A N 1
ATOM 1793 C CA . LYS A 1 231 ? -2.050 7.728 22.740 1.00 71.38 231 LYS A CA 1
ATOM 1794 C C . LYS A 1 231 ? -2.321 8.350 21.387 1.00 71.38 231 LYS A C 1
ATOM 1796 O O . LYS A 1 231 ? -2.580 7.650 20.428 1.00 71.38 231 LYS A O 1
ATOM 1801 N N . ARG A 1 232 ? -2.128 9.657 21.220 1.00 57.12 232 ARG A N 1
ATOM 1802 C CA . ARG A 1 232 ? -1.958 10.171 19.851 1.00 57.12 232 ARG A CA 1
ATOM 1803 C C . ARG A 1 232 ? -0.627 9.650 19.297 1.00 57.12 232 ARG A C 1
ATOM 1805 O O . ARG A 1 232 ? 0.418 9.890 19.891 1.00 57.12 232 ARG A O 1
ATOM 1812 N N . PHE A 1 233 ? -0.722 8.923 18.185 1.00 50.41 233 PHE A N 1
ATOM 1813 C CA . PHE A 1 233 ? 0.235 8.184 17.334 1.00 50.41 233 PHE A CA 1
ATOM 1814 C C . PHE A 1 233 ? 1.712 8.635 17.166 1.00 50.41 233 PHE A C 1
ATOM 1816 O O . PHE A 1 233 ? 2.392 8.118 16.284 1.00 50.41 233 PHE A O 1
ATOM 1823 N N . ASN A 1 234 ? 2.274 9.529 17.981 1.00 46.78 234 ASN A N 1
ATOM 1824 C CA . ASN A 1 234 ? 3.691 9.912 17.895 1.00 46.78 234 ASN A CA 1
ATOM 1825 C C . ASN A 1 234 ? 4.658 8.884 18.509 1.00 46.78 234 ASN A C 1
ATOM 1827 O O . ASN A 1 234 ? 5.865 9.114 18.519 1.00 46.78 234 ASN A O 1
ATOM 1831 N N . SER A 1 235 ? 4.175 7.740 19.007 1.00 47.88 235 SER A N 1
ATOM 1832 C CA . SER A 1 235 ? 5.051 6.673 19.498 1.00 47.88 235 SER A CA 1
ATOM 1833 C C . SER A 1 235 ? 5.155 5.552 18.461 1.00 47.88 235 SER A C 1
ATOM 1835 O O . SER A 1 235 ? 4.193 4.830 18.206 1.00 47.88 235 SER A O 1
ATOM 1837 N N . ALA A 1 236 ? 6.355 5.340 17.913 1.00 46.97 236 ALA A N 1
ATOM 1838 C CA . ALA A 1 236 ? 6.682 4.212 17.030 1.00 46.97 236 ALA A CA 1
ATOM 1839 C C . ALA A 1 236 ? 6.434 2.822 17.670 1.00 46.97 236 ALA A C 1
ATOM 1841 O O . ALA A 1 236 ? 6.551 1.797 17.007 1.00 46.97 236 ALA A O 1
ATOM 1842 N N . LYS A 1 237 ? 6.082 2.774 18.964 1.00 45.78 237 LYS A N 1
ATOM 1843 C CA . LYS A 1 237 ? 5.768 1.552 19.717 1.00 45.78 237 LYS A CA 1
ATOM 1844 C C . LYS A 1 237 ? 4.309 1.096 19.598 1.00 45.78 237 LYS A C 1
ATOM 1846 O O . LYS A 1 237 ? 3.994 0.012 20.078 1.00 45.78 237 LYS A O 1
ATOM 1851 N N . SER A 1 238 ? 3.413 1.883 19.001 1.00 51.06 238 SER A N 1
ATOM 1852 C CA . SER A 1 238 ? 1.972 1.603 19.008 1.00 51.06 238 SER A CA 1
ATOM 1853 C C . SER A 1 238 ? 1.430 1.379 17.591 1.00 51.06 238 SER A C 1
ATOM 1855 O O . SER A 1 238 ? 0.880 2.289 16.977 1.00 51.06 238 SER A O 1
ATOM 1857 N N . GLY A 1 239 ? 1.592 0.166 17.051 1.00 55.94 239 GLY A N 1
ATOM 1858 C CA . GLY A 1 239 ? 0.932 -0.230 15.797 1.00 55.94 239 GLY A CA 1
ATOM 1859 C C . GLY A 1 239 ? -0.593 -0.188 15.950 1.00 55.94 239 GLY A C 1
ATOM 1860 O O . GLY A 1 239 ? -1.071 -0.523 17.025 1.00 55.94 239 GLY A O 1
ATOM 1861 N N . GLY A 1 240 ? -1.348 0.205 14.915 1.00 58.28 240 GLY A N 1
ATOM 1862 C CA . GLY A 1 240 ? -2.777 0.607 14.953 1.00 58.28 240 GLY A CA 1
ATOM 1863 C C . GLY A 1 240 ? -3.819 -0.346 15.575 1.00 58.28 240 GLY A C 1
ATOM 1864 O O . GLY A 1 240 ? -5.007 -0.055 15.569 1.00 58.28 240 GLY A O 1
ATOM 1865 N N . HIS A 1 241 ? -3.407 -1.465 16.168 1.00 65.69 241 HIS A N 1
ATOM 1866 C CA . HIS A 1 241 ? -4.272 -2.381 16.905 1.00 65.69 241 HIS A CA 1
ATOM 1867 C C . HIS A 1 241 ? -4.887 -1.798 18.191 1.00 65.69 241 HIS A C 1
ATOM 1869 O O . HIS A 1 241 ? -5.895 -2.334 18.651 1.00 65.69 241 HIS A O 1
ATOM 1875 N N . TRP A 1 242 ? -4.300 -0.753 18.779 1.00 71.88 242 TRP A N 1
ATOM 1876 C CA . TRP A 1 242 ? -4.722 -0.227 20.082 1.00 71.88 242 TRP A CA 1
ATOM 1877 C C . TRP A 1 242 ? -5.987 0.643 20.000 1.00 71.88 242 TRP A C 1
ATOM 1879 O O . TRP A 1 242 ? -6.856 0.482 20.848 1.00 71.88 242 TRP A O 1
ATOM 1889 N N . GLU A 1 243 ? -6.169 1.461 18.957 1.00 74.00 243 GLU A N 1
ATOM 1890 C CA . GLU A 1 243 ? -7.388 2.279 18.782 1.00 74.00 243 GLU A CA 1
ATOM 1891 C C . GLU A 1 243 ? -8.624 1.397 18.661 1.00 74.00 243 GLU A C 1
ATOM 1893 O O . GLU A 1 243 ? -9.610 1.587 19.361 1.00 74.00 243 GLU A O 1
ATOM 1898 N N . LEU A 1 244 ? -8.532 0.351 17.837 1.00 81.81 244 LEU A N 1
ATOM 1899 C CA . LEU A 1 244 ? -9.616 -0.608 17.676 1.00 81.81 244 LEU A CA 1
ATOM 1900 C C . LEU A 1 244 ? -9.956 -1.305 19.006 1.00 81.81 244 LEU A C 1
ATOM 1902 O O . LEU A 1 244 ? -11.121 -1.585 19.276 1.00 81.81 244 LEU A O 1
ATOM 1906 N N . GLN A 1 245 ? -8.952 -1.578 19.843 1.00 85.06 245 GLN A N 1
ATOM 1907 C CA . GLN A 1 245 ? -9.156 -2.158 21.169 1.00 85.06 245 GLN A CA 1
ATOM 1908 C C . GLN A 1 245 ? -9.825 -1.166 22.134 1.00 85.06 245 GLN A C 1
ATOM 1910 O O . GLN A 1 245 ? -10.714 -1.567 22.886 1.00 85.06 245 GLN A O 1
ATOM 1915 N N . GLU A 1 246 ? -9.443 0.111 22.106 1.00 90.06 246 GLU A N 1
ATOM 1916 C CA . GLU A 1 246 ? -10.081 1.173 22.892 1.00 90.06 246 GLU A CA 1
ATOM 1917 C C . GLU A 1 246 ? -11.544 1.377 22.452 1.00 90.06 246 GLU A C 1
ATOM 1919 O O . GLU A 1 246 ? -12.438 1.358 23.300 1.00 90.06 246 GLU A O 1
ATOM 1924 N N . SER A 1 247 ? -11.832 1.425 21.143 1.00 90.00 247 SER A N 1
ATOM 1925 C CA . SER A 1 247 ? -13.208 1.512 20.628 1.00 90.00 247 SER A CA 1
ATOM 1926 C C . SER A 1 247 ? -14.044 0.269 20.981 1.00 90.00 247 SER A C 1
ATOM 1928 O O . SER A 1 247 ? -15.231 0.390 21.280 1.00 90.00 247 SER A O 1
ATOM 1930 N N . PHE A 1 248 ? -13.460 -0.937 20.999 1.00 91.19 248 PHE A N 1
ATOM 1931 C CA . PHE A 1 248 ? -14.161 -2.137 21.488 1.00 91.19 248 PHE A CA 1
ATOM 1932 C C . PHE A 1 248 ? -14.434 -2.093 22.986 1.00 91.19 248 PHE A C 1
ATOM 1934 O O . PHE A 1 248 ? -15.505 -2.504 23.417 1.00 91.19 248 PHE A O 1
ATOM 1941 N N . SER A 1 249 ? -13.509 -1.541 23.768 1.00 92.62 249 SER A N 1
ATOM 1942 C CA . SER A 1 249 ? -13.714 -1.341 25.204 1.00 92.62 249 SER A CA 1
ATOM 1943 C C . SER A 1 249 ? -14.863 -0.361 25.464 1.00 92.62 249 SER A C 1
ATOM 1945 O O . SER A 1 249 ? -15.650 -0.554 26.387 1.00 92.62 249 SER A O 1
ATOM 1947 N N . ALA A 1 250 ? -15.006 0.659 24.616 1.00 94.25 250 ALA A N 1
ATOM 1948 C CA . ALA A 1 250 ? -16.139 1.575 24.660 1.00 94.25 250 ALA A CA 1
ATOM 1949 C C . ALA A 1 250 ? -17.468 0.892 24.279 1.00 94.25 250 ALA A C 1
ATOM 1951 O O . ALA A 1 250 ? -18.493 1.158 24.905 1.00 94.25 250 ALA A O 1
ATOM 1952 N N . ASP A 1 251 ? -17.467 -0.017 23.297 1.00 94.94 251 ASP A N 1
ATOM 1953 C CA . ASP A 1 251 ? -18.653 -0.815 22.940 1.00 94.94 251 ASP A CA 1
ATOM 1954 C C . ASP A 1 251 ? -19.037 -1.801 24.060 1.00 94.94 251 ASP A C 1
ATOM 1956 O O . ASP A 1 251 ? -20.224 -2.003 24.326 1.00 94.94 251 ASP A O 1
ATOM 1960 N N . ASP A 1 252 ? -18.051 -2.349 24.778 1.00 95.19 252 ASP A N 1
ATOM 1961 C CA . ASP A 1 252 ? -18.272 -3.169 25.975 1.00 95.19 252 ASP A CA 1
ATOM 1962 C C . ASP A 1 252 ? -18.917 -2.345 27.090 1.00 95.19 252 ASP A C 1
ATOM 1964 O O . ASP A 1 252 ? -19.940 -2.752 27.647 1.00 95.19 252 ASP A O 1
ATOM 1968 N N . LEU A 1 253 ? -18.376 -1.152 27.361 1.00 96.38 253 LEU A N 1
ATOM 1969 C CA . LEU A 1 253 ? -18.942 -0.205 28.320 1.00 96.38 253 LEU A CA 1
ATOM 1970 C C . LEU A 1 253 ? -20.380 0.176 27.940 1.00 96.38 253 LEU A C 1
ATOM 1972 O O . LEU A 1 253 ? -21.262 0.160 28.796 1.00 96.38 253 LEU A O 1
ATOM 1976 N N . LYS A 1 254 ? -20.647 0.438 26.654 1.00 96.44 254 LYS A N 1
ATOM 1977 C CA . LYS A 1 254 ? -21.997 0.706 26.138 1.00 96.44 254 LYS A CA 1
ATOM 1978 C C . LYS A 1 254 ? -22.958 -0.437 26.432 1.00 96.44 254 LYS A C 1
ATOM 1980 O O . LYS A 1 254 ? -24.065 -0.208 26.913 1.00 96.44 254 LYS A O 1
ATOM 1985 N N . CYS A 1 255 ? -22.557 -1.668 26.124 1.00 96.31 255 CYS A N 1
ATOM 1986 C CA . CYS A 1 255 ? -23.403 -2.832 26.354 1.00 96.31 255 CYS A CA 1
ATOM 1987 C C . CYS A 1 255 ? -23.667 -3.032 27.854 1.00 96.31 255 CYS A C 1
ATOM 1989 O O . CYS A 1 255 ? -24.802 -3.306 28.230 1.00 96.31 255 CYS A O 1
ATOM 1991 N N . ALA A 1 256 ? -22.656 -2.844 28.708 1.00 97.00 256 ALA A N 1
ATOM 1992 C CA . ALA A 1 256 ? -22.808 -2.923 30.160 1.00 97.00 256 ALA A CA 1
ATOM 1993 C C . ALA A 1 256 ? -23.761 -1.845 30.704 1.00 97.00 256 ALA A C 1
ATOM 1995 O O . ALA A 1 256 ? -24.649 -2.154 31.499 1.00 97.00 256 ALA A O 1
ATOM 1996 N N . LEU A 1 257 ? -23.636 -0.604 30.222 1.00 97.25 257 LEU A N 1
ATOM 1997 C CA . LEU A 1 257 ? -24.549 0.491 30.556 1.00 97.25 257 LEU A CA 1
ATOM 1998 C C . LEU A 1 257 ? -25.982 0.190 30.113 1.00 97.25 257 LEU A C 1
ATOM 2000 O O . LEU A 1 257 ? -26.913 0.473 30.855 1.00 97.25 257 LEU A O 1
ATOM 2004 N N . ALA A 1 258 ? -26.179 -0.433 28.949 1.00 97.31 258 ALA A N 1
ATOM 2005 C CA . ALA A 1 258 ? -27.511 -0.820 28.490 1.00 97.31 258 ALA A CA 1
ATOM 2006 C C . ALA A 1 258 ? -28.190 -1.835 29.433 1.00 97.31 258 ALA A C 1
ATOM 2008 O O . ALA A 1 258 ? -29.376 -1.683 29.723 1.00 97.31 258 ALA A O 1
ATOM 2009 N N . TYR A 1 259 ? -27.452 -2.823 29.959 1.00 97.38 259 TYR A N 1
ATOM 2010 C CA . TYR A 1 259 ? -27.975 -3.743 30.984 1.00 97.38 259 TYR A CA 1
ATOM 2011 C C . TYR A 1 259 ? -28.318 -3.008 32.283 1.00 97.38 259 TYR A C 1
ATOM 2013 O O . TYR A 1 259 ? -29.414 -3.184 32.817 1.00 97.38 259 TYR A O 1
ATOM 2021 N N . PHE A 1 260 ? -27.416 -2.142 32.752 1.00 97.50 260 PHE A N 1
ATOM 2022 C CA . PHE A 1 260 ? -27.615 -1.354 33.968 1.00 97.50 260 PHE A CA 1
ATOM 2023 C C . PHE A 1 260 ? -28.854 -0.453 33.882 1.00 97.50 260 PHE A C 1
ATOM 2025 O O . PHE A 1 260 ? -29.707 -0.476 34.767 1.00 97.50 260 PHE A O 1
ATOM 2032 N N . VAL A 1 261 ? -28.996 0.287 32.781 1.00 97.00 261 VAL A N 1
ATOM 2033 C CA . VAL A 1 261 ? -30.134 1.178 32.520 1.00 97.00 261 VAL A CA 1
ATOM 2034 C C . VAL A 1 261 ? -31.451 0.397 32.425 1.00 97.00 261 VAL A C 1
ATOM 2036 O O . VAL A 1 261 ? -32.491 0.882 32.867 1.00 97.00 261 VAL A O 1
ATOM 2039 N N . ALA A 1 262 ? -31.413 -0.839 31.918 1.00 96.94 262 ALA A N 1
ATOM 2040 C CA . ALA A 1 262 ? -32.563 -1.742 31.900 1.00 96.94 262 ALA A CA 1
ATOM 2041 C C . ALA A 1 262 ? -32.877 -2.385 33.269 1.00 96.94 262 ALA A C 1
ATOM 2043 O O . ALA A 1 262 ? -33.842 -3.144 33.371 1.00 96.94 262 ALA A O 1
ATOM 2044 N N . GLY A 1 263 ? -32.074 -2.127 34.310 1.00 96.81 263 GLY A N 1
ATOM 2045 C CA . GLY A 1 263 ? -32.203 -2.762 35.625 1.00 96.81 263 GLY A CA 1
ATOM 2046 C C . GLY A 1 263 ? -31.890 -4.262 35.610 1.00 96.81 263 GLY A C 1
ATOM 2047 O O . GLY A 1 263 ? -32.360 -5.001 36.473 1.00 96.81 263 GLY A O 1
ATOM 2048 N N . GLN A 1 264 ? -31.140 -4.730 34.612 1.00 97.44 264 GLN A N 1
ATOM 2049 C CA . GLN A 1 264 ? -30.781 -6.134 34.444 1.00 97.44 264 GLN A CA 1
ATOM 2050 C C . GLN A 1 264 ? -29.357 -6.384 34.962 1.00 97.44 264 GLN A C 1
ATOM 2052 O O . GLN A 1 264 ? -28.461 -5.577 34.699 1.00 97.44 264 GLN A O 1
ATOM 2057 N N . PRO A 1 265 ? -29.104 -7.499 35.673 1.00 95.88 265 PRO A N 1
ATOM 2058 C CA . PRO A 1 265 ? -27.744 -7.864 36.052 1.00 95.88 265 PRO A CA 1
ATOM 2059 C C . PRO A 1 265 ? -26.913 -8.180 34.802 1.00 95.88 265 PRO A C 1
ATOM 2061 O O . PRO A 1 265 ? -27.432 -8.729 33.825 1.00 95.88 265 PRO A O 1
ATOM 2064 N N . LEU A 1 266 ? -25.611 -7.874 34.837 1.00 96.06 266 LEU A N 1
ATOM 2065 C CA . LEU A 1 266 ? -24.709 -8.298 33.768 1.00 96.06 266 LEU A CA 1
ATOM 2066 C C . LEU A 1 266 ? -24.668 -9.837 33.699 1.00 96.06 266 LEU A C 1
ATOM 2068 O O . LEU A 1 266 ? -24.462 -10.480 34.731 1.00 96.06 266 LEU A O 1
ATOM 2072 N N . PRO A 1 267 ? -24.802 -10.440 32.505 1.00 95.50 267 PRO A N 1
ATOM 2073 C CA . PRO A 1 267 ? -24.628 -11.879 32.340 1.00 95.50 267 PRO A CA 1
ATOM 2074 C C . PRO A 1 267 ? -23.240 -12.345 32.808 1.00 95.50 267 PRO A C 1
ATOM 2076 O O . PRO A 1 267 ? -22.234 -11.707 32.496 1.00 95.50 267 PRO A O 1
ATOM 2079 N N . GLU A 1 268 ? -23.148 -13.493 33.489 1.00 93.81 268 GLU A N 1
ATOM 2080 C CA . GLU A 1 268 ? -21.857 -14.046 33.952 1.00 93.81 268 GLU A CA 1
ATOM 2081 C C . GLU A 1 268 ? -20.865 -14.293 32.800 1.00 93.81 268 GLU A C 1
ATOM 2083 O O . GLU A 1 268 ? -19.647 -14.232 32.973 1.00 93.81 268 GLU A O 1
ATOM 2088 N N . ASN A 1 269 ? -21.383 -14.551 31.598 1.00 93.12 269 ASN A N 1
ATOM 2089 C CA . ASN A 1 269 ? -20.614 -14.787 30.380 1.00 93.12 269 ASN A CA 1
ATOM 2090 C C . ASN A 1 269 ? -20.388 -13.516 29.537 1.00 93.12 269 ASN A C 1
ATOM 2092 O O . ASN A 1 269 ? -19.826 -13.623 28.445 1.00 93.12 269 ASN A O 1
ATOM 2096 N N . PHE A 1 270 ? -20.770 -12.325 30.018 1.00 93.81 270 PHE A N 1
ATOM 2097 C CA . PHE A 1 270 ? -20.716 -11.070 29.258 1.00 93.81 270 PHE A CA 1
ATOM 2098 C C . PHE A 1 270 ? -19.339 -10.815 28.634 1.00 93.81 270 PHE A C 1
ATOM 2100 O O . PHE A 1 270 ? -19.222 -10.617 27.425 1.00 93.81 270 PHE A O 1
ATOM 2107 N N . ALA A 1 271 ? -18.271 -10.906 29.433 1.00 89.19 271 ALA A N 1
ATOM 2108 C CA . ALA A 1 271 ? -16.907 -10.687 28.952 1.00 89.19 271 ALA A CA 1
ATOM 2109 C C . ALA A 1 271 ? -16.502 -11.695 27.859 1.00 89.19 271 ALA A C 1
ATOM 2111 O O . ALA A 1 271 ? -15.755 -11.368 26.935 1.00 89.19 271 ALA A O 1
ATOM 2112 N N . GLN A 1 272 ? -17.003 -12.932 27.939 1.00 89.25 272 GLN A N 1
ATOM 2113 C CA . GLN A 1 272 ? -16.730 -13.965 26.946 1.00 89.25 272 GLN A CA 1
ATOM 2114 C C . GLN A 1 272 ? -17.518 -13.721 25.652 1.00 89.25 272 GLN A C 1
ATOM 2116 O O . GLN A 1 272 ? -16.953 -13.878 24.568 1.00 89.25 272 GLN A O 1
ATOM 2121 N N . GLU A 1 273 ? -18.782 -13.303 25.747 1.00 90.75 273 GLU A N 1
ATOM 2122 C CA . GLU A 1 273 ? -19.601 -12.938 24.588 1.00 90.75 273 GLU A CA 1
ATOM 2123 C C . GLU A 1 273 ? -19.032 -11.731 23.845 1.00 90.75 273 GLU A C 1
ATOM 2125 O O . GLU A 1 273 ? -18.892 -11.781 22.621 1.00 90.75 273 GLU A O 1
ATOM 2130 N N . GLN A 1 274 ? -18.633 -10.681 24.566 1.00 90.94 274 GLN A N 1
ATOM 2131 C CA . GLN A 1 274 ? -17.999 -9.512 23.956 1.00 90.94 274 GLN A CA 1
ATOM 2132 C C . GLN A 1 274 ? -16.682 -9.876 23.282 1.00 90.94 274 GLN A C 1
ATOM 2134 O O . GLN A 1 274 ? -16.455 -9.557 22.113 1.00 90.94 274 GLN A O 1
ATOM 2139 N N . LYS A 1 275 ? -15.848 -10.674 23.958 1.00 87.06 275 LYS A N 1
ATOM 2140 C CA . LYS A 1 275 ? -14.616 -11.189 23.361 1.00 87.06 275 LYS A CA 1
ATOM 2141 C C . LYS A 1 275 ? -14.884 -11.973 22.077 1.00 87.06 275 LYS A C 1
ATOM 2143 O O . LYS A 1 275 ? -14.101 -11.842 21.142 1.00 87.06 275 LYS A O 1
ATOM 2148 N N . MET A 1 276 ? -15.952 -12.772 21.999 1.00 86.00 276 MET A N 1
ATOM 2149 C CA . MET A 1 276 ? -16.322 -13.480 20.767 1.00 86.00 276 MET A CA 1
ATOM 2150 C C . MET A 1 276 ? -16.782 -12.518 19.662 1.00 86.00 276 MET A C 1
ATOM 2152 O O . MET A 1 276 ? -16.266 -12.607 18.547 1.00 86.00 276 MET A O 1
ATOM 2156 N N . ARG A 1 277 ? -17.656 -11.546 19.969 1.00 86.50 277 ARG A N 1
ATOM 2157 C CA . ARG A 1 277 ? -18.109 -10.529 18.997 1.00 86.50 277 ARG A CA 1
ATOM 2158 C C . ARG A 1 277 ? -16.946 -9.725 18.418 1.00 86.50 277 ARG A C 1
ATOM 2160 O O . ARG A 1 277 ? -16.889 -9.498 17.207 1.00 86.50 277 ARG A O 1
ATOM 2167 N N . HIS A 1 278 ? -15.999 -9.323 19.263 1.00 84.88 278 HIS A N 1
ATOM 2168 C CA . HIS A 1 278 ? -14.821 -8.567 18.837 1.00 84.88 278 HIS A CA 1
ATOM 2169 C C . HIS A 1 278 ? -13.801 -9.450 18.123 1.00 84.88 278 HIS A C 1
ATOM 2171 O O . HIS A 1 278 ? -13.212 -9.022 17.129 1.00 84.88 278 HIS A O 1
ATOM 2177 N N . LYS A 1 279 ? -13.626 -10.707 18.557 1.00 80.50 279 LYS A N 1
ATOM 2178 C CA . LYS A 1 279 ? -12.733 -11.674 17.899 1.00 80.50 279 LYS A CA 1
ATOM 2179 C C . LYS A 1 279 ? -13.127 -11.904 16.445 1.00 80.50 279 LYS A C 1
ATOM 2181 O O . LYS A 1 279 ? -12.228 -11.969 15.614 1.00 80.50 279 LYS A O 1
ATOM 2186 N N . ASP A 1 280 ? -14.413 -11.968 16.119 1.00 77.88 280 ASP A N 1
ATOM 2187 C CA . ASP A 1 280 ? -14.854 -12.142 14.730 1.00 77.88 280 ASP A CA 1
ATOM 2188 C C . ASP A 1 280 ? -14.520 -10.924 13.860 1.00 77.88 280 ASP A C 1
ATOM 2190 O O . ASP A 1 280 ? -14.089 -11.071 12.714 1.00 77.88 280 ASP A O 1
ATOM 2194 N N . LYS A 1 281 ? -14.647 -9.709 14.408 1.00 75.00 281 LYS A N 1
ATOM 2195 C CA . LYS A 1 281 ? -14.269 -8.472 13.707 1.00 75.00 281 LYS A CA 1
ATOM 2196 C C . LYS A 1 281 ? -12.753 -8.384 13.506 1.00 75.00 281 LYS A C 1
ATOM 2198 O O . LYS A 1 281 ? -12.296 -8.168 12.386 1.00 75.00 281 LYS A O 1
ATOM 2203 N N . VAL A 1 282 ? -11.964 -8.627 14.557 1.00 72.88 282 VAL A N 1
ATOM 2204 C CA . VAL A 1 282 ? -10.489 -8.639 14.486 1.00 72.88 282 V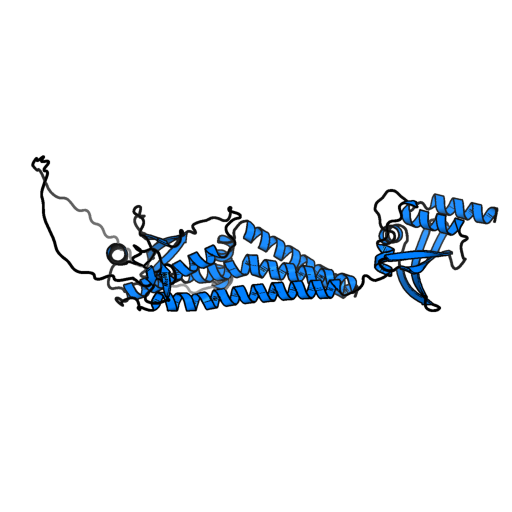AL A CA 1
ATOM 2205 C C . VAL A 1 282 ? -9.987 -9.766 13.589 1.00 72.88 282 VAL A C 1
ATOM 2207 O O . VAL A 1 282 ? -9.043 -9.575 12.828 1.00 72.88 282 VAL A O 1
ATOM 2210 N N . GLY A 1 283 ? -10.615 -10.938 13.662 1.00 73.38 283 GLY A N 1
ATOM 2211 C CA . GLY A 1 283 ? -10.277 -12.113 12.867 1.00 73.38 283 GLY A CA 1
ATOM 2212 C C . GLY A 1 283 ? -10.437 -11.852 11.376 1.00 73.38 283 GLY A C 1
ATOM 2213 O O . GLY A 1 283 ? -9.526 -12.165 10.615 1.00 73.38 283 GLY A O 1
ATOM 2214 N N . LYS A 1 284 ? -11.529 -11.195 10.964 1.00 75.88 284 LYS A N 1
ATOM 2215 C CA . LYS A 1 284 ? -11.736 -10.774 9.568 1.00 75.88 284 LYS A CA 1
ATOM 2216 C C . LYS A 1 284 ? -10.670 -9.787 9.093 1.00 75.88 284 LYS A C 1
ATOM 2218 O O . LYS A 1 284 ? -10.145 -9.955 7.996 1.00 75.88 284 LYS A O 1
ATOM 2223 N N . VAL A 1 285 ? -10.301 -8.807 9.923 1.00 73.12 285 VAL A N 1
ATOM 2224 C CA . VAL A 1 285 ? -9.228 -7.848 9.599 1.00 73.12 285 VAL A CA 1
ATOM 2225 C C . VAL A 1 285 ? -7.881 -8.563 9.452 1.00 73.12 285 VAL A C 1
ATOM 2227 O O . VAL A 1 285 ? -7.193 -8.376 8.452 1.00 73.12 285 VAL A O 1
ATOM 2230 N N . LYS A 1 286 ? -7.520 -9.436 10.402 1.00 74.25 286 LYS A N 1
ATOM 2231 C CA . LYS A 1 286 ? -6.272 -10.214 10.348 1.00 74.25 286 LYS A CA 1
ATOM 2232 C C . LYS A 1 286 ? -6.228 -11.154 9.147 1.00 74.25 286 LYS A C 1
ATOM 2234 O O . LYS A 1 286 ? -5.205 -11.220 8.478 1.00 74.25 286 LYS A O 1
ATOM 2239 N N . ALA A 1 287 ? -7.326 -11.849 8.851 1.00 76.81 287 ALA A N 1
ATOM 2240 C CA . ALA A 1 287 ? -7.428 -12.706 7.674 1.00 76.81 287 ALA A CA 1
ATOM 2241 C C . ALA A 1 287 ? -7.217 -11.901 6.384 1.00 76.81 287 ALA A C 1
ATOM 2243 O O . ALA A 1 287 ? -6.430 -12.316 5.540 1.00 76.81 287 ALA A O 1
ATOM 2244 N N . GLY A 1 288 ? -7.837 -10.720 6.271 1.00 73.31 288 GLY A N 1
ATOM 2245 C CA . GLY A 1 288 ? -7.622 -9.812 5.141 1.00 73.31 288 GLY A CA 1
ATOM 2246 C C . GLY A 1 288 ? -6.158 -9.392 4.984 1.00 73.31 288 GLY A C 1
ATOM 2247 O O . GLY A 1 288 ? -5.635 -9.409 3.874 1.00 73.31 288 GLY A O 1
ATOM 2248 N N . ILE A 1 289 ? -5.472 -9.101 6.092 1.00 73.50 289 ILE A N 1
ATOM 2249 C CA . ILE A 1 289 ? -4.038 -8.780 6.093 1.00 73.50 289 ILE A CA 1
ATOM 2250 C C . ILE A 1 289 ? -3.197 -9.969 5.620 1.00 73.50 289 ILE A C 1
ATOM 2252 O O . ILE A 1 289 ? -2.358 -9.801 4.741 1.00 73.50 289 ILE A O 1
ATOM 2256 N N . TYR A 1 290 ? -3.409 -11.166 6.175 1.00 75.62 290 TYR A N 1
ATOM 2257 C CA . TYR A 1 290 ? -2.630 -12.347 5.790 1.00 75.62 290 TYR A CA 1
ATOM 2258 C C . TYR A 1 290 ? -2.825 -12.706 4.318 1.00 75.62 290 TYR A C 1
ATOM 2260 O O . TYR A 1 290 ? -1.844 -12.976 3.631 1.00 75.62 290 TYR A O 1
ATOM 2268 N N . VAL A 1 291 ? -4.067 -12.661 3.828 1.00 77.25 291 VAL A N 1
ATOM 2269 C CA . VAL A 1 291 ? -4.375 -12.898 2.413 1.00 77.25 291 VAL A CA 1
ATOM 2270 C C . VAL A 1 291 ? -3.719 -11.830 1.539 1.00 77.25 291 VAL A C 1
ATOM 2272 O O . VAL A 1 291 ? -3.054 -12.177 0.569 1.00 77.25 291 VAL A O 1
ATOM 2275 N N . GLY A 1 292 ? -3.827 -10.549 1.907 1.00 73.50 292 GLY A N 1
ATOM 2276 C CA . GLY A 1 292 ? -3.193 -9.452 1.171 1.00 73.50 292 GLY A CA 1
ATOM 2277 C C . GLY A 1 292 ? -1.672 -9.602 1.080 1.00 73.50 292 GLY A C 1
ATOM 2278 O O . GLY A 1 292 ? -1.108 -9.524 -0.008 1.00 73.50 292 GLY A O 1
ATOM 2279 N N . THR A 1 293 ? -1.007 -9.900 2.199 1.00 73.69 293 THR A N 1
ATOM 2280 C CA . THR A 1 293 ? 0.444 -10.137 2.226 1.00 73.69 293 THR A CA 1
ATOM 2281 C C . THR A 1 293 ? 0.833 -11.378 1.421 1.00 73.69 293 THR A C 1
ATOM 2283 O O . THR A 1 293 ? 1.804 -11.331 0.672 1.00 73.69 293 THR A O 1
ATOM 2286 N N . ALA A 1 294 ? 0.078 -12.477 1.523 1.00 74.81 294 ALA A N 1
ATOM 2287 C CA . ALA A 1 294 ? 0.351 -13.697 0.763 1.00 74.81 294 ALA A CA 1
ATOM 2288 C C . ALA A 1 294 ? 0.239 -13.471 -0.752 1.00 74.81 294 ALA A C 1
ATOM 2290 O O . ALA A 1 294 ? 1.084 -13.955 -1.500 1.00 74.81 294 ALA A O 1
ATOM 2291 N N . VAL A 1 295 ? -0.753 -12.695 -1.203 1.00 75.44 295 VAL A N 1
ATOM 2292 C CA . VAL A 1 295 ? -0.901 -12.314 -2.616 1.00 75.44 295 VAL A CA 1
ATOM 2293 C C . VAL A 1 295 ? 0.285 -11.471 -3.083 1.00 75.44 295 VAL A C 1
ATOM 2295 O O . VAL A 1 295 ? 0.817 -11.737 -4.155 1.00 75.44 295 VAL A O 1
ATOM 2298 N N . ILE A 1 296 ? 0.748 -10.507 -2.281 1.00 72.88 296 ILE A N 1
ATOM 2299 C CA . ILE A 1 296 ? 1.932 -9.697 -2.617 1.00 72.88 296 ILE A CA 1
ATOM 2300 C C . ILE A 1 296 ? 3.172 -10.575 -2.762 1.00 72.88 296 ILE A C 1
ATOM 2302 O O . ILE A 1 296 ? 3.865 -10.482 -3.769 1.00 72.88 296 ILE A O 1
ATOM 2306 N N . VAL A 1 297 ? 3.434 -11.449 -1.787 1.00 74.56 297 VAL A N 1
ATOM 2307 C CA . VAL A 1 297 ? 4.585 -12.360 -1.833 1.00 74.56 297 VAL A CA 1
ATOM 2308 C C . VAL A 1 297 ? 4.496 -13.273 -3.052 1.00 74.56 297 VAL A C 1
ATOM 2310 O O . VAL A 1 297 ? 5.486 -13.436 -3.755 1.00 74.56 297 VAL A O 1
ATOM 2313 N N . LEU A 1 298 ? 3.315 -13.820 -3.349 1.00 76.50 298 LEU A N 1
ATOM 2314 C CA . LEU A 1 298 ? 3.107 -14.655 -4.529 1.00 76.50 298 LEU A CA 1
ATOM 2315 C C . LEU A 1 298 ? 3.374 -13.882 -5.824 1.00 76.50 298 LEU A C 1
ATOM 2317 O O . LEU A 1 298 ? 4.030 -14.409 -6.712 1.00 76.50 298 LEU A O 1
ATOM 2321 N N . VAL A 1 299 ? 2.908 -12.638 -5.929 1.00 72.75 299 VAL A N 1
ATOM 2322 C CA . VAL A 1 299 ? 3.141 -11.803 -7.113 1.00 72.75 299 VAL A CA 1
ATOM 2323 C C . VAL A 1 299 ? 4.621 -11.465 -7.260 1.00 72.75 299 VAL A C 1
ATOM 2325 O O . VAL A 1 299 ? 5.152 -11.616 -8.353 1.00 72.75 299 VAL A O 1
ATOM 2328 N N . VAL A 1 300 ? 5.317 -11.113 -6.175 1.00 71.25 300 VAL A N 1
ATOM 2329 C CA . VAL A 1 300 ? 6.775 -10.903 -6.190 1.00 71.25 300 VAL A CA 1
ATOM 2330 C C . VAL A 1 300 ? 7.512 -12.176 -6.612 1.00 71.25 300 VAL A C 1
ATOM 2332 O O . VAL A 1 300 ? 8.417 -12.100 -7.436 1.00 71.25 300 VAL A O 1
ATOM 2335 N N . LEU A 1 301 ? 7.103 -13.346 -6.111 1.00 71.69 301 LEU A N 1
ATOM 2336 C CA . LEU A 1 301 ? 7.689 -14.629 -6.503 1.00 71.69 301 LEU A CA 1
ATOM 2337 C C . LEU A 1 301 ? 7.453 -14.935 -7.985 1.00 71.69 301 LEU A C 1
ATOM 2339 O O . LEU A 1 301 ? 8.393 -15.311 -8.678 1.00 71.69 301 LEU A O 1
ATOM 2343 N N . ILE A 1 302 ? 6.229 -14.729 -8.479 1.00 71.00 302 ILE A N 1
ATOM 2344 C CA . ILE A 1 302 ? 5.880 -14.896 -9.894 1.00 71.00 302 ILE A CA 1
ATOM 2345 C C . ILE A 1 302 ? 6.738 -13.966 -10.759 1.00 71.00 302 ILE A C 1
ATOM 2347 O O . ILE A 1 302 ? 7.335 -14.431 -11.721 1.00 71.00 302 ILE A O 1
ATOM 2351 N N . ILE A 1 303 ? 6.864 -12.690 -10.383 1.00 64.50 303 ILE A N 1
ATOM 2352 C CA . ILE A 1 303 ? 7.717 -11.708 -11.069 1.00 64.50 303 ILE A CA 1
ATOM 2353 C C . ILE A 1 303 ? 9.175 -12.173 -11.087 1.00 64.50 303 ILE A C 1
ATOM 2355 O O . ILE A 1 303 ? 9.794 -12.194 -12.143 1.00 64.50 303 ILE A O 1
ATOM 2359 N N . SER A 1 304 ? 9.709 -12.601 -9.940 1.00 65.38 304 SER A N 1
ATOM 2360 C CA . SER A 1 304 ? 11.096 -13.067 -9.831 1.00 65.38 304 SER A CA 1
ATOM 2361 C C . SER A 1 304 ? 11.375 -14.372 -10.585 1.00 65.38 304 SER A C 1
ATOM 2363 O O . SER A 1 304 ? 12.529 -14.680 -10.866 1.00 65.38 304 SER A O 1
ATOM 2365 N N . ALA A 1 305 ? 10.333 -15.145 -10.904 1.00 72.56 305 ALA A N 1
ATOM 2366 C CA . ALA A 1 305 ? 10.450 -16.389 -11.653 1.00 72.56 305 ALA A CA 1
ATOM 2367 C C . ALA A 1 305 ? 10.527 -16.168 -13.171 1.00 72.56 305 ALA A C 1
ATOM 2369 O O . ALA A 1 305 ? 10.914 -17.090 -13.891 1.00 72.56 305 ALA A O 1
ATOM 2370 N N . PHE A 1 306 ? 10.174 -14.978 -13.670 1.00 68.69 306 PHE A N 1
ATOM 2371 C CA . PHE A 1 306 ? 10.363 -14.646 -15.077 1.00 68.69 306 PHE A CA 1
ATOM 2372 C C . PHE A 1 306 ? 11.804 -14.171 -15.299 1.00 68.69 306 PHE A C 1
ATOM 2374 O O . PHE A 1 306 ? 12.201 -13.151 -14.732 1.00 68.69 306 PHE A O 1
ATOM 2381 N N . PRO A 1 307 ? 12.612 -14.893 -16.097 1.00 66.06 307 PRO A N 1
ATOM 2382 C CA . PRO A 1 307 ? 13.957 -14.447 -16.418 1.00 66.06 307 PRO A CA 1
ATOM 2383 C C . PRO A 1 307 ? 13.875 -13.113 -17.163 1.00 66.06 307 PRO A C 1
ATOM 2385 O O . PRO A 1 307 ? 13.102 -12.986 -18.114 1.00 66.06 307 PRO A O 1
ATOM 2388 N N . VAL A 1 308 ? 14.675 -12.134 -16.731 1.00 70.25 308 VAL A N 1
ATOM 2389 C CA . VAL A 1 308 ? 14.851 -10.861 -17.444 1.00 70.25 308 VAL A CA 1
ATOM 2390 C C . VAL A 1 308 ? 15.187 -11.187 -18.900 1.00 70.25 308 VAL A C 1
ATOM 2392 O O . VAL A 1 308 ? 16.060 -12.026 -19.158 1.00 70.25 308 VAL A O 1
ATOM 2395 N N . SER A 1 309 ? 14.455 -10.593 -19.848 1.00 83.44 309 SER A N 1
ATOM 2396 C CA . SER A 1 309 ? 14.686 -10.861 -21.267 1.00 83.44 309 SER A CA 1
ATOM 2397 C C . SER A 1 309 ? 16.131 -10.472 -21.620 1.00 83.44 309 SER A C 1
ATOM 2399 O O . SER A 1 309 ? 16.639 -9.466 -21.109 1.00 83.44 309 SER A O 1
ATOM 2401 N N . PRO A 1 310 ? 16.839 -11.251 -22.460 1.00 88.31 310 PRO A N 1
ATOM 2402 C CA . PRO A 1 310 ? 18.198 -10.893 -22.860 1.00 88.31 310 PRO A CA 1
ATOM 2403 C C . PRO A 1 310 ? 18.271 -9.515 -23.518 1.00 88.31 310 PRO A C 1
ATOM 2405 O O . PRO A 1 310 ? 19.251 -8.803 -23.324 1.00 88.31 310 PRO A O 1
ATOM 2408 N N . LEU A 1 311 ? 17.217 -9.122 -24.239 1.00 90.31 311 LEU A N 1
ATOM 2409 C CA . LEU A 1 311 ? 17.102 -7.796 -24.829 1.00 90.31 311 LEU A CA 1
ATOM 2410 C C . LEU A 1 311 ? 17.035 -6.686 -23.773 1.00 90.31 311 LEU A C 1
ATOM 2412 O O . LEU A 1 311 ? 17.775 -5.714 -23.888 1.00 90.31 311 LEU A O 1
ATOM 2416 N N . ALA A 1 312 ? 16.217 -6.836 -22.725 1.00 88.88 312 ALA A N 1
ATOM 2417 C CA . ALA A 1 312 ? 16.193 -5.869 -21.625 1.00 88.88 312 ALA A CA 1
ATOM 2418 C C . ALA A 1 312 ? 17.563 -5.792 -20.937 1.00 88.88 312 ALA A C 1
ATOM 2420 O O . ALA A 1 312 ? 18.074 -4.706 -20.692 1.00 88.88 312 ALA A O 1
ATOM 2421 N N . SER A 1 313 ? 18.216 -6.943 -20.732 1.00 89.94 313 SER A N 1
ATOM 2422 C CA . SER A 1 313 ? 19.574 -6.981 -20.175 1.00 89.94 313 SER A CA 1
ATOM 2423 C C . SER A 1 313 ? 20.596 -6.256 -21.057 1.00 89.94 313 SER A C 1
ATOM 2425 O O . SER A 1 313 ? 21.464 -5.585 -20.513 1.00 89.94 313 SER A O 1
ATOM 2427 N N . LEU A 1 314 ? 20.501 -6.365 -22.390 1.00 93.56 314 LEU A N 1
ATOM 2428 C CA . LEU A 1 314 ? 21.352 -5.622 -23.328 1.00 93.56 314 LEU A CA 1
ATOM 2429 C C . LEU A 1 314 ? 21.106 -4.117 -23.207 1.00 93.56 314 LEU A C 1
ATOM 2431 O O . LEU A 1 314 ? 22.056 -3.355 -23.041 1.00 93.56 314 LEU A O 1
ATOM 2435 N N . LYS A 1 315 ? 19.838 -3.695 -23.257 1.00 93.94 315 LYS A N 1
ATOM 2436 C CA . LYS A 1 315 ? 19.454 -2.283 -23.144 1.00 93.94 315 LYS A CA 1
ATOM 2437 C C . LYS A 1 315 ? 19.930 -1.662 -21.832 1.00 93.94 315 LYS A C 1
ATOM 2439 O O . LYS A 1 315 ? 20.366 -0.519 -21.851 1.00 93.94 315 LYS A O 1
ATOM 2444 N N . ASP A 1 316 ? 19.916 -2.419 -20.738 1.00 91.44 316 ASP A N 1
ATOM 2445 C CA . ASP A 1 316 ? 20.350 -1.966 -19.412 1.00 91.44 316 ASP A CA 1
ATOM 2446 C C . ASP A 1 316 ? 21.877 -2.020 -19.198 1.00 91.44 316 ASP A C 1
ATOM 2448 O O . ASP A 1 316 ? 22.366 -1.641 -18.130 1.00 91.44 316 ASP A O 1
ATOM 2452 N N . THR A 1 317 ? 22.668 -2.478 -20.179 1.00 89.94 317 THR A N 1
ATOM 2453 C CA . THR A 1 317 ? 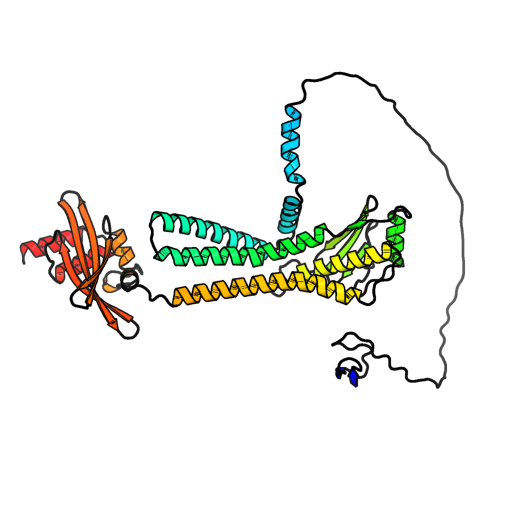24.134 -2.494 -20.039 1.00 89.94 317 THR A CA 1
ATOM 2454 C C . THR A 1 317 ? 24.733 -1.087 -20.076 1.00 89.94 317 THR A C 1
ATOM 2456 O O . THR A 1 317 ? 24.339 -0.253 -20.884 1.00 89.94 317 THR A O 1
ATOM 2459 N N . VAL A 1 318 ? 25.729 -0.832 -19.223 1.00 90.19 318 VAL A N 1
ATOM 2460 C CA . VAL A 1 318 ? 26.510 0.418 -19.203 1.00 90.19 318 VAL A CA 1
ATOM 2461 C C . VAL A 1 318 ? 27.892 0.140 -19.780 1.00 90.19 318 VAL A C 1
ATOM 2463 O O . VAL A 1 318 ? 28.590 -0.764 -19.314 1.00 90.19 318 VAL A O 1
ATOM 2466 N N . TRP A 1 319 ? 28.279 0.893 -20.807 1.00 87.69 319 TRP A N 1
ATOM 2467 C CA . TRP A 1 319 ? 29.527 0.684 -21.536 1.00 87.69 319 TRP A CA 1
ATOM 2468 C C . TRP A 1 319 ? 30.477 1.847 -21.262 1.00 87.69 319 TRP A C 1
ATOM 2470 O O . TRP A 1 319 ? 30.500 2.843 -21.979 1.00 87.69 319 TRP A O 1
ATOM 2480 N N . ASN A 1 320 ? 31.287 1.699 -20.213 1.00 81.25 320 ASN A N 1
ATOM 2481 C CA . ASN A 1 320 ? 32.197 2.750 -19.734 1.00 81.25 320 ASN A CA 1
ATOM 2482 C C . ASN A 1 320 ? 33.240 3.198 -20.779 1.00 81.25 320 ASN A C 1
ATOM 2484 O O . ASN A 1 320 ? 33.885 4.227 -20.603 1.00 81.25 320 ASN A O 1
ATOM 2488 N N . GLU A 1 321 ? 33.432 2.418 -21.844 1.00 82.94 321 GLU A N 1
ATOM 2489 C CA . GLU A 1 321 ? 34.362 2.710 -22.941 1.00 82.94 321 GLU A CA 1
ATOM 2490 C C . GLU A 1 321 ? 33.917 3.918 -23.781 1.00 82.94 321 GLU A C 1
ATOM 2492 O O . GLU A 1 321 ? 34.762 4.612 -24.339 1.00 82.94 321 GLU A O 1
ATOM 2497 N N . TYR A 1 322 ? 32.611 4.205 -23.815 1.00 76.06 322 TYR A N 1
ATOM 2498 C CA . TYR A 1 322 ? 32.013 5.252 -24.650 1.00 76.06 322 TYR A CA 1
ATOM 2499 C C . TYR A 1 322 ? 31.520 6.473 -23.849 1.00 76.06 322 TYR A C 1
ATOM 2501 O O . TYR A 1 322 ? 30.945 7.398 -24.419 1.00 76.06 322 TYR A O 1
ATOM 2509 N N . GLY A 1 323 ? 31.772 6.518 -22.532 1.00 61.34 323 GLY A N 1
ATOM 2510 C CA . GLY A 1 323 ? 31.461 7.672 -21.685 1.00 61.34 323 GLY A CA 1
ATOM 2511 C C . GLY A 1 323 ? 31.449 7.368 -20.181 1.00 61.34 323 GLY A C 1
ATOM 2512 O O . GLY A 1 323 ? 31.197 6.248 -19.753 1.00 61.34 323 GLY A O 1
ATOM 2513 N N . ASN A 1 324 ? 31.702 8.396 -19.358 1.00 58.03 324 ASN A N 1
ATOM 2514 C CA . ASN A 1 324 ? 31.627 8.337 -17.883 1.00 58.03 324 ASN A CA 1
ATOM 2515 C C . ASN A 1 324 ? 30.217 8.626 -17.330 1.00 58.03 324 ASN A C 1
ATOM 2517 O O . ASN A 1 324 ? 30.034 8.822 -16.125 1.00 58.03 324 ASN A O 1
ATOM 2521 N N . THR A 1 325 ? 29.219 8.733 -18.197 1.00 64.75 325 THR A N 1
ATOM 2522 C CA . THR A 1 325 ? 27.827 8.910 -17.805 1.00 64.75 325 THR A CA 1
ATOM 2523 C C . THR A 1 325 ? 27.271 7.517 -17.542 1.00 64.75 325 THR A C 1
ATOM 2525 O O . THR A 1 325 ? 27.373 6.646 -18.393 1.00 64.75 325 THR A O 1
ATOM 2528 N N . GLY A 1 326 ? 26.710 7.258 -16.358 1.00 83.12 326 GLY A N 1
ATOM 2529 C CA . GLY A 1 326 ? 26.075 5.971 -16.019 1.00 83.12 326 GLY A CA 1
ATOM 2530 C C . GLY A 1 326 ? 24.797 5.667 -16.821 1.00 83.12 326 GLY A C 1
ATOM 2531 O O . GLY A 1 326 ? 23.877 5.064 -16.279 1.00 83.12 326 GLY A O 1
ATOM 2532 N N . GLN A 1 327 ? 24.729 6.152 -18.059 1.00 90.38 327 GLN A N 1
ATOM 2533 C CA . GLN A 1 327 ? 23.675 5.971 -19.038 1.00 90.38 327 GLN A CA 1
ATOM 2534 C C . GLN A 1 327 ? 23.756 4.555 -19.609 1.00 90.38 327 GLN A C 1
ATOM 2536 O O . GLN A 1 327 ? 24.845 4.025 -19.851 1.00 90.38 327 GLN A O 1
ATOM 2541 N N . THR A 1 328 ? 22.601 3.931 -19.811 1.00 93.88 328 THR A N 1
ATOM 2542 C CA . THR A 1 328 ? 22.534 2.589 -20.391 1.00 93.88 328 THR A CA 1
ATOM 2543 C C . THR A 1 328 ? 22.601 2.648 -21.919 1.00 93.88 328 THR A C 1
ATOM 2545 O O . THR A 1 328 ? 22.288 3.674 -22.523 1.00 93.88 328 THR A O 1
ATOM 2548 N N . LEU A 1 329 ? 22.989 1.546 -22.564 1.00 94.38 329 LEU A N 1
ATOM 2549 C CA . LEU A 1 329 ? 23.031 1.421 -24.024 1.00 94.38 329 LEU A CA 1
ATOM 2550 C C . LEU A 1 329 ? 21.669 1.747 -24.656 1.00 94.38 329 LEU A C 1
ATOM 2552 O O . LEU A 1 329 ? 21.601 2.454 -25.657 1.00 94.38 329 LEU A O 1
ATOM 2556 N N . GLY A 1 330 ? 20.587 1.246 -24.055 1.00 95.19 330 GLY A N 1
ATOM 2557 C CA . GLY A 1 330 ? 19.223 1.501 -24.503 1.00 95.19 330 GLY A CA 1
ATOM 2558 C C . GLY A 1 330 ? 18.869 2.984 -24.445 1.00 95.19 330 GLY A C 1
ATOM 2559 O O . GLY A 1 330 ? 18.397 3.520 -25.439 1.00 95.19 330 GLY A O 1
ATOM 2560 N N . GLU A 1 331 ? 19.152 3.653 -23.323 1.00 94.44 331 GLU A N 1
ATOM 2561 C CA . GLU A 1 331 ? 18.894 5.090 -23.158 1.00 94.44 331 GLU A CA 1
ATOM 2562 C C . GLU A 1 331 ? 19.735 5.935 -24.124 1.00 94.44 331 GLU A C 1
ATOM 2564 O O . GLU A 1 331 ? 19.238 6.888 -24.715 1.00 94.44 331 GLU A O 1
ATOM 2569 N N . ALA A 1 332 ? 21.009 5.585 -24.301 1.00 95.00 332 ALA A N 1
ATOM 2570 C CA . ALA A 1 332 ? 21.917 6.249 -25.229 1.00 95.00 332 ALA A CA 1
ATOM 2571 C C . ALA A 1 332 ? 21.384 6.206 -26.669 1.00 95.00 332 ALA A C 1
ATOM 2573 O O . ALA A 1 332 ? 21.193 7.241 -27.308 1.00 95.00 332 ALA A O 1
ATOM 2574 N N . PHE A 1 333 ? 21.045 5.008 -27.142 1.00 96.31 333 PHE A N 1
ATOM 2575 C CA . PHE A 1 333 ? 20.562 4.801 -28.501 1.00 96.31 333 PHE A CA 1
ATOM 2576 C C . PHE A 1 333 ? 19.165 5.398 -28.716 1.00 96.31 333 PHE A C 1
ATOM 2578 O O . PHE A 1 333 ? 18.896 5.985 -29.758 1.00 96.31 333 PHE A O 1
ATOM 2585 N N . GLU A 1 334 ? 18.271 5.303 -27.732 1.00 96.00 334 GLU A N 1
ATOM 2586 C CA . GLU A 1 334 ? 16.934 5.900 -27.836 1.00 96.00 334 GLU A CA 1
ATOM 2587 C C . GLU A 1 334 ? 16.963 7.436 -27.865 1.00 96.00 334 GLU A C 1
ATOM 2589 O O . GLU A 1 334 ? 16.067 8.046 -28.445 1.00 96.00 334 GLU A O 1
ATOM 2594 N N . ASN A 1 335 ? 17.987 8.059 -27.274 1.00 95.19 335 ASN A N 1
ATOM 2595 C CA . ASN A 1 335 ? 18.138 9.514 -27.260 1.00 95.19 335 ASN A CA 1
ATOM 2596 C C . ASN A 1 335 ? 18.809 10.069 -28.524 1.00 95.19 335 ASN A C 1
ATOM 2598 O O . ASN A 1 335 ? 18.528 11.206 -28.899 1.00 95.19 335 ASN A O 1
ATOM 2602 N N . ASN A 1 336 ? 19.709 9.300 -29.142 1.00 95.75 336 ASN A N 1
ATOM 2603 C CA . ASN A 1 336 ? 20.567 9.789 -30.225 1.00 95.75 336 ASN A CA 1
ATOM 2604 C C . ASN A 1 336 ? 20.110 9.363 -31.626 1.00 95.75 336 ASN A C 1
ATOM 2606 O O . ASN A 1 336 ? 20.563 9.949 -32.602 1.00 95.75 336 ASN A O 1
ATOM 2610 N N . PHE A 1 337 ? 19.210 8.387 -31.745 1.00 97.19 337 PHE A N 1
ATOM 2611 C CA . PHE A 1 337 ? 18.649 7.967 -33.029 1.00 97.19 337 PHE A CA 1
ATOM 2612 C C . PHE A 1 337 ? 17.163 8.310 -33.120 1.00 97.19 337 PHE A C 1
ATOM 2614 O O . PHE A 1 337 ? 16.408 8.170 -32.158 1.00 97.19 337 PHE A O 1
ATOM 2621 N N . GLU A 1 338 ? 16.715 8.692 -34.310 1.00 96.81 338 GLU A N 1
ATOM 2622 C CA . GLU A 1 338 ? 15.299 8.849 -34.606 1.00 96.81 338 GLU A CA 1
ATOM 2623 C C . GLU A 1 338 ? 14.630 7.489 -34.838 1.00 96.81 338 GLU A C 1
ATOM 2625 O O . GLU A 1 338 ? 15.213 6.571 -35.415 1.00 96.81 338 GLU A O 1
ATOM 2630 N N . SER A 1 339 ? 13.371 7.364 -34.410 1.00 96.12 339 SER A N 1
ATOM 2631 C CA . SER A 1 339 ? 12.569 6.134 -34.535 1.00 96.12 339 SER A CA 1
ATOM 2632 C C . SER A 1 339 ? 13.285 4.848 -34.062 1.00 96.12 339 SER A C 1
ATOM 2634 O O . SER A 1 339 ? 13.290 3.856 -34.796 1.00 96.12 339 SER A O 1
ATOM 2636 N N . PRO A 1 340 ? 13.874 4.832 -32.850 1.00 97.06 340 PRO A N 1
ATOM 2637 C CA . PRO A 1 340 ? 14.630 3.689 -32.355 1.00 97.06 340 PRO A CA 1
ATOM 2638 C C . PRO A 1 340 ? 13.721 2.467 -32.185 1.00 97.06 340 PRO A C 1
ATOM 2640 O O . PRO A 1 340 ? 12.632 2.544 -31.610 1.00 97.06 340 PRO A O 1
ATOM 2643 N N . SER A 1 341 ? 14.188 1.317 -32.654 1.00 96.56 341 SER A N 1
ATOM 2644 C CA . SER A 1 341 ? 13.492 0.041 -32.548 1.00 96.56 341 SER A CA 1
ATOM 2645 C C . SER A 1 341 ? 14.465 -1.054 -32.142 1.00 96.56 341 SER A C 1
ATOM 2647 O O . SER A 1 341 ? 15.588 -1.135 -32.629 1.00 96.56 341 SER A O 1
ATOM 2649 N N . TRP A 1 342 ? 14.010 -1.926 -31.249 1.00 97.19 342 TRP A N 1
ATOM 2650 C CA . TRP A 1 342 ? 14.766 -3.077 -30.780 1.00 97.19 342 TRP A CA 1
ATOM 2651 C C . TRP A 1 342 ? 13.987 -4.352 -31.082 1.00 97.19 342 TRP A C 1
ATOM 2653 O O . TRP A 1 342 ? 12.789 -4.436 -30.806 1.00 97.19 342 TRP A O 1
ATOM 2663 N N . SER A 1 343 ? 14.663 -5.367 -31.608 1.00 95.06 343 SER A N 1
ATOM 2664 C CA . SER A 1 343 ? 14.072 -6.681 -31.850 1.00 95.06 343 SER A CA 1
ATOM 2665 C C . SER A 1 343 ? 15.005 -7.808 -31.412 1.00 95.06 343 SER A C 1
ATOM 2667 O O . SER A 1 343 ? 16.225 -7.669 -31.422 1.00 95.06 343 SER A O 1
ATOM 2669 N N . GLU A 1 344 ? 14.425 -8.932 -30.994 1.00 95.44 344 GLU A N 1
ATOM 2670 C CA . GLU A 1 344 ? 15.146 -10.179 -30.721 1.00 95.44 344 GLU A CA 1
ATOM 2671 C C . GLU A 1 344 ? 14.749 -11.198 -31.787 1.00 95.44 344 GLU A C 1
ATOM 2673 O O . GLU A 1 344 ? 13.568 -11.347 -32.112 1.00 95.44 344 GLU A O 1
ATOM 2678 N N . TYR A 1 345 ? 15.730 -11.907 -32.336 1.00 94.50 345 TYR A N 1
ATOM 2679 C CA . TYR A 1 345 ? 15.480 -12.977 -33.289 1.00 94.50 345 TYR A CA 1
ATOM 2680 C C . TYR A 1 345 ? 16.508 -14.103 -33.141 1.00 94.50 345 TYR A C 1
ATOM 2682 O O . TYR A 1 345 ? 17.588 -13.926 -32.577 1.00 94.50 345 TYR A O 1
ATOM 2690 N N . GLU A 1 346 ? 16.165 -15.296 -33.622 1.00 93.88 346 GLU A N 1
ATOM 2691 C CA . GLU A 1 346 ? 17.048 -16.463 -33.577 1.00 93.88 346 GLU A CA 1
ATOM 2692 C C . GLU A 1 346 ? 17.508 -16.828 -34.988 1.00 93.88 346 GLU A C 1
ATOM 2694 O O . GLU A 1 346 ? 16.702 -16.917 -35.917 1.00 93.88 346 GLU A O 1
ATOM 2699 N N . LYS A 1 347 ? 18.812 -17.051 -35.146 1.00 94.19 347 LYS A N 1
ATOM 2700 C CA . LYS A 1 347 ? 19.431 -17.476 -36.400 1.00 94.19 347 LYS A CA 1
ATOM 2701 C C . LYS A 1 347 ? 20.524 -18.493 -36.096 1.00 94.19 347 LYS A C 1
ATOM 2703 O O . LYS A 1 347 ? 21.353 -18.277 -35.218 1.00 94.19 347 LYS A O 1
ATOM 2708 N N . ASP A 1 348 ? 20.500 -19.628 -36.789 1.00 93.62 348 ASP A N 1
ATOM 2709 C CA . ASP A 1 348 ? 21.484 -20.710 -36.629 1.00 93.62 348 ASP A CA 1
ATOM 2710 C C . ASP A 1 348 ? 21.655 -21.197 -35.171 1.00 93.62 348 ASP A C 1
ATOM 2712 O O . ASP A 1 348 ? 22.755 -21.531 -34.727 1.00 93.62 348 ASP A O 1
ATOM 2716 N N . GLY A 1 349 ? 20.560 -21.217 -34.398 1.00 90.94 349 GLY A N 1
ATOM 2717 C CA . GLY A 1 349 ? 20.556 -21.625 -32.987 1.00 90.94 349 GLY A CA 1
ATOM 2718 C C . GLY A 1 349 ? 21.209 -20.623 -32.027 1.00 90.94 349 GLY A C 1
ATOM 2719 O O . GLY A 1 349 ? 21.422 -20.940 -30.855 1.00 90.94 349 GLY A O 1
ATOM 2720 N N . LYS A 1 350 ? 21.553 -19.422 -32.506 1.00 92.44 350 LYS A N 1
ATOM 2721 C CA . LYS A 1 350 ? 22.038 -18.301 -31.698 1.00 92.44 350 LYS A CA 1
ATOM 2722 C C . LYS A 1 350 ? 20.977 -17.211 -31.655 1.00 92.44 350 LYS A C 1
ATOM 2724 O O . LYS A 1 350 ? 20.288 -16.958 -32.643 1.00 92.44 350 LYS A O 1
ATOM 2729 N N . ARG A 1 351 ? 20.862 -16.552 -30.504 1.00 93.75 351 ARG A N 1
ATOM 2730 C CA . ARG A 1 351 ? 20.001 -15.378 -30.365 1.00 93.75 351 ARG A CA 1
ATOM 2731 C C . ARG A 1 351 ? 20.773 -14.121 -30.698 1.00 93.75 351 ARG A C 1
ATOM 2733 O O . ARG A 1 351 ? 21.915 -13.958 -30.261 1.00 93.75 351 ARG A O 1
ATOM 2740 N N . TYR A 1 352 ? 20.099 -13.257 -31.431 1.00 95.56 352 TYR A N 1
ATOM 2741 C CA . TYR A 1 352 ? 20.577 -11.960 -31.838 1.00 95.56 352 TYR A CA 1
ATOM 2742 C C . TYR A 1 352 ? 19.589 -10.905 -31.373 1.00 95.56 352 TYR A C 1
ATOM 2744 O O . TYR A 1 352 ? 18.374 -11.117 -31.365 1.00 95.56 352 TYR A O 1
ATOM 2752 N N . MET A 1 353 ? 20.130 -9.758 -31.005 1.00 96.94 353 MET A N 1
ATOM 2753 C CA . MET A 1 353 ? 19.367 -8.553 -30.769 1.00 96.94 353 MET A CA 1
ATOM 2754 C C . MET A 1 353 ? 19.747 -7.566 -31.855 1.00 96.94 353 MET A C 1
ATOM 2756 O O . MET A 1 353 ? 20.927 -7.380 -32.143 1.00 96.94 353 MET A O 1
ATOM 2760 N N . ARG A 1 354 ? 18.746 -6.958 -32.473 1.00 97.75 354 ARG A N 1
ATOM 2761 C CA . ARG A 1 354 ? 18.930 -5.936 -33.489 1.00 97.75 354 ARG A CA 1
ATOM 2762 C C . ARG A 1 354 ? 18.395 -4.619 -32.973 1.00 97.75 354 ARG A C 1
ATOM 2764 O O . ARG A 1 354 ? 17.284 -4.566 -32.446 1.00 97.75 354 ARG A O 1
ATOM 2771 N N . PHE A 1 355 ? 19.201 -3.590 -33.150 1.00 98.25 355 PHE A N 1
ATOM 2772 C CA . PHE A 1 355 ? 18.781 -2.209 -33.077 1.00 98.25 355 PHE A CA 1
ATOM 2773 C C . PHE A 1 355 ? 18.606 -1.663 -34.491 1.00 98.25 355 PHE A C 1
ATOM 2775 O O . PHE A 1 355 ? 19.487 -1.858 -35.327 1.00 98.25 355 PHE A O 1
ATOM 2782 N N . ASP A 1 356 ? 17.506 -0.959 -34.720 1.00 98.12 356 ASP A N 1
ATOM 2783 C CA . ASP A 1 356 ? 17.234 -0.190 -35.927 1.00 98.12 356 ASP A CA 1
ATOM 2784 C C . ASP A 1 356 ? 16.965 1.268 -35.521 1.00 98.12 356 ASP A C 1
ATOM 2786 O O . ASP A 1 356 ? 16.226 1.522 -34.569 1.00 98.12 356 ASP A O 1
ATOM 2790 N N . GLY A 1 357 ? 17.544 2.230 -36.233 1.00 97.75 357 GLY A N 1
ATOM 2791 C CA . GLY A 1 357 ? 17.345 3.657 -35.971 1.00 97.75 357 GLY A CA 1
ATOM 2792 C C . GLY A 1 357 ? 17.655 4.516 -37.192 1.00 97.75 357 GLY A C 1
ATOM 2793 O O . GLY A 1 357 ? 18.185 4.026 -38.188 1.00 97.75 357 GLY A O 1
ATOM 2794 N N . ILE A 1 358 ? 17.316 5.799 -37.134 1.00 97.38 358 ILE A N 1
ATOM 2795 C CA . ILE A 1 358 ? 17.582 6.769 -38.200 1.00 97.38 358 ILE A CA 1
ATOM 2796 C C . ILE A 1 358 ? 18.523 7.850 -37.668 1.00 97.38 358 ILE A C 1
ATOM 2798 O O . ILE A 1 358 ? 18.342 8.352 -36.562 1.00 97.38 358 ILE A O 1
ATOM 2802 N N . ILE A 1 359 ? 19.530 8.204 -38.462 1.00 95.75 359 ILE A N 1
ATOM 2803 C CA . ILE A 1 359 ? 20.362 9.387 -38.234 1.00 95.75 359 ILE A CA 1
ATOM 2804 C C . ILE A 1 359 ? 19.960 10.450 -39.253 1.00 95.75 359 ILE A C 1
ATOM 2806 O O . ILE A 1 359 ? 20.082 10.210 -40.456 1.00 95.75 359 ILE A O 1
ATOM 2810 N N . ASP A 1 360 ? 19.519 11.616 -38.782 1.00 92.69 360 ASP A N 1
ATOM 2811 C CA . ASP A 1 360 ? 19.305 12.792 -39.627 1.00 92.69 360 ASP A CA 1
ATOM 2812 C C . ASP A 1 360 ? 20.580 13.649 -39.667 1.00 92.69 360 ASP A C 1
ATOM 2814 O O . ASP A 1 360 ? 20.968 14.287 -38.687 1.00 92.69 360 ASP A O 1
ATOM 2818 N N . PHE A 1 361 ? 21.243 13.677 -40.824 1.00 88.62 361 PHE A N 1
ATOM 2819 C CA . PHE A 1 361 ? 22.416 14.522 -41.062 1.00 88.62 361 PHE A CA 1
ATOM 2820 C C . PHE A 1 361 ? 22.043 15.908 -41.626 1.00 88.62 361 PHE A C 1
ATOM 2822 O O . PHE A 1 361 ? 22.863 16.593 -42.252 1.00 88.62 361 PHE A O 1
ATOM 2829 N N . GLY A 1 362 ? 20.789 16.329 -41.462 1.00 89.62 362 GLY A N 1
ATOM 2830 C CA . GLY A 1 362 ? 20.253 17.592 -41.940 1.00 89.62 362 GLY A CA 1
ATOM 2831 C C . GLY A 1 362 ? 20.300 17.678 -43.463 1.00 89.62 362 GLY A C 1
ATOM 2832 O O . GLY A 1 362 ? 19.532 17.043 -44.179 1.00 89.62 362 GLY A O 1
ATOM 2833 N N . GLN A 1 363 ? 21.218 18.484 -44.003 1.00 88.38 363 GLN A N 1
ATOM 2834 C CA . GLN A 1 363 ? 21.306 18.698 -45.456 1.00 88.38 363 GLN A CA 1
ATOM 2835 C C . GLN A 1 363 ? 21.808 17.475 -46.235 1.00 88.38 363 GLN A C 1
ATOM 2837 O O . GLN A 1 363 ? 21.622 17.421 -47.451 1.00 88.38 363 GLN A O 1
ATOM 2842 N N . LEU A 1 364 ? 22.445 16.514 -45.561 1.00 85.75 364 LEU A N 1
ATOM 2843 C CA . LEU A 1 364 ? 22.940 15.282 -46.184 1.00 85.75 364 LEU A CA 1
ATOM 2844 C C . LEU A 1 364 ? 21.869 14.178 -46.251 1.00 85.75 364 LEU A C 1
ATOM 2846 O O . LEU A 1 364 ? 22.076 13.183 -46.945 1.00 85.75 364 LEU A O 1
ATOM 2850 N N . GLY A 1 365 ? 20.718 14.388 -45.605 1.00 91.88 365 GLY A N 1
ATOM 2851 C CA . GLY A 1 365 ? 19.594 13.457 -45.569 1.00 91.88 365 GLY A CA 1
ATOM 2852 C C . GLY A 1 365 ? 19.649 12.458 -44.414 1.00 91.88 365 GLY A C 1
ATOM 2853 O O . GLY A 1 365 ? 20.554 12.472 -43.579 1.00 91.88 365 GLY A O 1
ATOM 2854 N N . GLU A 1 366 ? 18.649 11.583 -44.395 1.00 94.75 366 GLU A N 1
ATOM 2855 C CA . GLU A 1 366 ? 18.476 10.538 -43.390 1.00 94.75 366 GLU A CA 1
ATOM 2856 C C . GLU A 1 366 ? 19.244 9.268 -43.774 1.00 94.75 366 GLU A C 1
ATOM 2858 O O . GLU A 1 366 ? 19.345 8.902 -44.949 1.00 94.75 366 GLU A O 1
ATOM 2863 N N . SER A 1 367 ? 19.773 8.564 -42.776 1.00 94.44 367 SER A N 1
ATOM 2864 C CA . SER A 1 367 ? 20.397 7.253 -42.951 1.00 94.44 367 SER A CA 1
ATOM 2865 C C . SER A 1 367 ? 19.836 6.239 -41.969 1.00 94.44 367 SER A C 1
ATOM 2867 O O . SER A 1 367 ? 19.792 6.489 -40.768 1.00 94.44 367 SER A O 1
ATOM 2869 N N . VAL A 1 368 ? 19.442 5.076 -42.486 1.00 96.62 368 VAL A N 1
ATOM 2870 C CA . VAL A 1 368 ? 18.949 3.957 -41.678 1.00 96.62 368 VAL A CA 1
ATOM 2871 C C . VAL A 1 368 ? 20.137 3.172 -41.148 1.00 96.62 368 VAL A C 1
ATOM 2873 O O . VAL A 1 368 ? 20.984 2.715 -41.920 1.00 96.62 368 VAL A O 1
ATOM 2876 N N . VAL A 1 369 ? 20.185 3.011 -39.834 1.00 97.12 369 VAL A N 1
ATOM 2877 C CA . VAL A 1 369 ? 21.223 2.295 -39.106 1.00 97.12 369 VAL A CA 1
ATOM 2878 C C . VAL A 1 369 ? 20.664 0.997 -38.560 1.00 97.12 369 VAL A C 1
ATOM 2880 O O . VAL A 1 369 ? 19.601 0.985 -37.949 1.00 97.12 369 VAL A O 1
ATOM 2883 N N . GLU A 1 370 ? 21.424 -0.079 -38.740 1.00 98.25 370 GLU A N 1
ATOM 2884 C CA . GLU A 1 370 ? 21.154 -1.380 -38.136 1.00 98.25 370 GLU A CA 1
ATOM 2885 C C . GLU A 1 370 ? 22.387 -1.811 -37.335 1.00 98.25 370 GLU A C 1
ATOM 2887 O O . GLU A 1 370 ? 23.493 -1.826 -37.879 1.00 98.25 370 GLU A O 1
ATOM 2892 N N . VAL A 1 371 ? 22.225 -2.188 -36.066 1.00 97.88 371 VAL A N 1
ATOM 2893 C CA . VAL A 1 371 ? 23.301 -2.762 -35.238 1.00 97.88 371 VAL A CA 1
ATOM 2894 C C . VAL A 1 371 ? 22.860 -4.117 -34.719 1.00 97.88 371 VAL A C 1
ATOM 2896 O O . VAL A 1 371 ? 21.770 -4.259 -34.166 1.00 97.88 371 VAL A O 1
ATOM 2899 N N . GLU A 1 372 ? 23.704 -5.125 -34.897 1.00 97.94 372 GLU A N 1
ATOM 2900 C CA . GLU A 1 372 ? 23.404 -6.494 -34.506 1.00 97.94 372 GLU A CA 1
ATOM 2901 C C . GLU A 1 372 ? 24.329 -6.963 -33.386 1.00 97.94 372 GLU A C 1
ATOM 2903 O O . GLU A 1 372 ? 25.555 -6.887 -33.483 1.00 97.94 372 GLU A O 1
ATOM 2908 N N . PHE A 1 373 ? 23.722 -7.484 -32.325 1.00 97.19 373 PHE A N 1
ATOM 2909 C CA . PHE A 1 373 ? 24.395 -8.011 -31.150 1.00 97.19 373 PHE A CA 1
ATOM 2910 C C . PHE A 1 373 ? 24.111 -9.506 -31.041 1.00 97.19 373 PHE A C 1
ATOM 2912 O O . PHE A 1 373 ? 22.949 -9.908 -31.078 1.00 97.19 373 PHE A O 1
ATOM 2919 N N . SER A 1 374 ? 25.128 -10.343 -30.846 1.00 95.44 374 SER A N 1
ATOM 2920 C CA . SER A 1 374 ? 24.909 -11.736 -30.455 1.00 95.44 374 SER A CA 1
ATOM 2921 C C . SER A 1 374 ? 24.910 -11.897 -28.943 1.00 95.44 374 SER A C 1
ATOM 2923 O O . SER A 1 374 ? 25.621 -11.216 -28.199 1.00 95.44 374 SER A O 1
ATOM 2925 N N . LEU A 1 375 ? 24.092 -12.842 -28.487 1.00 92.44 375 LEU A N 1
ATOM 2926 C CA . LEU A 1 375 ? 24.013 -13.239 -27.095 1.00 92.44 375 LEU A CA 1
ATOM 2927 C C . LEU A 1 375 ? 24.881 -14.468 -26.836 1.00 92.44 375 LEU A C 1
ATOM 2929 O O . LEU A 1 375 ? 24.614 -15.555 -27.356 1.00 92.44 375 LEU A O 1
ATOM 2933 N N . LYS A 1 376 ? 25.840 -14.346 -25.920 1.00 90.75 376 LYS A N 1
ATOM 2934 C CA . LYS A 1 376 ? 26.511 -15.493 -25.312 1.00 90.75 376 LYS A CA 1
ATOM 2935 C C . LYS A 1 376 ? 26.126 -15.592 -23.843 1.00 90.75 376 LYS A C 1
ATOM 2937 O O . LYS A 1 376 ? 26.536 -14.783 -23.017 1.00 90.75 376 LYS A O 1
ATOM 2942 N N . LYS A 1 377 ? 25.338 -16.612 -23.507 1.00 84.69 377 LYS A N 1
ATOM 2943 C CA . LYS A 1 377 ? 25.003 -16.918 -22.115 1.00 84.69 377 LYS A CA 1
ATOM 2944 C C . LYS A 1 377 ? 26.196 -17.590 -21.427 1.00 84.69 377 LYS A C 1
ATOM 2946 O O . LYS A 1 377 ? 26.655 -18.638 -21.881 1.00 84.69 377 LYS A O 1
ATOM 2951 N N . LEU A 1 378 ? 26.678 -16.991 -20.346 1.00 85.00 378 LEU A N 1
ATOM 2952 C CA . LEU A 1 378 ? 27.522 -17.630 -19.335 1.00 85.00 378 LEU A CA 1
ATOM 2953 C C . LEU A 1 378 ? 26.646 -18.037 -18.141 1.00 85.00 378 LEU A C 1
ATOM 2955 O O . LEU A 1 378 ? 25.483 -17.644 -18.080 1.00 85.00 378 LEU A O 1
ATOM 2959 N N . GLU A 1 379 ? 27.183 -18.858 -17.234 1.00 82.69 379 GLU A N 1
ATOM 2960 C CA . GLU A 1 379 ? 26.424 -19.515 -16.151 1.00 82.69 379 GLU A CA 1
ATOM 2961 C C . GLU A 1 379 ? 25.427 -18.574 -15.453 1.00 82.69 379 GLU A C 1
ATOM 2963 O O . GLU A 1 379 ? 24.238 -18.894 -15.412 1.00 82.69 379 GLU A O 1
ATOM 2968 N N . ASP A 1 380 ? 25.880 -17.377 -15.061 1.00 78.81 380 ASP A N 1
ATOM 2969 C CA . ASP A 1 380 ? 25.069 -16.385 -14.341 1.00 78.81 380 ASP A CA 1
ATOM 2970 C C . ASP A 1 380 ? 24.977 -15.013 -15.039 1.00 78.81 380 ASP A C 1
ATOM 2972 O O . ASP A 1 380 ? 24.465 -14.054 -14.461 1.00 78.81 380 ASP A O 1
ATOM 2976 N N . SER A 1 381 ? 25.480 -14.871 -16.270 1.00 77.81 381 SER A N 1
ATOM 2977 C CA . SER A 1 381 ? 25.521 -13.574 -16.959 1.00 77.81 381 SER A CA 1
ATOM 2978 C C . SER A 1 381 ? 25.351 -13.676 -18.472 1.00 77.81 381 SER A C 1
ATOM 2980 O O . SER A 1 381 ? 25.580 -14.715 -19.094 1.00 77.81 381 SER A O 1
ATOM 2982 N N . TYR A 1 382 ? 24.938 -12.567 -19.079 1.00 84.56 382 TYR A N 1
ATOM 2983 C CA . TYR A 1 382 ? 24.907 -12.409 -20.525 1.00 84.56 382 TYR A CA 1
ATOM 2984 C C . TYR A 1 382 ? 26.124 -11.609 -20.972 1.00 84.56 382 TYR A C 1
ATOM 2986 O O . TYR A 1 382 ? 26.419 -10.553 -20.420 1.00 84.56 382 TYR A O 1
ATOM 2994 N N . TYR A 1 383 ? 26.823 -12.129 -21.974 1.00 88.19 383 TYR A N 1
ATOM 2995 C CA . TYR A 1 383 ? 27.830 -11.393 -22.719 1.00 88.19 383 TYR A CA 1
ATOM 2996 C C . TYR A 1 383 ? 27.251 -11.050 -24.078 1.00 88.19 383 TYR A C 1
ATOM 2998 O O . TYR A 1 383 ? 26.773 -11.933 -24.794 1.00 88.19 383 TYR A O 1
ATOM 3006 N N . PHE A 1 384 ? 27.302 -9.770 -24.412 1.00 92.12 384 PHE A N 1
ATOM 3007 C CA . PHE A 1 384 ? 26.846 -9.254 -25.688 1.00 92.12 384 PHE A CA 1
ATOM 3008 C C . PHE A 1 384 ? 28.064 -8.927 -26.539 1.00 92.12 384 PHE A C 1
ATOM 3010 O O . PHE A 1 384 ? 29.020 -8.326 -26.053 1.00 92.12 384 PHE A O 1
ATOM 3017 N N . LEU A 1 385 ? 28.045 -9.369 -27.789 1.00 92.88 385 LEU A N 1
ATOM 3018 C CA . LEU A 1 385 ? 29.095 -9.092 -28.763 1.00 92.88 385 LEU A CA 1
ATOM 3019 C C . LEU A 1 385 ? 28.459 -8.346 -29.924 1.00 92.88 385 LEU A C 1
ATOM 3021 O O . LEU A 1 385 ? 27.402 -8.759 -30.392 1.00 92.88 385 LEU A O 1
ATOM 3025 N N . ILE A 1 386 ? 29.091 -7.274 -30.391 1.00 95.50 386 ILE A N 1
ATOM 3026 C CA . ILE A 1 386 ? 28.663 -6.624 -31.630 1.00 95.50 386 ILE A CA 1
ATOM 3027 C C . ILE A 1 386 ? 29.120 -7.514 -32.782 1.00 95.50 386 ILE A C 1
ATOM 3029 O O . ILE A 1 386 ? 30.309 -7.783 -32.927 1.00 95.50 386 ILE A O 1
ATOM 3033 N N . GLU A 1 387 ? 28.170 -7.993 -33.575 1.00 96.38 387 GLU A N 1
ATOM 3034 C CA . GLU A 1 387 ? 28.437 -8.832 -34.747 1.00 96.38 387 GLU A CA 1
ATOM 3035 C C . GLU A 1 387 ? 28.647 -7.983 -36.002 1.00 96.38 387 GLU A C 1
ATOM 3037 O O . GLU A 1 387 ? 29.339 -8.397 -36.930 1.00 96.38 387 GLU A O 1
ATOM 3042 N N . GLY A 1 388 ? 28.063 -6.786 -36.026 1.00 96.31 388 GLY A N 1
ATOM 3043 C CA . GLY A 1 388 ? 28.306 -5.792 -37.059 1.00 96.31 388 GLY A CA 1
ATOM 3044 C C . GLY A 1 388 ? 27.257 -4.690 -37.063 1.00 96.31 388 GLY A C 1
ATOM 3045 O O . GLY A 1 388 ? 26.236 -4.766 -36.375 1.00 96.31 388 GLY A O 1
ATOM 3046 N N . ALA A 1 389 ? 27.514 -3.679 -37.884 1.00 97.31 389 ALA A N 1
ATOM 3047 C CA . ALA A 1 389 ? 26.584 -2.595 -38.143 1.00 97.31 389 ALA A CA 1
ATOM 3048 C C . ALA A 1 389 ? 26.419 -2.348 -39.646 1.00 97.31 389 ALA A C 1
ATOM 3050 O O . ALA A 1 389 ? 27.283 -2.699 -40.458 1.00 97.31 389 ALA A O 1
ATOM 3051 N N . ARG A 1 390 ? 25.287 -1.754 -40.025 1.00 97.06 390 ARG A N 1
ATOM 3052 C CA . ARG A 1 390 ? 24.979 -1.347 -41.396 1.00 97.06 390 ARG A CA 1
ATOM 3053 C C . ARG A 1 390 ? 24.454 0.076 -41.424 1.00 97.06 390 ARG A C 1
ATOM 3055 O O . ARG A 1 390 ? 23.703 0.473 -40.540 1.00 97.06 390 ARG A O 1
ATOM 3062 N N . VAL A 1 391 ? 24.790 0.792 -42.492 1.00 95.25 391 VAL A N 1
ATOM 3063 C CA . VAL A 1 391 ? 24.197 2.089 -42.832 1.00 95.25 391 VAL A CA 1
ATOM 3064 C C . VAL A 1 391 ? 23.611 1.983 -44.232 1.00 95.25 391 VAL A C 1
ATOM 3066 O O . VAL A 1 391 ? 24.314 1.641 -45.185 1.00 95.25 391 VAL A O 1
ATOM 3069 N N . ASN A 1 392 ? 22.306 2.217 -44.360 1.00 94.69 392 ASN A N 1
ATOM 3070 C CA . ASN A 1 392 ? 21.557 2.068 -45.611 1.00 94.69 392 ASN A CA 1
ATOM 3071 C C . ASN A 1 392 ? 21.797 0.693 -46.276 1.00 94.69 392 ASN A C 1
ATOM 3073 O O . ASN A 1 392 ? 22.005 0.587 -47.485 1.00 94.69 392 ASN A O 1
ATOM 3077 N N . GLY A 1 393 ? 21.843 -0.369 -45.462 1.00 94.88 393 GLY A N 1
ATOM 3078 C CA . GLY A 1 393 ? 22.105 -1.751 -45.884 1.00 94.88 393 GLY A CA 1
ATOM 3079 C C . GLY A 1 393 ? 23.578 -2.099 -46.154 1.00 94.88 393 GLY A C 1
ATOM 3080 O O . GLY A 1 393 ? 23.912 -3.287 -46.257 1.00 94.88 393 GLY A O 1
ATOM 3081 N N . THR A 1 394 ? 24.469 -1.106 -46.214 1.00 94.62 394 THR A N 1
ATOM 3082 C CA . THR A 1 394 ? 25.906 -1.303 -46.456 1.00 94.62 394 THR A CA 1
ATOM 3083 C C . THR A 1 394 ? 26.608 -1.681 -45.152 1.00 94.62 394 THR A C 1
ATOM 3085 O O . THR A 1 394 ? 26.464 -0.945 -44.177 1.00 94.62 394 THR A O 1
ATOM 3088 N N . PRO A 1 395 ? 27.333 -2.814 -45.090 1.00 95.75 395 PRO A N 1
ATOM 3089 C CA . PRO A 1 395 ? 28.046 -3.220 -43.884 1.00 95.75 395 PRO A CA 1
ATOM 3090 C C . PRO A 1 395 ? 29.212 -2.274 -43.590 1.00 95.75 395 PRO A C 1
ATOM 3092 O O . PRO A 1 395 ? 29.934 -1.879 -44.502 1.00 95.75 395 PRO A O 1
ATOM 3095 N N . LEU A 1 396 ? 29.388 -1.958 -42.312 1.00 94.50 396 LEU A N 1
ATOM 3096 C CA . LEU A 1 396 ? 30.510 -1.182 -41.801 1.00 94.50 396 LEU A CA 1
ATOM 3097 C C . LEU A 1 396 ? 31.689 -2.093 -41.432 1.00 94.50 396 LEU A C 1
ATOM 3099 O O . LEU A 1 396 ? 31.503 -3.250 -41.049 1.00 94.50 396 LEU A O 1
ATOM 3103 N N . SER A 1 397 ? 32.903 -1.558 -41.517 1.00 94.50 397 SER A N 1
ATOM 3104 C CA . SER A 1 397 ? 34.107 -2.151 -40.922 1.00 94.50 397 SER A CA 1
ATOM 3105 C C . SER A 1 397 ? 34.074 -2.096 -39.388 1.00 94.50 397 SER A C 1
ATOM 3107 O O . SER A 1 397 ? 33.267 -1.379 -38.791 1.00 94.50 397 SER A O 1
ATOM 3109 N N . ASP A 1 398 ? 34.987 -2.814 -38.726 1.00 93.19 398 ASP A N 1
ATOM 3110 C CA . ASP A 1 398 ? 35.102 -2.809 -37.259 1.00 93.19 398 ASP A CA 1
ATOM 3111 C C . ASP A 1 398 ? 35.355 -1.396 -36.704 1.00 93.19 398 ASP A C 1
ATOM 3113 O O . ASP A 1 398 ? 34.759 -1.000 -35.701 1.00 93.19 398 ASP A O 1
ATOM 3117 N N . SER A 1 399 ? 36.197 -0.601 -37.378 1.00 91.56 399 SER A N 1
ATOM 3118 C CA . SER A 1 399 ? 36.467 0.788 -36.990 1.00 91.56 399 SER A CA 1
ATOM 3119 C C . SER A 1 399 ? 35.238 1.678 -37.145 1.00 91.56 399 SER A C 1
ATOM 3121 O O . SER A 1 399 ? 34.917 2.440 -36.238 1.00 91.56 399 SER A O 1
ATOM 3123 N N . GLU A 1 400 ? 34.518 1.558 -38.261 1.00 93.56 400 GLU A N 1
ATOM 3124 C CA . GLU A 1 400 ? 33.299 2.339 -38.508 1.00 93.56 400 GLU A CA 1
ATOM 3125 C C . GLU A 1 400 ? 32.170 1.933 -37.553 1.00 93.56 400 GLU A C 1
ATOM 3127 O O . GLU A 1 400 ? 31.424 2.787 -37.082 1.00 93.56 400 GLU A O 1
ATOM 3132 N N . THR A 1 401 ? 32.088 0.648 -37.199 1.00 95.31 401 THR A N 1
ATOM 3133 C CA . THR A 1 401 ? 31.159 0.142 -36.182 1.00 95.31 401 THR A CA 1
ATOM 3134 C C . THR A 1 401 ? 31.464 0.755 -34.816 1.00 95.31 401 THR A C 1
ATOM 3136 O O . THR A 1 401 ? 30.549 1.225 -34.147 1.00 95.31 401 THR A O 1
ATOM 3139 N N . ALA A 1 402 ? 32.735 0.823 -34.408 1.00 92.81 402 ALA A N 1
ATOM 3140 C CA . ALA A 1 402 ? 33.122 1.447 -33.141 1.00 92.81 402 ALA A CA 1
ATOM 3141 C C . ALA A 1 402 ? 32.766 2.943 -33.086 1.00 92.81 402 ALA A C 1
ATOM 3143 O O . ALA A 1 402 ? 32.282 3.416 -32.058 1.00 92.81 402 ALA A O 1
ATOM 3144 N N . ILE A 1 403 ? 32.946 3.668 -34.194 1.00 93.44 403 ILE A N 1
ATOM 3145 C CA . ILE A 1 403 ? 32.562 5.083 -34.307 1.00 93.44 403 ILE A CA 1
ATOM 3146 C C . ILE A 1 403 ? 31.038 5.243 -34.243 1.00 93.44 403 ILE A C 1
ATOM 3148 O O . ILE A 1 403 ? 30.539 6.138 -33.566 1.00 93.44 403 ILE A O 1
ATOM 3152 N N . LEU A 1 404 ? 30.279 4.360 -34.900 1.00 95.12 404 LEU A N 1
ATOM 3153 C CA . LEU A 1 404 ? 28.819 4.375 -34.818 1.00 95.12 404 LEU A CA 1
ATOM 3154 C C . LEU A 1 404 ? 28.323 4.104 -33.391 1.00 95.12 404 LEU A C 1
ATOM 3156 O O . LEU A 1 404 ? 27.388 4.756 -32.931 1.00 95.12 404 LEU A O 1
ATOM 3160 N N . MET A 1 405 ? 28.965 3.179 -32.671 1.00 95.00 405 MET A N 1
ATOM 3161 C CA . MET A 1 405 ? 28.672 2.950 -31.255 1.00 95.00 405 MET A CA 1
ATOM 3162 C C . MET A 1 405 ? 28.958 4.203 -30.429 1.00 95.00 405 MET A C 1
ATOM 3164 O O . MET A 1 405 ? 28.119 4.589 -29.622 1.00 95.00 405 MET A O 1
ATOM 3168 N N . GLN A 1 406 ? 30.094 4.868 -30.660 1.00 93.62 406 GLN A N 1
ATOM 3169 C CA . GLN A 1 406 ? 30.435 6.122 -29.991 1.00 93.62 406 GLN A CA 1
ATOM 3170 C C . GLN A 1 406 ? 29.379 7.200 -30.245 1.00 93.62 406 GLN A C 1
ATOM 3172 O O . GLN A 1 406 ? 28.901 7.791 -29.281 1.00 93.62 406 GLN A O 1
ATOM 3177 N N . TYR A 1 407 ? 28.938 7.380 -31.495 1.00 94.69 407 TYR A N 1
ATOM 3178 C CA . TYR A 1 407 ? 27.813 8.260 -31.825 1.00 94.69 407 TYR A CA 1
ATOM 3179 C C . TYR A 1 407 ? 26.552 7.896 -31.035 1.00 94.69 407 TYR A C 1
ATOM 3181 O O . TYR A 1 407 ? 25.901 8.774 -30.476 1.00 94.69 407 TYR A O 1
ATOM 3189 N N . GLY A 1 408 ? 26.237 6.604 -30.918 1.00 94.00 408 GLY A N 1
ATOM 3190 C CA . GLY A 1 408 ? 25.098 6.148 -30.129 1.00 94.00 408 GLY A CA 1
ATOM 3191 C C . GLY A 1 408 ? 25.145 6.584 -28.664 1.00 94.00 408 GLY A C 1
ATOM 3192 O O . GLY A 1 408 ? 24.087 6.776 -28.076 1.00 94.00 408 GLY A O 1
ATOM 3193 N N . PHE A 1 409 ? 26.329 6.813 -28.089 1.00 93.25 409 PHE A N 1
ATOM 3194 C CA . PHE A 1 409 ? 26.500 7.344 -26.731 1.00 93.25 409 PHE A CA 1
ATOM 3195 C C . PHE A 1 409 ? 26.630 8.869 -26.668 1.00 93.25 409 PHE A C 1
ATOM 3197 O O . PHE A 1 409 ? 26.096 9.482 -25.744 1.00 93.25 409 PHE A O 1
ATOM 3204 N N . THR A 1 410 ? 27.323 9.498 -27.618 1.00 92.62 410 THR A N 1
ATOM 3205 C CA . THR A 1 410 ? 27.650 10.932 -27.556 1.00 92.62 410 THR A CA 1
ATOM 3206 C C . THR A 1 410 ? 26.647 11.828 -28.277 1.00 92.62 410 THR A C 1
ATOM 3208 O O . THR A 1 410 ? 26.534 13.002 -27.932 1.00 92.62 410 THR A O 1
ATOM 3211 N N . GLY A 1 411 ? 25.944 11.301 -29.281 1.00 92.75 411 GLY A N 1
ATOM 3212 C CA . GLY A 1 411 ? 25.125 12.075 -30.213 1.00 92.75 411 GLY A CA 1
ATOM 3213 C C . GLY A 1 411 ? 25.935 12.979 -31.154 1.00 92.75 411 GLY A C 1
ATOM 3214 O O . GLY A 1 411 ? 25.352 13.824 -31.834 1.00 92.75 411 GLY A O 1
ATOM 3215 N N . ASP A 1 412 ? 27.266 12.843 -31.205 1.00 93.31 412 ASP A N 1
ATOM 3216 C CA . ASP A 1 412 ? 28.136 13.714 -32.005 1.00 93.31 412 ASP A CA 1
ATOM 3217 C C . ASP A 1 412 ? 28.158 13.289 -33.484 1.00 93.31 412 ASP A C 1
ATOM 3219 O O . ASP A 1 412 ? 28.946 12.444 -33.922 1.00 93.31 412 ASP A O 1
ATOM 3223 N N . ALA A 1 413 ? 27.250 13.872 -34.268 1.00 91.31 413 ALA A N 1
ATOM 3224 C CA . ALA A 1 413 ? 27.143 13.597 -35.697 1.00 91.31 413 ALA A CA 1
ATOM 3225 C C . ALA A 1 413 ? 28.357 14.098 -36.502 1.00 91.31 413 ALA A C 1
ATOM 3227 O O . ALA A 1 413 ? 28.649 13.536 -37.560 1.00 91.31 413 ALA A O 1
ATOM 3228 N N . GLU A 1 414 ? 29.073 15.130 -36.036 1.00 89.50 414 GLU A N 1
ATOM 3229 C CA . GLU A 1 414 ? 30.236 15.672 -36.751 1.00 89.50 414 GLU A CA 1
ATOM 3230 C C . GLU A 1 414 ? 31.400 14.676 -36.719 1.00 89.50 414 GLU A C 1
ATOM 3232 O O . GLU A 1 414 ? 32.030 14.426 -37.752 1.00 89.50 414 GLU A O 1
ATOM 3237 N N . GLU A 1 415 ? 31.639 14.052 -35.560 1.00 89.62 415 GLU A N 1
ATOM 3238 C CA . GLU A 1 415 ? 32.651 13.003 -35.396 1.00 89.62 415 GLU A CA 1
ATOM 3239 C C . GLU A 1 415 ? 32.341 11.775 -36.268 1.00 89.62 415 GLU A C 1
ATOM 3241 O O . GLU A 1 415 ? 33.233 11.239 -36.941 1.00 89.62 415 GLU A O 1
ATOM 3246 N N . LEU A 1 416 ? 31.065 11.374 -36.327 1.00 91.69 416 LEU A N 1
ATOM 3247 C CA . LEU A 1 416 ? 30.607 10.27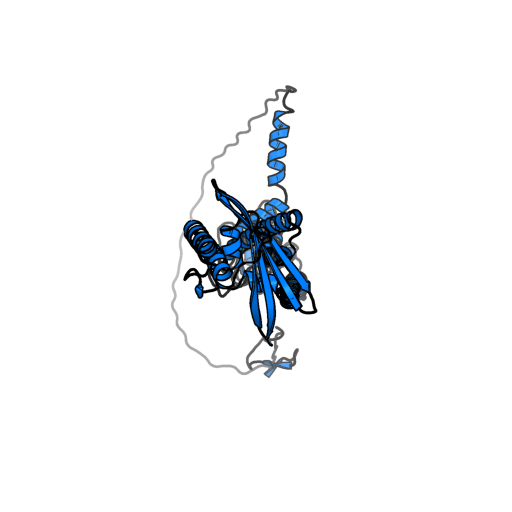3 -37.175 1.00 91.69 416 LEU A CA 1
ATOM 3248 C C . LEU A 1 416 ? 30.821 10.577 -38.665 1.00 91.69 416 LEU A C 1
ATOM 3250 O O . LEU A 1 416 ? 31.452 9.782 -39.365 1.00 91.69 416 LEU A O 1
ATOM 3254 N N . ILE A 1 417 ? 30.345 11.731 -39.153 1.00 89.75 417 ILE A N 1
ATOM 3255 C CA . ILE A 1 417 ? 30.493 12.126 -40.565 1.00 89.75 417 ILE A CA 1
ATOM 3256 C C . ILE A 1 417 ? 31.971 12.215 -40.941 1.00 89.75 417 ILE A C 1
ATOM 3258 O O . ILE A 1 417 ? 32.376 11.679 -41.975 1.00 89.75 417 ILE A O 1
ATOM 3262 N N . GLY A 1 418 ? 32.781 12.886 -40.115 1.00 88.38 418 GLY A N 1
ATOM 3263 C CA . GLY A 1 418 ? 34.203 13.079 -40.386 1.00 88.38 418 GLY A CA 1
ATOM 3264 C C . GLY A 1 418 ? 34.939 11.750 -40.526 1.00 88.38 418 GLY A C 1
ATOM 3265 O O . GLY A 1 418 ? 35.728 11.564 -41.454 1.00 88.38 418 GLY A O 1
ATOM 3266 N N . SER A 1 419 ? 34.627 10.797 -39.653 1.00 86.19 419 SER A N 1
ATOM 3267 C CA . SER A 1 419 ? 35.274 9.491 -39.657 1.00 86.19 419 SER A CA 1
ATOM 3268 C C . SER A 1 419 ? 34.814 8.602 -40.816 1.00 86.19 419 SER A C 1
ATOM 3270 O O . SER A 1 419 ? 35.654 7.992 -41.479 1.00 86.19 419 SER A O 1
ATOM 3272 N N . LEU A 1 420 ? 33.510 8.572 -41.123 1.00 84.88 420 LEU A N 1
ATOM 3273 C CA . LEU A 1 420 ? 32.983 7.837 -42.281 1.00 84.88 420 LEU A CA 1
ATOM 3274 C C . LEU A 1 420 ? 33.527 8.402 -43.600 1.00 84.88 420 LEU A C 1
ATOM 3276 O O . LEU A 1 420 ? 33.889 7.647 -44.500 1.00 84.88 420 LEU A O 1
ATOM 3280 N N . PHE A 1 421 ? 33.647 9.728 -43.711 1.00 86.00 421 PHE A N 1
ATOM 3281 C CA . PHE A 1 421 ? 34.220 10.378 -44.889 1.00 86.00 421 PHE A CA 1
ATOM 3282 C C . PHE A 1 421 ? 35.697 10.021 -45.091 1.00 86.00 421 PHE A C 1
ATOM 3284 O O . PHE A 1 421 ? 36.113 9.723 -46.211 1.00 86.00 421 PHE A O 1
ATOM 3291 N N . LEU A 1 422 ? 36.496 10.021 -44.019 1.00 85.06 422 LEU A N 1
ATOM 3292 C CA . LEU A 1 422 ? 37.898 9.608 -44.091 1.00 85.06 422 LEU A CA 1
ATOM 3293 C C . LEU A 1 422 ? 38.031 8.133 -44.484 1.00 85.06 422 LEU A C 1
ATOM 3295 O O . LEU A 1 422 ? 38.873 7.807 -45.319 1.00 85.06 422 LEU A O 1
ATOM 3299 N N . SER A 1 423 ? 37.176 7.264 -43.943 1.00 82.88 423 SER A N 1
ATOM 3300 C CA . SER A 1 423 ? 37.124 5.851 -44.329 1.00 82.88 423 SER A CA 1
ATOM 3301 C C . SER A 1 423 ? 36.818 5.683 -45.820 1.00 82.88 423 SER A C 1
ATOM 3303 O O . SER A 1 423 ? 37.533 4.978 -46.521 1.00 82.88 423 SER A O 1
ATOM 3305 N N . ALA A 1 424 ? 35.844 6.429 -46.348 1.00 81.25 424 ALA A N 1
ATOM 3306 C CA . ALA A 1 424 ? 35.489 6.401 -47.768 1.00 81.25 424 ALA A CA 1
ATOM 3307 C C . ALA A 1 424 ? 36.582 6.953 -48.706 1.00 81.25 424 ALA A C 1
ATOM 3309 O O . ALA A 1 424 ? 36.602 6.615 -49.889 1.00 81.25 424 ALA A O 1
ATOM 3310 N N . LEU A 1 425 ? 37.462 7.837 -48.220 1.00 83.50 425 LEU A N 1
ATOM 3311 C CA . LEU A 1 425 ? 38.564 8.389 -49.016 1.00 83.50 425 LEU A CA 1
ATOM 3312 C C . LEU A 1 425 ? 39.801 7.485 -49.064 1.00 83.50 425 LEU A C 1
ATOM 3314 O O . LEU A 1 425 ? 40.570 7.576 -50.023 1.00 83.50 425 LEU A O 1
ATOM 3318 N N . PHE A 1 426 ? 40.034 6.689 -48.019 1.00 81.19 426 PHE A N 1
ATOM 3319 C CA . PHE A 1 426 ? 41.295 5.966 -47.819 1.00 81.19 426 PHE A CA 1
ATOM 3320 C C . PHE A 1 426 ? 41.155 4.443 -47.693 1.00 81.19 426 PHE A C 1
ATOM 3322 O O . PHE A 1 426 ? 42.180 3.757 -47.737 1.00 81.19 426 PHE A O 1
ATOM 3329 N N . GLY A 1 427 ? 39.937 3.926 -47.529 1.00 64.06 427 GLY A N 1
ATOM 3330 C CA . GLY A 1 427 ? 39.588 2.503 -47.611 1.00 64.06 427 GLY A CA 1
ATOM 3331 C C . GLY A 1 427 ? 39.175 2.107 -49.020 1.00 64.06 427 GLY A C 1
ATOM 3332 O O . GLY A 1 427 ? 39.453 0.940 -49.382 1.00 64.06 427 GLY A O 1
#

Organism: NCBI:txid2838752

Foldseek 3Di:
DADPPPRDDDDPPDQADPVPGDGDDDDDDDDDDDDDDDDDDDDDDDDDDDDDDDDDDDDDDDDDDDDDDDDDDPDPVVVVVVVVCPLVPPPVVQLVVLLVVLQAPVLVVLQVQLVVLCVVLVVLVVVCVVVVDPVSVLVSVLSNLSSVLSCLQSRVLSSVLSVLQVPLKAAADPPDDQVRLQVCCVPPPDDPQWDWDPDADPAWTWTQHLQWTWTWGDDPRMIHTDIHDRDRPPDPVDRPPSSSVSSLRSSLVSVSVNCVSVVHDQDPCSVVVSCVVSCVVVVVSVVVNVVSVVVSVVSVVVVVPDPDPVQNVQQCDADPVLHPPNHGLVRLQVVQFAPWDWDWDDDPNWIKIKIWGWHQPDVVGIKIKIWIWTWDDDPPDTDIDTPFMDINNHTDDPVLRVQVSSCSRPSPVVSNVVVVVVVVVPD